Protein AF-A0A955F1S7-F1 (afdb_monomer)

Solvent-accessible surface area (backbone atoms only — not comparable to full-atom values): 33828 Å² total; per-residue (Å²): 130,72,82,59,52,66,52,39,52,34,32,15,35,44,25,17,26,45,30,24,46,59,67,29,46,54,62,65,38,14,53,76,56,27,66,44,74,63,50,52,47,37,47,52,54,46,40,53,51,24,32,54,54,14,38,56,50,13,45,68,54,38,82,48,85,63,55,59,62,49,54,18,50,39,29,42,51,22,15,52,44,38,46,44,37,69,69,48,44,48,64,52,49,55,70,59,44,78,79,91,82,66,85,84,42,67,46,55,48,51,60,42,32,54,54,36,45,41,49,48,31,59,72,54,53,20,54,29,40,20,42,54,24,26,40,63,46,32,45,28,46,54,31,37,78,66,76,38,56,65,71,60,25,44,52,49,40,51,52,33,18,50,57,17,24,54,51,15,53,49,40,32,73,73,47,28,32,55,76,57,28,42,60,46,32,30,40,48,24,15,50,44,20,38,52,42,13,42,77,54,32,56,86,38,73,71,53,37,51,52,52,51,51,56,56,44,48,62,63,70,43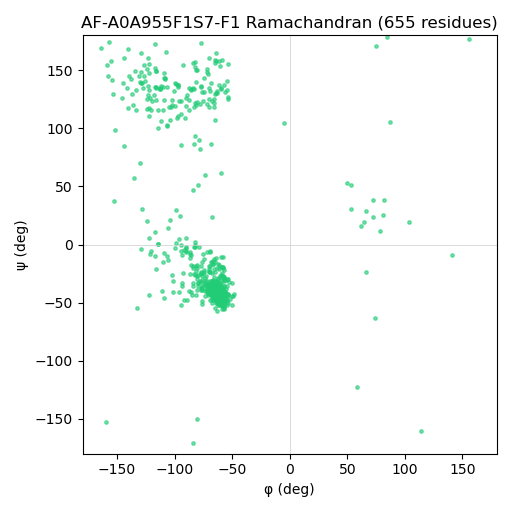,40,74,60,57,78,72,51,70,82,67,78,58,54,97,76,37,42,72,74,48,77,46,70,50,88,85,51,39,42,34,32,34,40,33,57,26,74,43,70,97,53,50,52,92,79,37,34,21,41,31,35,23,44,38,40,39,85,89,55,67,58,25,62,27,44,61,74,90,58,55,60,51,39,69,38,64,58,46,59,59,49,45,58,72,18,67,48,65,85,88,52,68,35,33,36,36,30,29,29,32,40,26,26,31,54,59,24,28,38,46,64,64,41,54,92,29,55,67,36,38,38,34,22,24,67,51,56,74,42,57,72,36,12,58,82,43,58,35,77,45,95,51,58,45,79,42,71,36,54,51,68,59,46,65,73,73,54,88,70,66,22,42,33,39,39,39,50,48,64,39,64,75,67,27,57,46,52,72,74,52,10,21,68,36,33,34,54,52,53,72,30,34,38,81,76,10,37,42,37,32,66,35,69,40,73,50,77,86,31,61,45,50,33,15,42,49,27,4,36,42,74,18,65,38,76,41,36,35,37,30,67,35,73,99,45,70,35,23,43,42,31,32,30,33,87,50,80,76,82,60,69,79,62,35,55,72,70,101,43,78,71,59,52,57,52,46,55,54,40,41,74,54,48,40,77,57,79,63,54,96,83,44,54,59,22,32,89,92,48,48,70,42,67,55,31,41,50,53,36,48,51,50,44,41,54,58,50,52,66,73,66,75,77,77,95,62,58,86,71,54,44,62,52,26,58,48,31,35,54,39,38,54,52,19,47,56,36,44,50,55,35,36,63,76,38,71,82,46,63,67,58,57,49,51,56,41,51,58,75,72,53,62,45,76,42,54,68,69,31,46,68,50,18,56,48,17,35,72,50,28,90,46,72,66,52,24,49,52,24,48,50,43,46,52,53,36,56,53,47,54,53,52,51,54,52,48,52,53,51,48,54,47,51,52,51,49,50,53,51,51,51,51,51,51,52,52,50,52,60,52,54,64,64,74,79,111

Foldseek 3Di:
DPPLVLLLLLLLLLLLLLLLLLVLLLQLLQQQLFDDPLLNCLSVVLLVVLLVLLLVVLLVCLPDPPLLLLLLVLLLVLLLLLLCLLVVVQVLSPVQADAPDPPLAVLVRNVSSSVSSNVSSNPRRSSSSSSSSSRLSNSLSVVVVVVDDSVVSNVSSVVSSVNSNVNSNCCCLPPCCAPPNSSVSSNVSSVSSLVSSCSRCVVPPVVNVVSVVSNVVSVVCVVVSVPDDSHDARPQKDWDDWDGHSAWTWTWIKHQADAAPGDSVPKIKIFIATGNPNPDGLAIATPDDDLDRRLFVLLVVLLVVLLDDLPAQFEEEEQRCSLPSNVSNNCVWNVVRHQAYEYEHQTVVSPVCNVVRVNPDPRYHYHNRHPVVCLVVDPAAGQEYEYSDDHRRAFRDLVCQALVNLLSNLNRYDQFHKYKYKHLFQDCPFLLNLQSVVSNVSSQFDWWKWFDRPPDSIIIIMGTHPDDDDDSVSRDTDPDPVSVVSSVNRNVRMDTDDRDPPRHHRHPVDGPGSLSSLLRVLLVSLVVSLVPPDDDDDPVLCVQLVLLSVLLNLLLVLLSVLCSVVSVPPVSSVVSSVSSVFDSSQLCSSQVSLVVSLVSGPDPVSNVSSVVSNVVSVVVVVVVVVVVVVVVVVVVVVVVVVVVVVVVVVVVVVVVD

Nearest PDB structures (foldseek):
  1jq3-assembly1_D  TM=7.139E-01  e=5.535E-08  Thermotoga maritima
  3v97-assembly2_B  TM=6.366E-01  e=3.789E-05  Escherichia coli K-12
  3v8v-assembly2_B  TM=5.682E-01  e=1.285E-04  Escherichia coli K-12
  7dqk-assembly1_A  TM=3.037E-01  e=7.230E-01  Nicotiana tabacum

Structure (mmCIF, N/CA/C/O backbone):
data_AF-A0A955F1S7-F1
#
_entry.id   AF-A0A955F1S7-F1
#
loop_
_atom_site.group_PDB
_atom_site.id
_atom_site.type_symbol
_atom_site.label_atom_id
_atom_site.label_alt_id
_atom_site.label_comp_id
_atom_site.label_asym_id
_atom_site.label_entity_id
_atom_site.label_seq_id
_atom_site.pdbx_PDB_ins_code
_atom_site.Cartn_x
_atom_site.Cartn_y
_atom_site.Cartn_z
_atom_site.occupancy
_atom_site.B_iso_or_equiv
_atom_site.auth_seq_id
_atom_site.auth_comp_id
_atom_site.auth_asym_id
_atom_site.auth_atom_id
_atom_site.pdbx_PDB_model_num
ATOM 1 N N . MET A 1 1 ? -41.298 -5.781 27.218 1.00 51.59 1 MET A N 1
ATOM 2 C CA . MET A 1 1 ? -40.052 -5.621 26.430 1.00 51.59 1 MET A CA 1
ATOM 3 C C . MET A 1 1 ? -38.911 -6.325 27.142 1.00 51.59 1 MET A C 1
ATOM 5 O O . MET A 1 1 ? -38.730 -6.109 28.335 1.00 51.59 1 MET A O 1
ATOM 9 N N . ASN A 1 2 ? -38.182 -7.184 26.431 1.00 79.44 2 ASN A N 1
ATOM 10 C CA . ASN A 1 2 ? -37.078 -7.973 26.973 1.00 79.44 2 ASN A CA 1
ATOM 11 C C . ASN A 1 2 ? -35.927 -7.046 27.422 1.00 79.44 2 ASN A C 1
ATOM 13 O O . ASN A 1 2 ? -35.247 -6.463 26.579 1.00 79.44 2 ASN A O 1
ATOM 17 N N . ARG A 1 3 ? -35.725 -6.874 28.739 1.00 85.44 3 ARG A N 1
ATOM 18 C CA . ARG A 1 3 ? -34.719 -5.947 29.309 1.00 85.44 3 ARG A CA 1
ATOM 19 C C . ARG A 1 3 ? -33.275 -6.309 28.937 1.00 85.44 3 ARG A C 1
ATOM 21 O O . ARG A 1 3 ? -32.401 -5.459 29.043 1.00 85.44 3 ARG A O 1
ATOM 28 N N . ALA A 1 4 ? -33.038 -7.534 28.467 1.00 90.31 4 ALA A N 1
ATOM 29 C CA . ALA A 1 4 ? -31.741 -7.984 27.972 1.00 90.31 4 ALA A CA 1
ATOM 30 C C . ALA A 1 4 ? -31.401 -7.450 26.569 1.00 90.31 4 ALA A C 1
ATOM 32 O O . ALA A 1 4 ? -30.229 -7.313 26.238 1.00 90.31 4 ALA A O 1
ATOM 33 N N . PHE A 1 5 ? -32.401 -7.144 25.737 1.00 93.25 5 PHE A N 1
ATOM 34 C CA . PHE A 1 5 ? -32.170 -6.784 24.335 1.00 93.25 5 PHE A CA 1
ATOM 35 C C . PHE A 1 5 ? -31.301 -5.525 24.144 1.00 93.25 5 PHE A C 1
ATOM 37 O O . PHE A 1 5 ? -30.371 -5.597 23.345 1.00 93.25 5 PHE A O 1
ATOM 44 N N . PRO A 1 6 ? -31.497 -4.410 24.884 1.00 92.19 6 PRO A N 1
ATOM 45 C CA . PRO A 1 6 ? -30.631 -3.235 24.757 1.00 92.19 6 PRO A CA 1
ATOM 46 C C . PRO A 1 6 ? -29.153 -3.550 25.013 1.00 92.19 6 PRO A C 1
ATOM 48 O O . PRO A 1 6 ? -28.288 -3.075 24.291 1.00 92.19 6 PRO A O 1
ATOM 51 N N . TRP A 1 7 ? -28.865 -4.403 25.998 1.00 95.38 7 TRP A N 1
ATOM 52 C CA . TRP A 1 7 ? -27.509 -4.839 26.335 1.00 95.38 7 TRP A CA 1
ATOM 53 C C . TRP A 1 7 ? -26.864 -5.674 25.224 1.00 95.38 7 TRP A C 1
ATOM 55 O O . TRP A 1 7 ? -25.690 -5.487 24.913 1.00 95.38 7 TRP A O 1
ATOM 65 N N . LEU A 1 8 ? -27.638 -6.556 24.589 1.00 96.81 8 LEU A N 1
ATOM 66 C CA . LEU A 1 8 ? -27.181 -7.356 23.450 1.00 96.81 8 LEU A CA 1
ATOM 67 C C . LEU A 1 8 ? -26.971 -6.502 22.194 1.00 96.81 8 LEU A C 1
ATOM 69 O O . LEU A 1 8 ? -25.976 -6.674 21.496 1.00 96.81 8 LEU A O 1
ATOM 73 N N . LEU A 1 9 ? -27.854 -5.530 21.947 1.00 97.00 9 LEU A N 1
ATOM 74 C CA . LEU A 1 9 ? -27.682 -4.559 20.868 1.00 97.00 9 LEU A CA 1
ATOM 75 C C . LEU A 1 9 ? -26.427 -3.703 21.085 1.00 97.00 9 LEU A C 1
ATOM 77 O O . LEU A 1 9 ? -25.694 -3.445 20.140 1.00 97.00 9 LEU A O 1
ATOM 81 N N . ILE A 1 10 ? -26.131 -3.309 22.324 1.00 96.62 10 ILE A N 1
ATOM 82 C CA . ILE A 1 10 ? -24.890 -2.594 22.649 1.00 96.62 10 ILE A CA 1
ATOM 83 C C . ILE A 1 10 ? -23.664 -3.470 22.393 1.00 96.62 10 ILE A C 1
ATOM 85 O O . ILE A 1 10 ? -22.696 -2.968 21.832 1.00 96.62 10 ILE A O 1
ATOM 89 N N . ALA A 1 11 ? -23.698 -4.759 22.752 1.00 97.94 11 ALA A N 1
ATOM 90 C CA . ALA A 1 11 ? -22.610 -5.682 22.421 1.00 97.94 11 ALA A CA 1
ATOM 91 C C . ALA A 1 11 ? -22.371 -5.743 20.903 1.00 97.94 11 ALA A C 1
ATOM 93 O O . ALA A 1 11 ? -21.228 -5.650 20.463 1.00 97.94 11 ALA A O 1
ATOM 94 N N . PHE A 1 12 ? -23.443 -5.812 20.110 1.00 98.56 12 PHE A N 1
ATOM 95 C CA . PHE A 1 12 ? -23.377 -5.783 18.649 1.00 98.56 12 PHE A CA 1
ATOM 96 C C . PHE A 1 12 ? -22.797 -4.472 18.101 1.00 98.56 12 PHE A C 1
ATOM 98 O O . PHE A 1 12 ? -21.841 -4.495 17.332 1.00 98.56 12 PHE A O 1
ATOM 105 N N . LEU A 1 13 ? -23.321 -3.316 18.520 1.00 98.12 13 LEU A N 1
ATOM 106 C CA . LEU A 1 13 ? -22.846 -2.013 18.039 1.00 98.12 13 LEU A CA 1
ATOM 107 C C . LEU A 1 13 ? -21.400 -1.732 18.474 1.00 98.12 13 LEU A C 1
ATOM 109 O O . LEU A 1 13 ? -20.633 -1.162 17.704 1.00 98.12 13 LEU A O 1
ATOM 113 N N . ALA A 1 14 ? -21.013 -2.158 19.680 1.00 97.69 14 ALA A N 1
ATOM 114 C CA . ALA A 1 14 ? -19.635 -2.068 20.150 1.00 97.69 14 ALA A CA 1
ATOM 115 C C . ALA A 1 14 ? -18.701 -2.952 19.316 1.00 97.69 14 ALA A C 1
ATOM 117 O O . ALA A 1 14 ? -17.668 -2.464 18.872 1.00 97.69 14 ALA A O 1
ATOM 118 N N . GLY A 1 15 ? -19.084 -4.207 19.045 1.00 97.88 15 GLY A N 1
ATOM 119 C CA . GLY A 1 15 ? -18.317 -5.111 18.184 1.00 97.88 15 GLY A CA 1
ATOM 120 C C . GLY A 1 15 ? -18.131 -4.560 16.768 1.00 97.88 15 GLY A C 1
ATOM 121 O O . GLY A 1 15 ? -17.018 -4.593 16.242 1.00 97.88 15 GLY A O 1
ATOM 122 N N . ALA A 1 16 ? -19.189 -3.982 16.187 1.00 98.31 16 ALA A N 1
ATOM 123 C CA . ALA A 1 16 ? -19.125 -3.310 14.890 1.00 98.31 16 ALA A CA 1
ATOM 124 C C . ALA A 1 16 ? -18.186 -2.094 14.923 1.00 98.31 16 ALA A C 1
ATOM 126 O O . ALA A 1 16 ? -17.309 -1.972 14.074 1.00 98.31 16 ALA A O 1
ATOM 127 N N . GLY A 1 17 ? -18.327 -1.221 15.927 1.00 97.38 17 GLY A N 1
ATOM 128 C CA . GLY A 1 17 ? -17.477 -0.041 16.091 1.00 97.38 17 GLY A CA 1
ATOM 129 C C . GLY A 1 17 ? -15.997 -0.383 16.288 1.00 97.38 17 GLY A C 1
ATOM 130 O O . GLY A 1 17 ? -15.148 0.283 15.702 1.00 97.38 17 GLY A O 1
ATOM 131 N N . THR A 1 18 ? -15.685 -1.438 17.053 1.00 97.50 18 THR A N 1
ATOM 132 C CA . THR A 1 18 ? -14.312 -1.936 17.228 1.00 97.50 18 THR A CA 1
ATOM 133 C C . THR A 1 18 ? -13.693 -2.327 15.890 1.00 97.50 18 THR A C 1
ATOM 135 O O . THR A 1 18 ? -12.626 -1.816 15.561 1.00 97.50 18 THR A O 1
ATOM 138 N N . MET A 1 19 ? -14.375 -3.165 15.100 1.00 97.44 19 MET A N 1
ATOM 139 C CA . MET A 1 19 ? -13.824 -3.629 13.821 1.00 97.44 19 MET A CA 1
ATOM 140 C C . MET A 1 19 ? -13.737 -2.519 12.773 1.00 97.44 19 MET A C 1
ATOM 142 O O . MET A 1 19 ? -12.783 -2.504 11.998 1.00 97.44 19 MET A O 1
ATOM 146 N N . ILE A 1 20 ? -14.672 -1.558 12.771 1.00 97.50 20 ILE A N 1
ATOM 147 C CA . ILE A 1 20 ? -14.577 -0.404 11.867 1.00 97.50 20 ILE A CA 1
ATOM 148 C C . ILE A 1 20 ? -13.331 0.421 12.190 1.00 97.50 20 ILE A C 1
ATOM 150 O O . ILE A 1 20 ? -12.581 0.759 11.279 1.00 97.50 20 ILE A O 1
ATOM 154 N N . VAL A 1 21 ? -13.080 0.716 13.469 1.00 96.44 21 VAL A N 1
ATOM 155 C CA . VAL A 1 21 ? -11.868 1.434 13.897 1.00 96.44 21 VAL A CA 1
ATOM 156 C C . VAL A 1 21 ? -10.605 0.660 13.514 1.00 96.44 21 VAL A C 1
ATOM 158 O O . VAL A 1 21 ? -9.686 1.245 12.949 1.00 96.44 21 VAL A O 1
ATOM 161 N N . GLU A 1 22 ? -10.574 -0.645 13.783 1.00 96.06 22 GLU A N 1
ATOM 162 C CA . GLU A 1 22 ? -9.416 -1.506 13.526 1.00 96.06 22 GLU A CA 1
ATOM 163 C C . GLU A 1 22 ? -9.066 -1.611 12.038 1.00 96.06 22 GLU A C 1
ATOM 165 O O . GLU A 1 22 ? -7.914 -1.403 11.678 1.00 96.06 22 GLU A O 1
ATOM 170 N N . LEU A 1 23 ? -10.040 -1.870 11.161 1.00 95.19 23 LEU A N 1
ATOM 171 C CA . LEU A 1 23 ? -9.770 -2.048 9.727 1.00 95.19 23 LEU A CA 1
ATOM 172 C C . LEU A 1 23 ? -9.603 -0.737 8.960 1.00 95.19 23 LEU A C 1
ATOM 174 O O . LEU A 1 23 ? -9.013 -0.727 7.882 1.00 95.19 23 LEU A O 1
ATOM 178 N N . THR A 1 24 ? -10.097 0.374 9.506 1.00 94.56 24 THR A N 1
ATOM 179 C CA . THR A 1 24 ? -9.877 1.699 8.912 1.00 94.56 24 THR A CA 1
ATOM 180 C C . THR A 1 24 ? -8.516 2.277 9.316 1.00 94.56 24 THR A C 1
ATOM 182 O O . THR A 1 24 ? -7.949 3.074 8.571 1.00 94.56 24 THR A O 1
ATOM 185 N N . ALA A 1 25 ? -7.955 1.878 10.466 1.00 94.19 25 ALA A N 1
ATOM 186 C CA . ALA A 1 25 ? -6.685 2.412 10.960 1.00 94.19 25 ALA A CA 1
ATOM 187 C C . ALA A 1 25 ? -5.515 2.266 9.959 1.00 94.19 25 ALA A C 1
ATOM 189 O O . ALA A 1 25 ? -4.902 3.292 9.660 1.00 94.19 25 ALA A O 1
ATOM 190 N N . PRO A 1 26 ? -5.242 1.089 9.352 1.00 91.31 26 PRO A N 1
ATOM 191 C CA . PRO A 1 26 ? -4.177 0.949 8.359 1.00 91.31 26 PRO A CA 1
ATOM 192 C C . PRO A 1 26 ? -4.388 1.850 7.138 1.00 91.31 26 PRO A C 1
ATOM 194 O O . PRO A 1 26 ? -3.430 2.424 6.637 1.00 91.31 26 PRO A O 1
ATOM 197 N N . ARG A 1 27 ? -5.641 2.042 6.700 1.00 88.94 27 ARG A N 1
ATOM 198 C CA . ARG A 1 27 ? -5.984 2.912 5.560 1.00 88.94 27 ARG A CA 1
ATOM 199 C C . ARG A 1 27 ? -5.715 4.387 5.856 1.00 88.94 27 ARG A C 1
ATOM 201 O O . ARG A 1 27 ? -5.160 5.084 5.020 1.00 88.94 27 ARG A O 1
ATOM 208 N N . LEU A 1 28 ? -6.036 4.849 7.067 1.00 89.56 28 LEU A N 1
ATOM 209 C CA . LEU A 1 28 ? -5.706 6.212 7.496 1.00 89.56 28 LEU A CA 1
ATOM 210 C C . LEU A 1 28 ? -4.185 6.413 7.646 1.00 89.56 28 LEU A C 1
ATOM 212 O O . LEU A 1 28 ? -3.681 7.512 7.427 1.00 89.56 28 LEU A O 1
ATOM 216 N N . MET A 1 29 ? -3.460 5.355 8.020 1.00 87.38 29 MET A N 1
ATOM 217 C CA . MET A 1 29 ? -2.006 5.361 8.204 1.00 87.38 29 MET A CA 1
ATOM 218 C C . MET A 1 29 ? -1.209 5.292 6.902 1.00 87.38 29 MET A C 1
ATOM 220 O O . MET A 1 29 ? -0.114 5.853 6.838 1.00 87.38 29 MET A O 1
ATOM 224 N N . GLN A 1 30 ? -1.760 4.626 5.888 1.00 85.88 30 GLN A N 1
ATOM 225 C CA . GLN A 1 30 ? -1.120 4.325 4.608 1.00 85.88 30 GLN A CA 1
ATOM 226 C C . GLN A 1 30 ? -0.464 5.551 3.947 1.00 85.88 30 GLN A C 1
ATOM 228 O O . GLN A 1 30 ? 0.706 5.454 3.589 1.00 85.88 30 GLN A O 1
ATOM 233 N N . PRO A 1 31 ? -1.087 6.745 3.900 1.00 82.38 31 PRO A N 1
ATOM 234 C CA . PRO A 1 31 ? -0.460 7.918 3.290 1.00 82.38 31 PRO A CA 1
ATOM 235 C C . PRO A 1 31 ? 0.778 8.442 4.019 1.00 82.38 31 PRO A C 1
ATOM 237 O O . PRO A 1 31 ? 1.496 9.254 3.447 1.00 82.38 31 PRO A O 1
ATOM 240 N N . TRP A 1 32 ? 1.013 8.058 5.278 1.00 81.44 32 TRP A N 1
ATOM 241 C CA . TRP A 1 32 ? 2.105 8.572 6.119 1.00 81.44 32 TRP A CA 1
ATOM 242 C C . TRP A 1 32 ? 3.183 7.52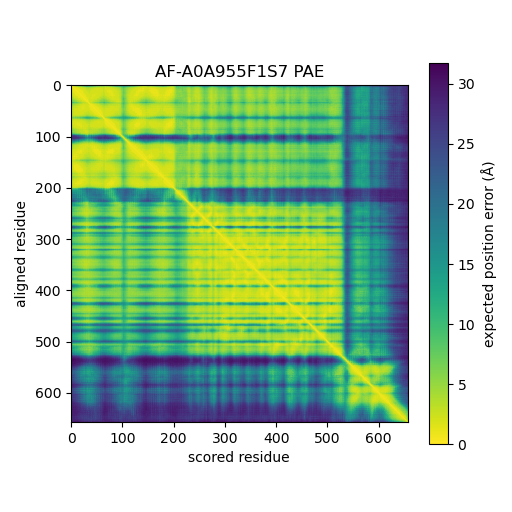7 6.410 1.00 81.44 32 TRP A C 1
ATOM 244 O O . TRP A 1 32 ? 4.364 7.866 6.419 1.00 81.44 32 TRP A O 1
ATOM 254 N N . PHE A 1 33 ? 2.775 6.282 6.660 1.00 80.25 33 PHE A N 1
ATOM 255 C CA . PHE A 1 33 ? 3.654 5.187 7.088 1.00 80.25 33 PHE A CA 1
ATOM 256 C C . PHE A 1 33 ? 3.660 3.992 6.128 1.00 80.25 33 PHE A C 1
ATOM 258 O O . PHE A 1 33 ? 4.383 3.029 6.376 1.00 80.25 33 PHE A O 1
ATOM 265 N N . GLY A 1 34 ? 2.812 4.030 5.100 1.00 77.81 34 GLY A N 1
ATOM 266 C CA . GLY A 1 34 ? 2.677 2.983 4.102 1.00 77.81 34 GLY A CA 1
ATOM 267 C C . GLY A 1 34 ? 1.779 1.818 4.438 1.00 77.81 34 GLY A C 1
ATOM 268 O O . GLY A 1 34 ? 1.168 1.732 5.504 1.00 77.81 34 GLY A O 1
ATOM 269 N N . ALA A 1 35 ? 1.689 0.912 3.466 1.00 77.62 35 ALA A N 1
ATOM 270 C CA . ALA A 1 35 ? 0.838 -0.276 3.497 1.00 77.62 35 ALA A CA 1
ATOM 271 C C . ALA A 1 35 ? 1.613 -1.580 3.771 1.00 77.62 35 ALA A C 1
ATOM 273 O O . ALA A 1 35 ? 1.142 -2.665 3.424 1.00 77.62 35 ALA A O 1
ATOM 274 N N . SER A 1 36 ? 2.807 -1.497 4.365 1.00 76.19 36 SER A N 1
ATOM 275 C CA . SER A 1 36 ? 3.663 -2.665 4.617 1.00 76.19 36 SER A CA 1
ATOM 276 C C . SER A 1 36 ? 3.040 -3.659 5.603 1.00 76.19 36 SER A C 1
ATOM 278 O O . SER A 1 36 ? 2.243 -3.294 6.475 1.00 76.19 36 SER A O 1
ATOM 280 N N . THR A 1 37 ? 3.458 -4.927 5.529 1.00 77.50 37 THR A N 1
ATOM 281 C CA . THR A 1 37 ? 2.998 -5.975 6.457 1.00 77.50 37 THR A CA 1
ATOM 282 C C . THR A 1 37 ? 3.324 -5.619 7.914 1.00 77.50 37 THR A C 1
ATOM 284 O O . THR A 1 37 ? 2.603 -5.999 8.842 1.00 77.50 37 THR A O 1
ATOM 287 N N . PHE A 1 38 ? 4.376 -4.827 8.128 1.00 77.44 38 PHE A N 1
ATOM 288 C CA . PHE A 1 38 ? 4.769 -4.332 9.441 1.00 77.44 38 PHE A CA 1
ATOM 289 C C . PHE A 1 38 ? 3.729 -3.377 10.049 1.00 77.44 38 PHE A C 1
ATOM 291 O O . PHE A 1 38 ? 3.331 -3.561 11.200 1.00 77.44 38 PHE A O 1
ATOM 298 N N . VAL A 1 39 ? 3.226 -2.405 9.276 1.00 83.88 39 VAL A N 1
ATOM 299 C CA . VAL A 1 39 ? 2.188 -1.464 9.740 1.00 83.88 39 VAL A CA 1
ATOM 300 C C . VAL A 1 39 ? 0.924 -2.223 10.147 1.00 83.88 39 VAL A C 1
ATOM 302 O O . VAL A 1 39 ? 0.384 -1.998 11.231 1.00 83.88 39 VAL A O 1
ATOM 305 N N . TRP A 1 40 ? 0.497 -3.190 9.332 1.00 89.38 40 TRP A N 1
ATOM 306 C CA . TRP A 1 40 ? -0.636 -4.063 9.652 1.00 89.38 40 TRP A CA 1
ATOM 307 C C . TRP A 1 40 ? -0.406 -4.879 10.928 1.00 89.38 40 TRP A C 1
ATOM 309 O O . TRP A 1 40 ? -1.293 -4.965 11.779 1.00 89.38 40 TRP A O 1
ATOM 319 N N . THR A 1 41 ? 0.796 -5.436 11.094 1.00 89.88 41 THR A N 1
ATOM 320 C CA . THR A 1 41 ? 1.168 -6.206 12.291 1.00 89.88 41 THR A CA 1
ATOM 321 C C . THR A 1 41 ? 1.103 -5.346 13.550 1.00 89.88 41 THR A C 1
ATOM 323 O O . THR A 1 41 ? 0.567 -5.794 14.564 1.00 89.88 41 THR A O 1
ATOM 326 N N . ASN A 1 42 ? 1.578 -4.098 13.489 1.00 90.50 42 ASN A N 1
ATOM 327 C CA . ASN A 1 42 ? 1.484 -3.156 14.603 1.00 90.50 42 ASN A CA 1
ATOM 328 C C . ASN A 1 42 ? 0.035 -2.858 14.980 1.00 90.50 42 ASN A C 1
ATOM 330 O O . ASN A 1 42 ? -0.306 -2.923 16.162 1.00 90.50 42 ASN A O 1
ATOM 334 N N . VAL A 1 43 ? -0.816 -2.574 13.988 1.00 94.38 43 VAL A N 1
ATOM 335 C CA . VAL A 1 43 ? -2.243 -2.305 14.206 1.00 94.38 43 VAL A CA 1
ATOM 336 C C . VAL A 1 43 ? -2.907 -3.479 14.919 1.00 94.38 43 VAL A C 1
ATOM 338 O O . VAL A 1 43 ? -3.434 -3.299 16.017 1.00 94.38 43 VAL A O 1
ATOM 341 N N . ILE A 1 44 ? -2.805 -4.685 14.356 1.00 94.44 44 ILE A N 1
ATOM 342 C CA . ILE A 1 44 ? -3.428 -5.893 14.914 1.00 94.44 44 ILE A CA 1
ATOM 343 C C . ILE A 1 44 ? -2.849 -6.213 16.298 1.00 94.44 44 ILE A C 1
ATOM 345 O O . ILE A 1 44 ? -3.592 -6.411 17.258 1.00 94.44 44 ILE A O 1
ATOM 349 N N . GLY A 1 45 ? -1.521 -6.242 16.437 1.00 96.00 45 GLY A N 1
ATOM 350 C CA . GLY A 1 45 ? -0.851 -6.625 17.681 1.00 96.00 45 GLY A CA 1
ATOM 351 C C . GLY A 1 45 ? -1.183 -5.696 18.851 1.00 96.00 45 GLY A C 1
ATOM 352 O O . GLY A 1 45 ? -1.523 -6.160 19.944 1.00 96.00 45 GLY A O 1
ATOM 353 N N . VAL A 1 46 ? -1.148 -4.381 18.627 1.00 96.75 46 VAL A N 1
ATOM 354 C CA . VAL A 1 46 ? -1.480 -3.387 19.657 1.00 96.75 46 VAL A CA 1
ATOM 355 C C . VAL A 1 46 ? -2.973 -3.401 19.978 1.00 96.75 46 VAL A C 1
ATOM 357 O O . VAL A 1 46 ? -3.336 -3.298 21.151 1.00 96.75 46 VAL A O 1
ATOM 360 N N . ILE A 1 47 ? -3.847 -3.570 18.981 1.00 96.69 47 ILE A N 1
ATOM 361 C CA . ILE A 1 47 ? -5.293 -3.677 19.204 1.00 96.69 47 ILE A CA 1
ATOM 362 C C . ILE A 1 47 ? -5.626 -4.926 20.019 1.00 96.69 47 ILE A C 1
ATOM 364 O O . ILE A 1 47 ? -6.340 -4.817 21.015 1.00 96.69 47 ILE A O 1
ATOM 368 N N . LEU A 1 48 ? -5.049 -6.086 19.704 1.00 96.75 48 LEU A N 1
ATOM 369 C CA . LEU A 1 48 ? -5.228 -7.308 20.495 1.00 96.75 48 LEU A CA 1
ATOM 370 C C . LEU A 1 48 ? -4.736 -7.145 21.941 1.00 96.75 48 LEU A C 1
ATOM 372 O O . LEU A 1 48 ? -5.392 -7.617 22.878 1.00 96.75 48 LEU A O 1
ATOM 376 N N . LEU A 1 49 ? -3.618 -6.442 22.151 1.00 97.62 49 LEU A N 1
ATOM 377 C CA . LEU A 1 49 ? -3.134 -6.106 23.491 1.00 97.62 49 LEU A CA 1
ATOM 378 C C . LEU A 1 49 ? -4.118 -5.179 24.225 1.00 97.62 49 LEU A C 1
ATOM 380 O O . LEU A 1 49 ? -4.473 -5.442 25.376 1.00 97.62 49 LEU A O 1
ATOM 384 N N . ALA A 1 50 ? -4.603 -4.129 23.560 1.00 97.69 50 ALA A N 1
ATOM 385 C CA . ALA A 1 50 ? -5.589 -3.199 24.104 1.00 97.69 50 ALA A CA 1
ATOM 386 C C . ALA A 1 50 ? -6.900 -3.911 24.475 1.00 97.69 50 ALA A C 1
ATOM 388 O O . ALA A 1 50 ? -7.429 -3.702 25.570 1.00 97.69 50 ALA A O 1
ATOM 389 N N . LEU A 1 51 ? -7.383 -4.808 23.611 1.00 97.12 51 LEU A N 1
ATOM 390 C CA . LEU A 1 51 ? -8.543 -5.655 23.868 1.00 97.12 51 LEU A CA 1
ATOM 391 C C . LEU A 1 51 ? -8.317 -6.536 25.101 1.00 97.12 51 LEU A C 1
ATOM 393 O O . LEU A 1 51 ? -9.132 -6.536 26.021 1.00 97.12 51 LEU A O 1
ATOM 397 N N . SER A 1 52 ? -7.179 -7.228 25.173 1.00 97.88 52 SER A N 1
ATOM 398 C CA . SER A 1 52 ? -6.838 -8.125 26.285 1.00 97.88 52 SER A CA 1
ATOM 399 C C . SER A 1 52 ? -6.799 -7.398 27.635 1.00 97.88 52 SER A C 1
ATOM 401 O O . SER A 1 52 ? -7.403 -7.848 28.617 1.00 97.88 52 SER A O 1
ATOM 403 N N . LEU A 1 53 ? -6.133 -6.240 27.686 1.00 97.94 53 LEU A N 1
ATOM 404 C CA . LEU A 1 53 ? -6.065 -5.401 28.885 1.00 97.94 53 LEU A CA 1
ATOM 405 C C . LEU A 1 53 ? -7.447 -4.844 29.259 1.00 97.94 53 LEU A C 1
ATOM 407 O O . LEU A 1 53 ? -7.816 -4.827 30.440 1.00 97.94 53 LEU A O 1
ATOM 411 N N . GLY A 1 54 ? -8.231 -4.434 28.261 1.00 97.88 54 GLY A N 1
ATOM 412 C CA . GLY A 1 54 ? -9.589 -3.941 28.447 1.00 97.88 54 GLY A CA 1
ATOM 413 C C . GLY A 1 54 ? -10.540 -5.019 28.969 1.00 97.88 54 GLY A C 1
ATOM 414 O O . GLY A 1 54 ? -11.259 -4.769 29.931 1.00 97.88 54 GLY A O 1
ATOM 415 N N . TYR A 1 55 ? -10.499 -6.251 28.458 1.00 96.81 55 TYR A N 1
ATOM 416 C CA . TYR A 1 55 ? -11.318 -7.348 28.988 1.00 96.81 55 TYR A CA 1
ATOM 417 C C . TYR A 1 55 ? -10.998 -7.628 30.461 1.00 96.81 55 TYR A C 1
ATOM 419 O O . TYR A 1 55 ? -11.909 -7.765 31.286 1.00 96.81 55 TYR A O 1
ATOM 427 N N . ASN A 1 56 ? -9.710 -7.645 30.826 1.00 97.31 56 ASN A N 1
ATOM 428 C CA . ASN A 1 56 ? -9.292 -7.858 32.211 1.00 97.31 56 ASN A CA 1
ATOM 429 C C . ASN A 1 56 ? -9.809 -6.750 33.143 1.00 97.31 56 ASN A C 1
ATOM 431 O O . ASN A 1 56 ? -10.421 -7.029 34.182 1.00 97.31 56 ASN A O 1
ATOM 435 N N . LEU A 1 57 ? -9.609 -5.485 32.760 1.00 97.19 57 LEU A N 1
ATOM 436 C CA . LEU A 1 57 ? -10.065 -4.348 33.554 1.00 97.19 57 LEU A CA 1
ATOM 437 C C . LEU A 1 57 ? -11.597 -4.253 33.582 1.00 97.19 57 LEU A C 1
ATOM 439 O O . LEU A 1 57 ? -12.177 -3.996 34.636 1.00 97.19 57 LEU A O 1
ATOM 443 N N . GLY A 1 58 ? -12.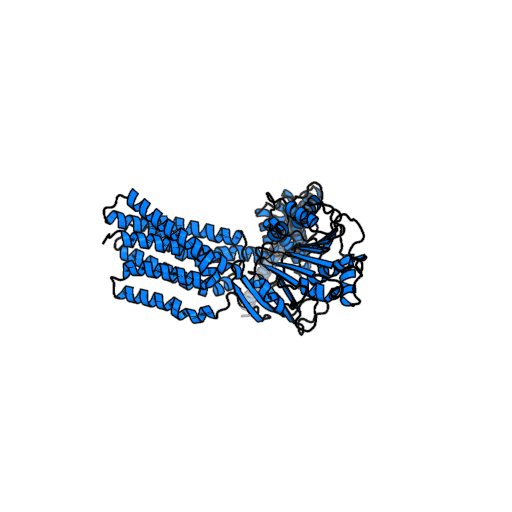265 -4.517 32.461 1.00 96.00 58 GLY A N 1
ATOM 444 C CA . GLY A 1 58 ? -13.719 -4.557 32.332 1.00 96.00 58 GLY A CA 1
ATOM 445 C C . GLY A 1 58 ? -14.351 -5.553 33.300 1.00 96.00 58 GLY A C 1
ATOM 446 O O . GLY A 1 58 ? -15.311 -5.207 33.993 1.00 96.00 58 GLY A O 1
ATOM 447 N N . GLY A 1 59 ? -13.753 -6.742 33.436 1.00 94.38 59 GLY A N 1
ATOM 448 C CA . GLY A 1 59 ? -14.145 -7.748 34.425 1.00 94.38 59 GLY A CA 1
ATOM 449 C C . GLY A 1 59 ? -14.050 -7.227 35.859 1.00 94.38 59 GLY A C 1
ATOM 450 O O . GLY A 1 59 ? -15.026 -7.305 36.607 1.00 94.38 59 GLY A O 1
ATOM 451 N N . ARG A 1 60 ? -12.929 -6.593 36.228 1.00 93.06 60 ARG A N 1
ATOM 452 C CA . ARG A 1 60 ? -12.742 -5.974 37.559 1.00 93.06 60 ARG A CA 1
ATOM 453 C C . ARG A 1 60 ? -13.724 -4.829 37.821 1.00 93.06 60 ARG A C 1
ATOM 455 O O . ARG A 1 60 ? -14.197 -4.644 38.941 1.00 93.06 60 ARG A O 1
ATOM 462 N N . LEU A 1 61 ? -14.039 -4.045 36.793 1.00 92.81 61 LEU A N 1
ATOM 463 C CA . LEU A 1 61 ? -14.968 -2.922 36.882 1.00 92.81 61 LEU A CA 1
ATOM 464 C C . LEU A 1 61 ? -16.436 -3.366 36.909 1.00 92.81 61 LEU A C 1
ATOM 466 O O . LEU A 1 61 ? -17.280 -2.579 37.346 1.00 92.81 61 LEU A O 1
ATOM 470 N N . SER A 1 62 ? -16.765 -4.586 36.484 1.00 91.12 62 SER A N 1
ATOM 471 C CA . SER A 1 62 ? -18.150 -5.072 36.417 1.00 91.12 62 SER A CA 1
ATOM 472 C C . SER A 1 62 ? -18.860 -5.059 37.780 1.00 91.12 62 SER A C 1
ATOM 474 O O . SER A 1 62 ? -20.033 -4.710 37.848 1.00 91.12 62 SER A O 1
ATOM 476 N N . ALA A 1 63 ? -18.133 -5.285 38.879 1.00 85.81 63 ALA A N 1
ATOM 477 C CA . ALA A 1 63 ? -18.687 -5.335 40.235 1.00 85.81 63 ALA A CA 1
ATOM 478 C C . ALA A 1 63 ? -19.054 -3.964 40.849 1.00 85.81 63 ALA A C 1
ATOM 480 O O . ALA A 1 63 ? -19.634 -3.904 41.933 1.00 85.81 63 ALA A O 1
ATOM 481 N N . ARG A 1 64 ? -18.704 -2.837 40.211 1.00 85.44 64 ARG A N 1
ATOM 482 C CA . ARG A 1 64 ? -18.955 -1.496 40.780 1.00 85.44 64 ARG A CA 1
ATOM 483 C C . ARG A 1 64 ? -20.394 -1.014 40.531 1.00 85.44 64 ARG A C 1
ATOM 485 O O . ARG A 1 64 ? -21.018 -1.330 39.519 1.00 85.44 64 ARG A O 1
ATOM 492 N N . LYS A 1 65 ? -20.907 -0.152 41.417 1.00 86.00 65 LYS A N 1
ATOM 493 C CA . LYS A 1 65 ? -22.246 0.458 41.281 1.00 86.00 65 LYS A CA 1
ATOM 494 C C . LYS A 1 65 ? -22.354 1.366 40.041 1.00 86.00 65 LYS A C 1
ATOM 496 O O . LYS A 1 65 ? -21.353 1.858 39.519 1.00 86.00 65 LYS A O 1
ATOM 501 N N . GLY A 1 66 ? -23.584 1.600 39.575 1.00 86.00 66 GLY A N 1
ATOM 502 C CA . GLY A 1 66 ? -23.876 2.524 38.468 1.00 86.00 66 GLY A CA 1
ATOM 503 C C . GLY A 1 66 ? -23.451 2.016 37.086 1.00 86.00 66 GLY A C 1
ATOM 504 O O . GLY A 1 66 ? -22.950 2.799 36.284 1.00 86.00 66 GLY A O 1
ATOM 505 N N . LEU A 1 67 ? -23.614 0.714 36.826 1.00 89.00 67 LEU A N 1
ATOM 506 C CA . LEU A 1 67 ? -23.162 0.034 35.607 1.00 89.00 67 LEU A CA 1
ATOM 507 C C . LEU A 1 67 ? -23.659 0.701 34.313 1.00 89.00 67 LEU A C 1
ATOM 509 O O . LEU A 1 67 ? -22.837 1.034 33.469 1.00 89.00 67 LEU A O 1
ATOM 513 N N . GLU A 1 68 ? -24.963 0.987 34.198 1.00 88.94 68 GLU A N 1
ATOM 514 C CA . GLU A 1 68 ? -25.556 1.654 33.020 1.00 88.94 68 GLU A CA 1
ATOM 515 C C . GLU A 1 68 ? -24.871 2.987 32.693 1.00 88.94 68 GLU A C 1
ATOM 517 O O . GLU A 1 68 ? -24.459 3.226 31.559 1.00 88.94 68 GLU A O 1
ATOM 522 N N . ARG A 1 69 ? -24.685 3.844 33.707 1.00 88.19 69 ARG A N 1
ATOM 523 C CA . ARG A 1 69 ? -24.021 5.142 33.535 1.00 88.19 69 ARG A CA 1
ATOM 524 C C . ARG A 1 69 ? -22.564 4.967 33.116 1.00 88.19 69 ARG A C 1
ATOM 526 O O . ARG A 1 69 ? -22.087 5.734 32.289 1.00 88.19 69 ARG A O 1
ATOM 533 N N . ARG A 1 70 ? -21.853 3.994 33.690 1.00 90.38 70 ARG A N 1
ATOM 534 C CA . ARG A 1 70 ? -20.441 3.744 33.366 1.00 90.38 70 ARG A CA 1
ATOM 535 C C . ARG A 1 70 ? -20.284 3.238 31.938 1.00 90.38 70 ARG A C 1
ATOM 537 O O . ARG A 1 70 ? -19.534 3.855 31.199 1.00 90.38 70 ARG A O 1
ATOM 544 N N . VAL A 1 71 ? -21.048 2.222 31.535 1.00 93.06 71 VAL A N 1
ATOM 545 C CA . VAL A 1 71 ? -21.042 1.701 30.156 1.00 93.06 71 VAL A CA 1
ATOM 546 C C . VAL A 1 71 ? -21.402 2.802 29.160 1.00 93.06 71 VAL A C 1
ATOM 548 O O . VAL A 1 71 ? -20.693 2.992 28.176 1.00 93.06 71 VAL A O 1
ATOM 551 N N . GLY A 1 72 ? -22.446 3.587 29.444 1.00 91.38 72 GLY A N 1
ATOM 552 C CA . GLY A 1 72 ? -22.838 4.711 28.595 1.00 91.38 72 GLY A CA 1
ATOM 553 C C . GLY A 1 72 ? -21.738 5.767 28.447 1.00 91.38 72 GLY A C 1
ATOM 554 O O . GLY A 1 72 ? -21.475 6.220 27.335 1.00 91.38 72 GLY A O 1
ATOM 555 N N . LEU A 1 73 ? -21.057 6.139 29.539 1.00 90.50 73 LEU A N 1
ATOM 556 C CA . LEU A 1 73 ? -19.933 7.084 29.499 1.00 90.50 73 LEU A CA 1
ATOM 557 C C . LEU A 1 73 ? -18.699 6.502 28.798 1.00 90.50 73 LEU A C 1
ATOM 559 O O . LEU A 1 73 ? -18.023 7.233 28.083 1.00 90.50 73 LEU A O 1
ATOM 563 N N . THR A 1 74 ? -18.418 5.209 28.964 1.00 94.75 74 THR A N 1
ATOM 564 C CA . THR A 1 74 ? -17.337 4.516 28.251 1.00 94.75 74 THR A CA 1
ATOM 565 C C . THR A 1 74 ? -17.586 4.516 26.744 1.00 94.75 74 THR A C 1
ATOM 567 O O . THR A 1 74 ? -16.682 4.863 25.992 1.00 94.75 74 THR A O 1
ATOM 570 N N . LEU A 1 75 ? -18.813 4.218 26.303 1.00 94.38 75 LEU A N 1
ATOM 571 C CA . LEU A 1 75 ? -19.209 4.310 24.893 1.00 94.38 75 LEU A CA 1
ATOM 572 C C . LEU A 1 75 ? -19.111 5.741 24.357 1.00 94.38 75 LEU A C 1
ATOM 574 O O . LEU A 1 75 ? -18.629 5.939 23.249 1.00 94.38 75 LEU A O 1
ATOM 578 N N . LEU A 1 76 ? -19.523 6.739 25.147 1.00 91.25 76 LEU A N 1
ATOM 579 C CA . LEU A 1 76 ? -19.418 8.148 24.760 1.00 91.25 76 LEU A CA 1
ATOM 580 C C . LEU A 1 76 ? -17.953 8.581 24.597 1.00 91.25 76 LEU A C 1
ATOM 582 O O . LEU A 1 76 ? -17.622 9.278 23.644 1.00 91.25 76 LEU A O 1
ATOM 586 N N . ALA A 1 77 ? -17.079 8.155 25.511 1.00 92.62 77 ALA A N 1
ATOM 587 C CA . ALA A 1 77 ? -15.648 8.422 25.431 1.00 92.62 77 ALA A CA 1
ATOM 588 C C . ALA A 1 77 ? -15.005 7.713 24.229 1.00 92.62 77 ALA A C 1
ATOM 590 O O . ALA A 1 77 ? -14.247 8.343 23.499 1.00 92.62 77 ALA A O 1
ATOM 591 N N . ALA A 1 78 ? -15.351 6.445 23.979 1.00 95.31 78 ALA A N 1
ATOM 592 C CA . ALA A 1 78 ? -14.886 5.711 22.803 1.00 95.31 78 ALA A CA 1
ATOM 593 C C . ALA A 1 78 ? -15.339 6.389 21.501 1.00 95.31 78 ALA A C 1
ATOM 595 O O . ALA A 1 78 ? -14.512 6.630 20.630 1.00 95.31 78 ALA A O 1
ATOM 596 N N . ALA A 1 79 ? -16.613 6.790 21.406 1.00 92.44 79 ALA A N 1
ATOM 597 C CA . ALA A 1 79 ? -17.141 7.539 20.267 1.00 92.44 79 ALA A CA 1
ATOM 598 C C . ALA A 1 79 ? -16.387 8.861 20.045 1.00 92.44 79 ALA A C 1
ATOM 600 O O . ALA A 1 79 ? -15.992 9.163 18.922 1.00 92.44 79 ALA A O 1
ATOM 601 N N . GLY A 1 80 ? -16.152 9.630 21.114 1.00 89.50 80 GLY A N 1
ATOM 602 C CA . GLY A 1 80 ? -15.415 10.892 21.043 1.00 89.50 80 GLY A CA 1
ATOM 603 C C . GLY A 1 80 ? -13.968 10.712 20.581 1.00 89.50 80 GLY A C 1
ATOM 604 O O . GLY A 1 80 ? -13.513 11.454 19.717 1.00 89.50 80 GLY A O 1
ATOM 605 N N . LEU A 1 81 ? -13.262 9.706 21.107 1.00 92.56 81 LEU A N 1
ATOM 606 C CA . LEU A 1 81 ? -11.896 9.389 20.685 1.00 92.56 81 LEU A CA 1
ATOM 607 C C . LEU A 1 81 ? -11.853 8.926 19.224 1.00 92.56 81 LEU A C 1
ATOM 609 O O . LEU A 1 81 ? -11.064 9.462 18.455 1.00 92.56 81 LEU A O 1
ATOM 613 N N . SER A 1 82 ? -12.737 8.011 18.812 1.00 93.12 82 SER A N 1
ATOM 614 C CA . SER A 1 82 ? -12.827 7.556 17.417 1.00 93.12 82 SER A CA 1
ATOM 615 C C . SER A 1 82 ? -13.133 8.698 16.445 1.00 93.12 82 SER A C 1
ATOM 617 O O . SER A 1 82 ? -12.553 8.739 15.366 1.00 93.12 82 SER A O 1
ATOM 619 N N . ALA A 1 83 ? -13.992 9.649 16.827 1.00 89.31 83 ALA A N 1
ATOM 620 C CA . ALA A 1 83 ? -14.275 10.831 16.014 1.00 89.31 83 ALA A CA 1
ATOM 621 C C . ALA A 1 83 ? -13.072 11.778 15.905 1.00 89.31 83 ALA A C 1
ATOM 623 O O . ALA A 1 83 ? -12.928 12.460 14.899 1.00 89.31 83 ALA A O 1
ATOM 624 N N . LEU A 1 84 ? -12.223 11.841 16.932 1.00 86.94 84 LEU A N 1
ATOM 625 C CA . LEU A 1 84 ? -11.094 12.767 17.005 1.00 86.94 84 LEU A CA 1
ATOM 626 C C . LEU A 1 84 ? -9.870 12.285 16.210 1.00 86.94 84 LEU A C 1
ATOM 628 O O . LEU A 1 84 ? -9.079 13.102 15.736 1.00 86.94 84 LEU A O 1
ATOM 632 N N . VAL A 1 85 ? -9.726 10.968 16.044 1.00 90.06 85 VAL A N 1
ATOM 633 C CA . VAL A 1 85 ? -8.581 10.325 15.383 1.00 90.06 85 VAL A CA 1
ATOM 634 C C . VAL A 1 85 ? -8.250 10.932 14.009 1.00 90.06 85 VAL A C 1
ATOM 636 O O . VAL A 1 85 ? -7.110 11.366 13.852 1.00 90.06 85 VAL A O 1
ATOM 639 N N . PRO A 1 86 ? -9.186 11.079 13.045 1.00 86.19 86 PRO A N 1
ATOM 640 C CA . PRO A 1 86 ? -8.873 11.642 11.724 1.00 86.19 86 PRO A CA 1
ATOM 641 C C . PRO A 1 86 ? -8.297 13.066 11.742 1.00 86.19 86 PRO A C 1
ATOM 643 O O . PRO A 1 86 ? -7.613 13.461 10.802 1.00 86.19 86 PRO A O 1
ATOM 646 N N . PHE A 1 87 ? -8.572 13.840 12.796 1.00 80.56 87 PHE A N 1
ATOM 647 C CA . PHE A 1 87 ? -8.129 15.230 12.932 1.00 80.56 87 PHE A CA 1
ATOM 648 C C . PHE A 1 87 ? -6.744 15.344 13.550 1.00 80.56 87 PHE A C 1
ATOM 650 O O . PHE A 1 87 ? -5.947 16.188 13.151 1.00 80.56 87 PHE A O 1
ATOM 657 N N . ILE A 1 88 ? -6.475 14.509 14.552 1.00 84.44 88 ILE A N 1
ATOM 658 C CA . ILE A 1 88 ? -5.202 14.520 15.270 1.00 84.44 88 ILE A CA 1
ATOM 659 C C . ILE A 1 88 ? -4.146 13.717 14.515 1.00 84.44 88 ILE A C 1
ATOM 661 O O . ILE A 1 88 ? -2.964 14.015 14.652 1.00 84.44 88 ILE A O 1
ATOM 665 N N . PHE A 1 89 ? -4.557 12.752 13.687 1.00 87.56 89 PHE A N 1
ATOM 666 C CA . PHE A 1 89 ? -3.641 11.854 12.996 1.00 87.56 89 PHE A CA 1
ATOM 667 C C . PHE A 1 89 ? -2.575 12.591 12.175 1.00 87.56 89 PHE A C 1
ATOM 669 O O . PHE A 1 89 ? -1.397 12.350 12.397 1.00 87.56 89 PHE A O 1
ATOM 676 N N . GLY A 1 90 ? -2.959 13.523 11.296 1.00 82.94 90 GLY A N 1
ATOM 677 C CA . GLY A 1 90 ? -2.004 14.265 10.458 1.00 82.94 90 GLY A CA 1
ATOM 678 C C . GLY A 1 90 ? -0.958 15.050 11.267 1.00 82.94 90 GLY A C 1
ATOM 679 O O . GLY A 1 90 ? 0.234 14.806 11.098 1.00 82.94 90 GLY A O 1
ATOM 680 N N . PRO A 1 91 ? -1.362 15.947 12.191 1.00 82.12 91 PRO A N 1
ATOM 681 C CA . PRO A 1 91 ? -0.427 16.658 13.069 1.00 82.12 91 PRO A CA 1
ATOM 682 C C . PRO A 1 91 ? 0.440 15.730 13.929 1.00 82.12 91 PRO A C 1
ATOM 684 O O . PRO A 1 91 ? 1.615 16.006 14.150 1.00 82.12 91 PRO A O 1
ATOM 687 N N . PHE A 1 92 ? -0.128 14.624 14.413 1.00 83.56 92 PHE A N 1
ATOM 688 C CA . PHE A 1 92 ? 0.600 13.638 15.204 1.00 83.56 92 PHE A CA 1
ATOM 689 C C . PHE A 1 92 ? 1.642 12.893 14.360 1.00 83.56 92 PHE A C 1
ATOM 691 O O . PHE A 1 92 ? 2.779 12.734 14.791 1.00 83.56 92 PHE A O 1
ATOM 698 N N . ALA A 1 93 ? 1.288 12.485 13.142 1.00 82.56 93 ALA A N 1
ATOM 699 C CA . ALA A 1 93 ? 2.203 11.837 12.214 1.00 82.56 93 ALA A CA 1
ATOM 700 C C . ALA A 1 93 ? 3.319 12.795 11.760 1.00 82.56 93 ALA A C 1
ATOM 702 O O . ALA A 1 93 ? 4.475 12.386 11.703 1.00 82.56 93 ALA A O 1
ATOM 703 N N . ALA A 1 94 ? 3.007 14.077 11.545 1.00 77.94 94 ALA A N 1
ATOM 704 C CA . ALA A 1 94 ? 3.995 15.119 11.254 1.00 77.94 94 ALA A CA 1
ATOM 705 C C . ALA A 1 94 ? 4.975 15.368 12.409 1.00 77.94 94 ALA A C 1
ATOM 707 O O . ALA A 1 94 ? 6.119 15.716 12.165 1.00 77.94 94 ALA A O 1
ATOM 708 N N . LEU A 1 95 ? 4.552 15.182 13.664 1.00 78.44 95 LEU A N 1
ATOM 709 C CA . LEU A 1 95 ? 5.451 15.278 14.818 1.00 78.44 95 LEU A CA 1
ATOM 710 C C . LEU A 1 95 ? 6.418 14.085 14.904 1.00 78.44 95 LEU A C 1
ATOM 712 O O . LEU A 1 95 ? 7.519 14.219 15.434 1.00 78.44 95 LEU A O 1
ATOM 716 N N . LEU A 1 96 ? 5.986 12.911 14.439 1.00 74.56 96 LEU A N 1
ATOM 717 C CA . LEU A 1 96 ? 6.769 11.677 14.510 1.00 74.56 96 LEU A CA 1
ATOM 718 C C . LEU A 1 96 ? 7.720 11.486 13.325 1.00 74.56 96 LEU A C 1
ATOM 720 O O . LEU A 1 96 ? 8.716 10.775 13.464 1.00 74.56 96 LEU A O 1
ATOM 724 N N . LEU A 1 97 ? 7.413 12.081 12.173 1.00 69.94 97 LEU A N 1
ATOM 725 C CA . LEU A 1 97 ? 8.251 12.021 10.979 1.00 69.94 97 LEU A CA 1
ATOM 726 C C . LEU A 1 97 ? 9.081 13.310 10.842 1.00 69.94 97 LEU A C 1
ATOM 728 O O . LEU A 1 97 ? 8.551 14.391 11.078 1.00 69.94 97 LEU A O 1
ATOM 732 N N . PRO A 1 98 ? 10.369 13.230 10.461 1.00 57.50 98 PRO A N 1
ATOM 733 C CA . PRO A 1 98 ? 11.172 14.419 10.182 1.00 57.50 98 PRO A CA 1
ATOM 734 C C . PRO A 1 98 ? 10.647 15.199 8.964 1.00 57.50 98 PRO A C 1
ATOM 736 O O . PRO A 1 98 ? 9.951 14.646 8.108 1.00 57.50 98 PRO A O 1
ATOM 739 N N . GLU A 1 99 ? 11.012 16.484 8.886 1.00 55.69 99 GLU A N 1
ATOM 740 C CA . GLU A 1 99 ? 10.738 17.343 7.727 1.00 55.69 99 GLU A CA 1
ATOM 741 C C . GLU A 1 99 ? 11.274 16.685 6.438 1.00 55.69 99 GLU A C 1
ATOM 743 O O . GLU A 1 99 ? 12.452 16.312 6.388 1.00 55.69 99 GLU A O 1
ATOM 748 N N . PRO A 1 100 ? 10.448 16.525 5.391 1.00 47.84 100 PRO A N 1
ATOM 749 C CA . PRO A 1 100 ? 10.886 15.921 4.137 1.00 47.84 100 PRO A CA 1
ATOM 750 C C . PRO A 1 100 ? 11.928 16.815 3.453 1.00 47.84 100 PRO A C 1
ATOM 752 O O . PRO A 1 100 ? 11.650 17.978 3.158 1.00 47.84 100 PRO A O 1
ATOM 755 N N . GLY A 1 101 ? 13.128 16.282 3.207 1.00 44.31 101 GLY A N 1
ATOM 756 C CA . GLY A 1 101 ? 14.205 17.015 2.529 1.00 44.31 101 GLY A CA 1
ATOM 757 C C . GLY A 1 101 ? 15.621 16.787 3.062 1.00 44.31 101 GLY A C 1
ATOM 758 O O . GLY A 1 101 ? 16.573 17.209 2.408 1.00 44.31 101 GLY A O 1
ATOM 759 N N . SER A 1 102 ? 15.814 16.109 4.199 1.00 40.91 102 SER A N 1
ATOM 760 C CA . SER A 1 102 ? 17.155 15.648 4.585 1.00 40.91 102 SER A CA 1
ATOM 761 C C . SER A 1 102 ? 17.478 14.336 3.862 1.00 40.91 102 SER A C 1
ATOM 763 O O . SER A 1 102 ? 17.146 13.255 4.347 1.00 40.91 102 SER A O 1
ATOM 765 N N . LEU A 1 103 ? 18.143 14.438 2.709 1.00 39.62 103 LEU A N 1
ATOM 766 C CA . LEU A 1 103 ? 18.672 13.308 1.926 1.00 39.62 103 LEU A CA 1
ATOM 767 C C . LEU A 1 103 ? 19.656 12.413 2.711 1.00 39.62 103 LEU A C 1
ATOM 769 O O . LEU A 1 103 ? 19.999 11.325 2.257 1.00 39.62 103 LEU A O 1
ATOM 773 N N . ASP A 1 104 ? 20.093 12.845 3.894 1.00 39.94 104 ASP A N 1
ATOM 774 C CA . ASP A 1 104 ? 21.163 12.205 4.660 1.00 39.94 104 ASP A CA 1
ATOM 775 C C . ASP A 1 104 ? 20.735 10.945 5.438 1.00 39.94 104 ASP A C 1
ATOM 777 O O . ASP A 1 104 ? 21.572 10.320 6.089 1.00 39.94 104 ASP A O 1
ATOM 781 N N . ASP A 1 105 ? 19.452 10.553 5.403 1.00 47.66 105 ASP A N 1
ATOM 782 C CA . ASP A 1 105 ? 18.899 9.730 6.487 1.00 47.66 105 ASP A CA 1
ATOM 783 C C . ASP A 1 105 ? 17.714 8.815 6.080 1.00 47.66 105 ASP A C 1
ATOM 785 O O . ASP A 1 105 ? 16.753 8.617 6.828 1.00 47.66 105 ASP A O 1
ATOM 789 N N . ALA A 1 106 ? 17.744 8.229 4.879 1.00 44.06 106 ALA A N 1
ATOM 790 C CA . ALA A 1 106 ? 16.614 7.448 4.358 1.00 44.06 10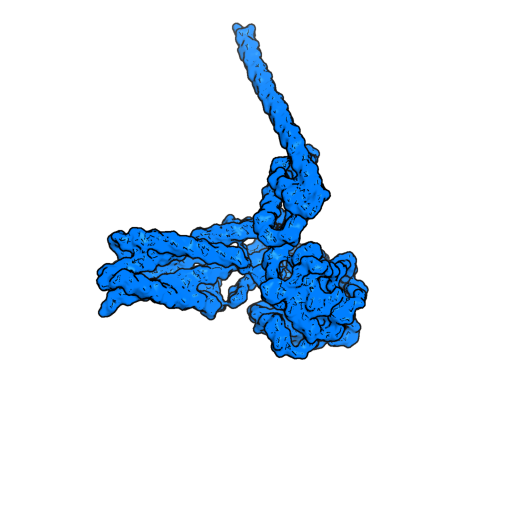6 ALA A CA 1
ATOM 791 C C . ALA A 1 106 ? 16.430 6.038 4.994 1.00 44.06 106 ALA A C 1
ATOM 793 O O . ALA A 1 106 ? 15.309 5.531 5.036 1.00 44.06 106 ALA A O 1
ATOM 794 N N . ALA A 1 107 ? 17.455 5.410 5.599 1.00 42.50 107 ALA A N 1
ATOM 795 C CA . ALA A 1 107 ? 17.251 4.152 6.359 1.00 42.50 107 ALA A CA 1
ATOM 796 C C . ALA A 1 107 ? 16.716 4.387 7.766 1.00 42.50 107 ALA A C 1
ATOM 798 O O . ALA A 1 107 ? 15.866 3.645 8.261 1.00 42.50 107 ALA A O 1
ATOM 799 N N . SER A 1 108 ? 17.212 5.438 8.414 1.00 46.47 108 SER A N 1
ATOM 800 C CA . SER A 1 108 ? 16.671 5.910 9.677 1.00 46.47 108 SER A CA 1
ATOM 801 C C . SER A 1 108 ? 15.258 6.447 9.461 1.00 46.47 108 SER A C 1
ATOM 803 O O . SER A 1 108 ? 14.430 6.295 10.345 1.00 46.47 108 SER A O 1
ATOM 805 N N . ALA A 1 109 ? 14.911 7.000 8.292 1.00 51.97 109 ALA A N 1
ATOM 806 C CA . ALA A 1 109 ? 13.531 7.359 7.958 1.00 51.97 109 ALA A CA 1
ATOM 807 C C . ALA A 1 109 ? 12.579 6.147 7.992 1.00 51.97 109 ALA A C 1
ATOM 809 O O . ALA A 1 109 ? 11.529 6.248 8.620 1.00 51.97 109 ALA A O 1
ATOM 810 N N . ARG A 1 110 ? 12.952 4.983 7.433 1.00 54.66 110 ARG A N 1
ATOM 811 C CA . ARG A 1 110 ? 12.073 3.793 7.401 1.00 54.66 110 ARG A CA 1
ATOM 812 C C . ARG A 1 110 ? 11.933 3.095 8.758 1.00 54.66 110 ARG A C 1
ATOM 814 O O . ARG A 1 110 ? 10.813 2.822 9.179 1.00 54.66 110 ARG A O 1
ATOM 821 N N . SER A 1 111 ? 13.023 2.889 9.503 1.00 57.44 111 SER A N 1
ATOM 822 C CA . SER A 1 111 ? 12.921 2.370 10.882 1.00 57.44 111 SER A CA 1
ATOM 823 C C . SER A 1 111 ? 12.176 3.346 11.806 1.00 57.44 111 SER A C 1
ATOM 825 O O . SER A 1 111 ? 11.424 2.927 12.688 1.00 57.44 111 SER A O 1
ATOM 827 N N . ARG A 1 112 ? 12.291 4.661 11.567 1.00 65.81 112 ARG A N 1
ATOM 828 C CA . ARG A 1 112 ? 11.447 5.671 12.223 1.00 65.81 112 ARG A CA 1
ATOM 829 C C . ARG A 1 112 ? 9.982 5.562 11.802 1.00 65.81 112 ARG A C 1
ATOM 831 O O . ARG A 1 112 ? 9.138 5.671 12.680 1.00 65.81 112 ARG A O 1
ATOM 838 N N . MET A 1 113 ? 9.656 5.312 10.530 1.00 70.25 113 MET A N 1
ATOM 839 C CA . MET A 1 113 ? 8.272 5.095 10.068 1.00 70.25 113 MET A CA 1
ATOM 840 C C . MET A 1 113 ? 7.631 3.884 10.748 1.00 70.25 113 MET A C 1
ATOM 842 O O . MET A 1 113 ? 6.490 3.964 11.200 1.00 70.25 113 MET A O 1
ATOM 846 N N . GLU A 1 114 ? 8.381 2.795 10.902 1.00 73.38 114 GLU A N 1
ATOM 847 C CA . GLU A 1 114 ? 7.962 1.604 11.639 1.00 73.38 114 GLU A CA 1
ATOM 848 C C . GLU A 1 114 ? 7.589 1.940 13.094 1.00 73.38 114 GLU A C 1
ATOM 850 O O . GLU A 1 114 ? 6.456 1.698 13.525 1.00 73.38 114 GLU A O 1
ATOM 855 N N . TRP A 1 115 ? 8.490 2.581 13.841 1.00 76.56 115 TRP A N 1
ATOM 856 C CA . TRP A 1 115 ? 8.222 3.004 15.220 1.00 76.56 115 TRP A CA 1
ATOM 857 C C . TRP A 1 115 ? 7.152 4.094 15.327 1.00 76.56 115 TRP A C 1
ATOM 859 O O . TRP A 1 115 ? 6.373 4.100 16.282 1.00 76.56 115 TRP A O 1
ATOM 869 N N . ALA A 1 116 ? 7.066 4.989 14.346 1.00 81.62 116 ALA A N 1
ATOM 870 C CA . ALA A 1 116 ? 6.037 6.016 14.279 1.00 81.62 116 ALA A CA 1
ATOM 871 C C . ALA A 1 116 ? 4.652 5.394 14.059 1.00 81.62 116 ALA A C 1
ATOM 873 O O . ALA A 1 116 ? 3.694 5.791 14.723 1.00 81.62 116 ALA A O 1
ATOM 874 N N . SER A 1 117 ? 4.554 4.362 13.215 1.00 86.81 117 SER A N 1
ATOM 875 C CA . SER A 1 117 ? 3.325 3.590 13.013 1.00 86.81 117 SER A CA 1
ATOM 876 C C . SER A 1 117 ? 2.895 2.872 14.301 1.00 86.81 117 SER A C 1
ATOM 878 O O . SER A 1 117 ? 1.719 2.909 14.681 1.00 86.81 117 SER A O 1
ATOM 880 N N . PHE A 1 118 ? 3.853 2.295 15.037 1.00 87.94 118 PHE A N 1
ATOM 881 C CA . PHE A 1 118 ? 3.614 1.677 16.341 1.00 87.94 118 PHE A CA 1
ATOM 882 C C . PHE A 1 118 ? 3.112 2.707 17.362 1.00 87.94 118 PHE A C 1
ATOM 884 O O . PHE A 1 118 ? 2.085 2.494 18.010 1.00 87.94 118 PHE A O 1
ATOM 891 N N . ALA A 1 119 ? 3.782 3.859 17.465 1.00 87.94 119 ALA A N 1
ATOM 892 C CA . ALA A 1 119 ? 3.394 4.945 18.358 1.00 87.94 119 ALA A CA 1
ATOM 893 C C . ALA A 1 119 ? 1.998 5.492 18.017 1.00 87.94 119 ALA A C 1
ATOM 895 O O . ALA A 1 119 ? 1.153 5.609 18.906 1.00 87.94 119 ALA A O 1
ATOM 896 N N . ALA A 1 120 ? 1.709 5.757 16.740 1.00 89.06 120 ALA A N 1
ATOM 897 C CA . ALA A 1 120 ? 0.381 6.168 16.285 1.00 89.06 120 ALA A CA 1
ATOM 898 C C . ALA A 1 120 ? -0.689 5.150 16.680 1.00 89.06 120 ALA A C 1
ATOM 900 O O . ALA A 1 120 ? -1.748 5.526 17.183 1.00 89.06 120 ALA A O 1
ATOM 901 N N . THR A 1 121 ? -0.384 3.860 16.565 1.00 93.38 121 THR A N 1
ATOM 902 C CA . THR A 1 121 ? -1.312 2.810 16.976 1.00 93.38 121 THR A CA 1
ATOM 903 C C . THR A 1 121 ? -1.577 2.806 18.474 1.00 93.38 121 THR A C 1
ATOM 905 O O . THR A 1 121 ? -2.738 2.780 18.888 1.00 93.38 121 THR A O 1
ATOM 908 N N . VAL A 1 122 ? -0.533 2.907 19.296 1.00 93.88 122 VAL A N 1
ATOM 909 C CA . VAL A 1 122 ? -0.653 2.940 20.760 1.00 93.88 122 VAL A CA 1
ATOM 910 C C . VAL A 1 122 ? -1.402 4.180 21.247 1.00 93.88 122 VAL A C 1
ATOM 912 O O . VAL A 1 122 ? -2.219 4.078 22.160 1.00 93.88 122 VAL A O 1
ATOM 915 N N . PHE A 1 123 ? -1.140 5.351 20.669 1.00 93.69 123 PHE A N 1
ATOM 916 C CA . PHE A 1 123 ? -1.664 6.613 21.196 1.00 93.69 123 PHE A CA 1
ATOM 917 C C . PHE A 1 123 ? -2.992 7.051 20.573 1.00 93.69 123 PHE A C 1
ATOM 919 O O . PHE A 1 123 ? -3.745 7.767 21.234 1.00 93.69 123 PHE A O 1
ATOM 926 N N . LEU A 1 124 ? -3.314 6.620 19.348 1.00 92.19 124 LEU A N 1
ATOM 927 C CA . LEU A 1 124 ? -4.525 7.055 18.641 1.00 92.19 124 LEU A CA 1
ATOM 928 C C . LEU A 1 124 ? -5.579 5.946 18.523 1.00 92.19 124 LEU A C 1
ATOM 930 O O . LEU A 1 124 ? -6.747 6.192 18.825 1.00 92.19 124 LEU A O 1
ATOM 934 N N . PHE A 1 125 ? -5.195 4.722 18.139 1.00 95.38 125 PHE A N 1
ATOM 935 C CA . PHE A 1 125 ? -6.157 3.638 17.873 1.00 95.38 125 PHE A CA 1
ATOM 936 C C . PHE A 1 125 ? -6.411 2.735 19.090 1.00 95.38 125 PHE A C 1
ATOM 938 O O . PHE A 1 125 ? -7.548 2.324 19.330 1.00 95.38 125 PHE A O 1
ATOM 945 N N . ALA A 1 126 ? -5.391 2.467 19.910 1.00 96.81 126 ALA A N 1
ATOM 946 C CA . ALA A 1 126 ? -5.534 1.627 21.098 1.00 96.81 126 ALA A CA 1
ATOM 947 C C . ALA A 1 126 ? -6.509 2.191 22.149 1.00 96.81 126 ALA A C 1
ATOM 949 O O . ALA A 1 126 ? -7.295 1.408 22.685 1.00 96.81 126 ALA A O 1
ATOM 950 N N . PRO A 1 127 ? -6.539 3.506 22.457 1.00 97.56 127 PRO A N 1
ATOM 951 C CA . PRO A 1 127 ? -7.418 4.033 23.497 1.00 97.56 127 PRO A CA 1
ATOM 952 C C . PRO A 1 127 ? -8.925 3.822 23.250 1.00 97.56 127 PRO A C 1
ATOM 954 O O . PRO A 1 127 ? -9.585 3.303 24.156 1.00 97.56 127 PRO A O 1
ATOM 957 N N . PRO A 1 128 ? -9.516 4.159 22.079 1.00 96.69 128 PRO A N 1
ATOM 958 C CA . PRO A 1 128 ? -10.934 3.886 21.839 1.00 96.69 128 PRO A CA 1
ATOM 959 C C . PRO A 1 128 ? -11.238 2.383 21.883 1.00 96.69 128 PRO A C 1
ATOM 961 O O . PRO A 1 128 ? -12.220 1.978 22.502 1.00 96.69 128 PRO A O 1
ATOM 964 N N . VAL A 1 129 ? -10.372 1.541 21.314 1.00 97.81 129 VAL A N 1
ATOM 965 C CA . VAL A 1 129 ? -10.543 0.080 21.311 1.00 97.81 129 VAL A CA 1
ATOM 966 C C . VAL A 1 129 ? -10.460 -0.511 22.722 1.00 97.81 129 VAL A C 1
ATOM 968 O O . VAL A 1 129 ? -11.304 -1.322 23.105 1.00 97.81 129 VAL A O 1
ATOM 971 N N . PHE A 1 130 ? -9.508 -0.056 23.538 1.00 98.50 130 PHE A N 1
ATOM 972 C CA . PHE A 1 130 ? -9.380 -0.435 24.946 1.00 98.50 130 PHE A CA 1
ATOM 973 C C . PHE A 1 130 ? -10.665 -0.136 25.727 1.00 98.50 130 PHE A C 1
ATOM 975 O O . PHE A 1 130 ? -11.130 -0.970 26.505 1.00 98.50 130 PHE A O 1
ATOM 982 N N . LEU A 1 131 ? -11.275 1.034 25.503 1.00 98.12 131 LEU A N 1
ATOM 983 C CA . LEU A 1 131 ? -12.546 1.395 26.134 1.00 98.12 131 LEU A CA 1
ATOM 984 C C . LEU A 1 131 ? -13.686 0.466 25.701 1.00 98.12 131 LEU A C 1
ATOM 986 O O . LEU A 1 131 ? -14.473 0.041 26.548 1.00 98.12 131 LEU A O 1
ATOM 990 N N . LEU A 1 132 ? -13.761 0.109 24.416 1.00 97.94 132 LEU A N 1
ATOM 991 C CA . LEU A 1 132 ? -14.756 -0.841 23.905 1.00 97.94 132 LEU A CA 1
ATOM 992 C C . LEU A 1 132 ? -14.561 -2.248 24.484 1.00 97.94 132 LEU A C 1
ATOM 994 O O . LEU A 1 132 ? -15.536 -2.934 24.792 1.00 97.94 132 LEU A O 1
ATOM 998 N N . ALA A 1 133 ? -13.320 -2.652 24.744 1.00 97.75 133 ALA A N 1
ATOM 999 C CA . ALA A 1 133 ? -13.013 -3.920 25.395 1.00 97.75 133 ALA A CA 1
ATOM 1000 C C . ALA A 1 133 ? -13.425 -3.986 26.873 1.00 97.75 133 ALA A C 1
ATOM 1002 O O . ALA A 1 133 ? -13.607 -5.072 27.418 1.00 97.75 133 ALA A O 1
ATOM 1003 N N . LEU A 1 134 ? -13.662 -2.854 27.541 1.00 98.06 134 LEU A N 1
ATOM 1004 C CA . LEU A 1 134 ? -14.227 -2.871 28.896 1.00 98.06 134 LEU A CA 1
ATOM 1005 C C . LEU A 1 134 ? -15.664 -3.421 28.919 1.00 98.06 134 LEU A C 1
ATOM 1007 O O . LEU A 1 134 ? -16.150 -3.819 29.983 1.00 98.06 134 LEU A O 1
ATOM 1011 N N . LEU A 1 135 ? -16.357 -3.399 27.775 1.00 97.25 135 LEU A N 1
ATOM 1012 C CA . LEU A 1 135 ? -17.799 -3.589 27.695 1.00 97.25 135 LEU A CA 1
ATOM 1013 C C . LEU A 1 135 ? -18.247 -5.047 27.846 1.00 97.25 135 LEU A C 1
ATOM 1015 O O . LEU A 1 135 ? -19.136 -5.268 28.667 1.00 97.25 135 LEU A O 1
ATOM 1019 N N . PRO A 1 136 ? -17.679 -6.061 27.159 1.00 96.94 136 PRO A N 1
ATOM 1020 C CA . PRO A 1 136 ? -18.257 -7.406 27.188 1.00 96.94 136 PRO A CA 1
ATOM 1021 C C . PRO A 1 136 ? -18.421 -7.995 28.602 1.00 96.94 136 PRO A C 1
ATOM 1023 O O . PRO A 1 136 ? -19.534 -8.414 28.925 1.00 96.94 136 PRO A O 1
ATOM 1026 N N . PRO A 1 137 ? -17.426 -7.937 29.514 1.00 96.88 137 PRO A N 1
ATOM 1027 C CA . PRO A 1 137 ? -17.607 -8.430 30.885 1.00 96.88 137 PRO A CA 1
ATOM 1028 C C . PRO A 1 137 ? -18.666 -7.650 31.681 1.00 96.88 137 PRO A C 1
ATOM 1030 O O . PRO A 1 137 ? -19.367 -8.210 32.524 1.00 96.88 137 PRO A O 1
ATOM 1033 N N . GLN A 1 138 ? -18.805 -6.349 31.414 1.00 96.44 138 GLN A N 1
ATOM 1034 C CA . GLN A 1 138 ? -19.806 -5.491 32.050 1.00 96.44 138 GLN A CA 1
ATOM 1035 C C . GLN A 1 138 ? -21.218 -5.804 31.546 1.00 96.44 138 GLN A C 1
ATOM 1037 O O . GLN A 1 138 ? -22.153 -5.857 32.341 1.00 96.44 138 GLN A O 1
ATOM 1042 N N . ILE A 1 139 ? -21.372 -6.073 30.249 1.00 96.56 139 ILE A N 1
ATOM 1043 C CA . ILE A 1 139 ? -22.644 -6.485 29.648 1.00 96.56 139 ILE A CA 1
ATOM 1044 C C . ILE A 1 139 ? -23.049 -7.868 30.173 1.00 96.56 139 ILE A C 1
ATOM 1046 O O . ILE A 1 139 ? -24.206 -8.061 30.542 1.00 96.56 139 ILE A O 1
ATOM 1050 N N . VAL A 1 140 ? -22.105 -8.810 30.301 1.00 97.00 140 VAL A N 1
ATOM 1051 C CA . VAL A 1 140 ? -22.371 -10.113 30.937 1.00 97.00 140 VAL A CA 1
ATOM 1052 C C . VAL A 1 140 ? -22.888 -9.919 32.358 1.00 97.00 140 VAL A C 1
ATOM 1054 O O . VAL A 1 140 ? -23.912 -10.499 32.715 1.00 97.00 140 VAL A O 1
ATOM 1057 N N . ARG A 1 141 ? -22.242 -9.054 33.152 1.00 95.62 141 ARG A N 1
ATOM 1058 C CA . ARG A 1 141 ? -22.713 -8.732 34.504 1.00 95.62 141 ARG A CA 1
ATOM 1059 C C . ARG A 1 141 ? -24.134 -8.165 34.501 1.00 95.62 141 ARG A C 1
ATOM 1061 O O . ARG A 1 141 ? -24.945 -8.609 35.306 1.00 95.62 141 ARG A O 1
ATOM 1068 N N . ALA A 1 142 ? -24.449 -7.252 33.583 1.00 94.31 142 ALA A N 1
ATOM 1069 C CA . ALA A 1 142 ? -25.788 -6.680 33.463 1.00 94.31 142 ALA A CA 1
ATOM 1070 C C . ALA A 1 142 ? -26.859 -7.737 33.147 1.00 94.31 142 ALA A C 1
ATOM 1072 O O . ALA A 1 142 ? -27.963 -7.670 33.679 1.00 94.31 142 ALA A O 1
ATOM 1073 N N . LEU A 1 143 ? -26.545 -8.727 32.305 1.00 95.38 143 LEU A N 1
ATOM 1074 C CA . LEU A 1 143 ? -27.462 -9.829 31.996 1.00 95.38 143 LEU A CA 1
ATOM 1075 C C . LEU A 1 143 ? -27.635 -10.798 33.172 1.00 95.38 143 LEU A C 1
ATOM 1077 O O . LEU A 1 143 ? -28.735 -11.308 33.374 1.00 95.38 143 LEU A O 1
ATOM 1081 N N . VAL A 1 144 ? -26.580 -11.032 33.955 1.00 95.06 144 VAL A N 1
ATOM 1082 C CA . VAL A 1 144 ? -26.648 -11.835 35.188 1.00 95.06 144 VAL A CA 1
ATOM 1083 C C . VAL A 1 144 ? -27.494 -11.136 36.254 1.00 95.06 144 VAL A C 1
ATOM 1085 O O . VAL A 1 144 ? -28.313 -11.785 36.896 1.00 95.06 144 VAL A O 1
ATOM 1088 N N . ASP A 1 145 ? -27.372 -9.812 36.395 1.00 92.69 145 ASP A N 1
ATOM 1089 C CA . ASP A 1 145 ? -28.238 -9.012 37.277 1.00 92.69 145 ASP A CA 1
ATOM 1090 C C . ASP A 1 145 ? -29.716 -9.011 36.803 1.00 92.69 145 ASP A C 1
ATOM 1092 O O . ASP A 1 145 ? -30.612 -8.664 37.570 1.00 92.69 145 ASP A O 1
ATOM 1096 N N . LEU A 1 146 ? -29.986 -9.432 35.557 1.00 93.19 146 LEU A N 1
ATOM 1097 C CA . LEU A 1 146 ? -31.320 -9.709 35.000 1.00 93.19 146 LEU A CA 1
ATOM 1098 C C . LEU A 1 146 ? -31.706 -11.202 35.087 1.00 93.19 146 LEU A C 1
ATOM 1100 O O . LEU A 1 146 ? -32.508 -11.674 34.280 1.00 93.19 146 LEU A O 1
ATOM 1104 N N . GLU A 1 147 ? -31.120 -11.938 36.034 1.00 93.50 147 GLU A N 1
ATOM 1105 C CA . GLU A 1 147 ? -31.414 -13.347 36.347 1.00 93.50 147 GLU A CA 1
ATOM 1106 C C . GLU A 1 147 ? -31.072 -14.348 35.224 1.00 93.50 147 GLU A C 1
ATOM 1108 O O . GLU A 1 147 ? -31.550 -15.483 35.225 1.00 93.50 147 GLU A O 1
ATOM 1113 N N . GLN A 1 148 ? -30.209 -13.982 34.265 1.00 93.31 148 GLN A N 1
ATOM 1114 C CA . GLN A 1 148 ? -29.712 -14.955 33.286 1.00 93.31 148 GLN A CA 1
ATOM 1115 C C . GLN A 1 148 ? -28.560 -15.803 33.849 1.00 93.31 148 GLN A C 1
ATOM 1117 O O . GLN A 1 148 ? -27.650 -15.259 34.482 1.00 93.31 148 GLN A O 1
ATOM 1122 N N . PRO A 1 149 ? -28.516 -17.119 33.553 1.00 95.31 149 PRO A N 1
ATOM 1123 C CA . PRO A 1 149 ? -27.368 -17.959 33.882 1.00 95.31 149 PRO A CA 1
ATOM 1124 C C . PRO A 1 149 ? -26.078 -17.408 33.267 1.00 95.31 149 PRO A C 1
ATOM 1126 O O . PRO A 1 149 ? -26.061 -17.035 32.094 1.00 95.31 149 PRO A O 1
ATOM 1129 N N . VAL A 1 150 ? -24.981 -17.416 34.031 1.00 93.75 150 VAL A N 1
ATOM 1130 C CA . VAL A 1 150 ? -23.691 -16.817 33.630 1.00 93.75 150 VAL A CA 1
ATOM 1131 C C . VAL A 1 150 ? -23.198 -17.346 32.278 1.00 93.75 150 VAL A C 1
ATOM 1133 O O . VAL A 1 150 ? -22.787 -16.559 31.427 1.00 93.75 150 VAL A O 1
ATOM 1136 N N . GLY A 1 151 ? -23.298 -18.661 32.047 1.00 95.12 151 GLY A N 1
ATOM 1137 C CA . GLY A 1 151 ? -22.905 -19.278 30.775 1.00 95.12 151 GLY A CA 1
ATOM 1138 C C . GLY A 1 151 ? -23.740 -18.786 29.586 1.00 95.12 151 GLY A C 1
ATOM 1139 O O . GLY A 1 151 ? -23.187 -18.449 28.543 1.00 95.12 151 GLY A O 1
ATOM 1140 N N . LEU A 1 152 ? -25.061 -18.658 29.758 1.00 95.88 152 LEU A N 1
ATOM 1141 C CA . LEU A 1 152 ? -25.960 -18.152 28.716 1.00 95.88 152 LEU A CA 1
ATOM 1142 C C . LEU A 1 152 ? -25.746 -16.655 28.458 1.00 95.88 152 LEU A C 1
ATOM 1144 O O . LEU A 1 152 ? -25.731 -16.225 27.305 1.00 95.88 152 LEU A O 1
ATOM 1148 N N . ALA A 1 153 ? -25.565 -15.865 29.519 1.00 96.12 153 ALA A N 1
ATOM 1149 C CA . ALA A 1 153 ? -25.263 -14.441 29.428 1.00 96.12 153 ALA A CA 1
ATOM 1150 C C . ALA A 1 153 ? -23.959 -14.206 28.653 1.00 96.12 153 ALA A C 1
ATOM 1152 O O . ALA A 1 153 ? -23.942 -13.425 27.703 1.00 96.12 153 ALA A O 1
ATOM 1153 N N . SER A 1 154 ? -22.894 -14.931 29.009 1.00 96.81 154 SER A N 1
ATOM 1154 C CA . SER A 1 154 ? -21.610 -14.883 28.308 1.00 96.81 154 SER A CA 1
ATOM 1155 C C . SER A 1 154 ? -21.744 -15.295 26.842 1.00 96.81 154 SER A C 1
ATOM 1157 O O . SER A 1 154 ? -21.375 -14.515 25.965 1.00 96.81 154 SER A O 1
ATOM 1159 N N . GLY A 1 155 ? -22.356 -16.451 26.561 1.00 97.62 155 GLY A N 1
ATOM 1160 C CA . GLY A 1 155 ? -22.549 -16.935 25.192 1.00 97.62 155 GLY A CA 1
ATOM 1161 C C . GLY A 1 155 ? -23.339 -15.959 24.314 1.00 97.62 155 GLY A C 1
ATOM 1162 O O . GLY A 1 155 ? -22.962 -15.711 23.171 1.00 97.62 155 GLY A O 1
ATOM 1163 N N . ARG A 1 156 ? -24.392 -15.328 24.853 1.00 97.50 156 ARG A N 1
ATOM 1164 C CA . ARG A 1 156 ? -25.166 -14.310 24.126 1.00 97.50 156 ARG A CA 1
ATOM 1165 C C . ARG A 1 156 ? -24.350 -13.053 23.837 1.00 97.50 156 ARG A C 1
ATOM 1167 O O . ARG A 1 156 ? -24.432 -12.544 22.725 1.00 97.50 156 ARG A O 1
ATOM 1174 N N . VAL A 1 157 ? -23.572 -12.554 24.797 1.00 97.88 157 VAL A N 1
ATOM 1175 C CA . VAL A 1 157 ? -22.724 -11.372 24.574 1.00 97.88 157 VAL A CA 1
ATOM 1176 C C . VAL A 1 157 ? -21.673 -11.650 23.503 1.00 97.88 157 VAL A C 1
ATOM 1178 O O . VAL A 1 157 ? -21.525 -10.828 22.603 1.00 97.88 157 VAL A O 1
ATOM 1181 N N . TYR A 1 158 ? -21.009 -12.810 23.548 1.00 97.06 158 TYR A N 1
ATOM 1182 C CA . TYR A 1 158 ? -20.061 -13.206 22.505 1.00 97.06 158 TYR A CA 1
ATOM 1183 C C . TYR A 1 158 ? -20.737 -13.328 21.141 1.00 97.06 158 TYR A C 1
ATOM 1185 O O . TYR A 1 158 ? -20.271 -12.718 20.191 1.00 97.06 158 TYR A O 1
ATOM 1193 N N . MET A 1 159 ? -21.877 -14.019 21.043 1.00 98.38 159 MET A N 1
ATOM 1194 C CA . MET A 1 159 ? -22.604 -14.161 19.778 1.00 98.38 159 MET A CA 1
ATOM 1195 C C . MET A 1 159 ? -22.976 -12.803 19.161 1.00 98.38 159 MET A C 1
ATOM 1197 O O . MET A 1 159 ? -22.676 -12.555 17.997 1.00 98.38 159 MET A O 1
ATOM 1201 N N . TRP A 1 160 ? -23.620 -11.912 19.925 1.00 98.44 160 TRP A N 1
ATOM 1202 C CA . TRP A 1 160 ? -24.036 -10.600 19.413 1.00 98.44 160 TRP A CA 1
ATOM 1203 C C . TRP A 1 160 ? -22.840 -9.699 19.105 1.00 98.44 160 TRP A C 1
ATOM 1205 O O . TRP A 1 160 ? -22.847 -9.022 18.080 1.00 98.44 160 TRP A O 1
ATOM 1215 N N . GLY A 1 161 ? -21.808 -9.722 19.954 1.00 98.06 161 GLY A N 1
ATOM 1216 C CA . GLY A 1 161 ? -20.560 -9.002 19.714 1.00 98.06 161 GLY A CA 1
ATOM 1217 C C . GLY A 1 161 ? -19.879 -9.458 18.429 1.00 98.06 161 GLY A C 1
ATOM 1218 O O . GLY A 1 161 ? -19.564 -8.625 17.589 1.00 98.06 161 GLY A O 1
ATOM 1219 N N . THR A 1 162 ? -19.745 -10.768 18.221 1.00 97.88 162 THR A N 1
ATOM 1220 C CA . THR A 1 162 ? -19.135 -11.342 17.016 1.00 97.88 162 THR A CA 1
ATOM 1221 C C . THR A 1 162 ? -19.952 -11.062 15.757 1.00 97.88 162 THR A C 1
ATOM 1223 O O . THR A 1 162 ? -19.363 -10.739 14.733 1.00 97.88 162 THR A O 1
ATOM 1226 N N . LEU A 1 163 ? -21.289 -11.116 15.808 1.00 98.50 163 LEU A N 1
ATOM 1227 C CA . LEU A 1 163 ? -22.135 -10.706 14.676 1.00 98.50 163 LEU A CA 1
ATOM 1228 C C . LEU A 1 163 ? -21.946 -9.223 14.330 1.00 98.50 163 LEU A C 1
ATOM 1230 O O . LEU A 1 163 ? -21.897 -8.861 13.156 1.00 98.50 163 LEU A O 1
ATOM 1234 N N . GLY A 1 164 ? -21.816 -8.376 15.351 1.00 98.06 164 GLY A N 1
ATOM 1235 C CA . GLY A 1 164 ? -21.500 -6.963 15.181 1.00 98.06 164 GLY A CA 1
ATOM 1236 C C . GLY A 1 164 ? -20.131 -6.760 14.546 1.00 98.06 164 GLY A C 1
ATOM 1237 O O . GLY A 1 164 ? -20.014 -6.047 13.556 1.00 98.06 164 GLY A O 1
ATOM 1238 N N . SER A 1 165 ? -19.109 -7.437 15.070 1.00 97.75 165 SER A N 1
ATOM 1239 C CA . SER A 1 165 ? -17.754 -7.421 14.523 1.00 97.75 165 SER A CA 1
ATOM 1240 C C . SER A 1 165 ? -17.713 -7.908 13.079 1.00 97.75 165 SER A C 1
ATOM 1242 O O . SER A 1 165 ? -17.103 -7.239 12.261 1.00 97.75 165 SER A O 1
ATOM 1244 N N . LEU A 1 166 ? -18.432 -8.978 12.726 1.00 97.75 166 LEU A N 1
ATOM 1245 C CA . LEU A 1 166 ? -18.542 -9.458 11.346 1.00 97.75 166 LEU A CA 1
ATOM 1246 C C . LEU A 1 166 ? -19.068 -8.362 10.408 1.00 97.75 166 LEU A C 1
ATOM 1248 O O . LEU A 1 166 ? -18.484 -8.111 9.356 1.00 97.75 166 LEU A O 1
ATOM 1252 N N . LEU A 1 167 ? -20.138 -7.665 10.805 1.00 97.00 167 LEU A N 1
ATOM 1253 C CA . LEU A 1 167 ? -20.654 -6.527 10.043 1.00 97.00 167 LEU A CA 1
ATOM 1254 C C . LEU A 1 167 ? -19.618 -5.392 9.964 1.00 97.00 167 LEU A C 1
ATOM 1256 O O . LEU A 1 167 ? -19.383 -4.839 8.891 1.00 97.00 167 LEU A O 1
ATOM 1260 N N . GLY A 1 168 ? -18.972 -5.075 11.087 1.00 96.25 168 GLY A N 1
ATOM 1261 C CA . GLY A 1 168 ? -17.907 -4.078 11.168 1.00 96.25 168 GLY A CA 1
ATOM 1262 C C . GLY A 1 168 ? -16.623 -4.459 10.427 1.00 96.25 168 GLY A C 1
ATOM 1263 O O . GLY A 1 168 ? -15.803 -3.584 10.189 1.00 96.25 168 GLY A O 1
ATOM 1264 N N . THR A 1 169 ? -16.449 -5.723 10.036 1.00 95.50 169 THR A N 1
ATOM 1265 C CA . THR A 1 169 ? -15.337 -6.190 9.201 1.00 95.50 169 THR A CA 1
ATOM 1266 C C . THR A 1 169 ? -15.595 -5.914 7.720 1.00 95.50 169 THR A C 1
ATOM 1268 O O . THR A 1 169 ? -14.709 -5.448 7.008 1.00 95.50 169 THR A O 1
ATOM 1271 N N . PHE A 1 170 ? -16.817 -6.168 7.245 1.00 95.00 170 PHE A N 1
ATOM 1272 C CA . PHE A 1 170 ? -17.170 -5.954 5.838 1.00 95.00 170 PHE A CA 1
ATOM 1273 C C . PHE A 1 170 ? -17.466 -4.489 5.507 1.00 95.00 170 PHE A C 1
ATOM 1275 O O . PHE A 1 170 ? -17.178 -4.047 4.395 1.00 95.00 170 PHE A O 1
ATOM 1282 N N . LEU A 1 171 ? -18.028 -3.729 6.455 1.00 94.12 171 LEU A N 1
ATOM 1283 C CA . LEU A 1 171 ? -18.416 -2.335 6.227 1.00 94.12 171 LEU A CA 1
ATOM 1284 C C . LEU A 1 171 ? -17.242 -1.439 5.792 1.00 94.12 171 LEU A C 1
ATOM 1286 O O . LEU A 1 171 ? -17.389 -0.796 4.757 1.00 94.12 171 LEU A O 1
ATOM 1290 N N . PRO A 1 172 ? -16.092 -1.376 6.494 1.00 91.38 172 PRO A N 1
ATOM 1291 C CA . PRO A 1 172 ? -14.963 -0.537 6.092 1.00 91.38 172 PRO A CA 1
ATOM 1292 C C . PRO A 1 172 ? -14.462 -0.885 4.699 1.00 91.38 172 PRO A C 1
ATOM 1294 O O . PRO A 1 172 ? -14.338 -0.003 3.860 1.00 91.38 172 PRO A O 1
ATOM 1297 N N . THR A 1 173 ? -14.245 -2.176 4.456 1.00 86.94 173 THR A N 1
ATOM 1298 C CA . THR A 1 173 ? -13.568 -2.684 3.262 1.00 86.94 173 THR A CA 1
ATOM 1299 C C . THR A 1 173 ? -14.411 -2.555 1.997 1.00 86.94 173 THR A C 1
ATOM 1301 O O . THR A 1 173 ? -13.859 -2.281 0.942 1.00 86.94 173 THR A O 1
ATOM 1304 N N . HIS A 1 174 ? -15.732 -2.742 2.081 1.00 89.06 174 HIS A N 1
ATOM 1305 C CA . HIS A 1 174 ? -16.597 -2.783 0.893 1.00 89.06 174 HIS A CA 1
ATOM 1306 C C . HIS A 1 174 ? -17.533 -1.581 0.745 1.00 89.06 174 HIS A C 1
ATOM 1308 O O . HIS A 1 174 ? -18.129 -1.410 -0.316 1.00 89.06 174 HIS A O 1
ATOM 1314 N N . VAL A 1 175 ? -17.721 -0.775 1.797 1.00 90.56 175 VAL A N 1
ATOM 1315 C CA . VAL A 1 175 ? -18.725 0.301 1.795 1.00 90.56 175 VAL A CA 1
ATOM 1316 C C . VAL A 1 175 ? -18.159 1.625 2.297 1.00 90.56 175 VAL A C 1
ATOM 1318 O O . VAL A 1 175 ? -18.271 2.633 1.614 1.00 90.56 175 VAL A O 1
ATOM 1321 N N . LEU A 1 176 ? -17.566 1.675 3.488 1.00 90.25 176 LEU A N 1
ATOM 1322 C CA . LEU A 1 176 ? -17.214 2.958 4.094 1.00 90.25 176 LEU A CA 1
ATOM 1323 C C . LEU A 1 176 ? -15.965 3.564 3.451 1.00 90.25 176 LEU A C 1
ATOM 1325 O O . LEU A 1 176 ? -16.027 4.708 3.028 1.00 90.25 176 LEU A O 1
ATOM 1329 N N . VAL A 1 177 ? -14.859 2.821 3.341 1.00 88.50 177 VAL A N 1
ATOM 1330 C CA . VAL A 1 177 ? -13.622 3.356 2.747 1.00 88.50 177 VAL A CA 1
ATOM 1331 C C . VAL A 1 177 ? -13.776 3.592 1.238 1.00 88.50 177 VAL A C 1
ATOM 1333 O O . VAL A 1 177 ? -13.499 4.714 0.827 1.00 88.50 177 VAL A O 1
ATOM 1336 N N . PRO A 1 178 ? -14.308 2.645 0.434 1.00 84.50 178 PRO A N 1
ATOM 1337 C CA . PRO A 1 178 ? -14.514 2.859 -1.004 1.00 84.50 178 PRO A CA 1
ATOM 1338 C C . PRO A 1 178 ? -15.349 4.094 -1.365 1.00 84.50 178 PRO A C 1
ATOM 1340 O O . PRO A 1 178 ? -15.036 4.807 -2.312 1.00 84.50 178 PRO A O 1
ATOM 1343 N N . TRP A 1 179 ? -16.429 4.358 -0.619 1.00 83.50 179 TRP A N 1
ATOM 1344 C CA . TRP A 1 179 ? -17.399 5.399 -0.986 1.00 83.50 179 TRP A CA 1
ATOM 1345 C C . TRP A 1 179 ? -17.234 6.700 -0.201 1.00 83.50 179 TRP A C 1
ATOM 1347 O O . TRP A 1 179 ? -17.582 7.767 -0.701 1.00 83.50 179 TRP A O 1
ATOM 1357 N N . LEU A 1 180 ? -16.779 6.616 1.052 1.00 83.56 180 LEU A N 1
ATOM 1358 C CA . LEU A 1 180 ? -16.715 7.749 1.980 1.00 83.56 180 LEU A CA 1
ATOM 1359 C C . LEU A 1 180 ? -15.274 8.082 2.407 1.00 83.56 180 LEU A C 1
ATOM 1361 O O . LEU A 1 180 ? -15.056 9.108 3.051 1.00 83.56 180 LEU A O 1
ATOM 1365 N N . GLY A 1 181 ? -14.292 7.238 2.086 1.00 86.94 181 GLY A N 1
ATOM 1366 C CA . GLY A 1 181 ? -12.915 7.385 2.550 1.00 86.94 181 GLY A CA 1
ATOM 1367 C C . GLY A 1 181 ? -12.709 6.993 4.017 1.00 86.94 181 GLY A C 1
ATOM 1368 O O . GLY A 1 181 ? -13.648 6.754 4.793 1.00 86.94 181 GLY A O 1
ATOM 1369 N N . SER A 1 182 ? -11.446 6.932 4.436 1.00 89.44 182 SER A N 1
ATOM 1370 C CA . SER A 1 182 ? -11.066 6.466 5.778 1.00 89.44 182 SER A CA 1
ATOM 1371 C C . SER A 1 182 ? -11.571 7.386 6.894 1.00 89.44 182 SER A C 1
ATOM 1373 O O . SER A 1 182 ? -12.050 6.925 7.934 1.00 89.44 182 SER A O 1
ATOM 1375 N N . ARG A 1 183 ? -11.553 8.705 6.688 1.00 87.44 183 ARG A N 1
ATOM 1376 C CA . ARG A 1 183 ? -11.995 9.669 7.712 1.00 87.44 183 ARG A CA 1
ATOM 1377 C C . ARG A 1 183 ? -13.461 9.491 8.093 1.00 87.44 183 ARG A C 1
ATOM 1379 O O . ARG A 1 183 ? -13.812 9.526 9.274 1.00 87.44 183 ARG A O 1
ATOM 1386 N N . LEU A 1 184 ? -14.322 9.288 7.100 1.00 85.75 184 LEU A N 1
ATOM 1387 C CA . LEU A 1 184 ? -15.756 9.145 7.324 1.00 85.75 184 LEU A CA 1
ATOM 1388 C C . LEU A 1 184 ? -16.128 7.768 7.862 1.00 85.75 184 LEU A C 1
ATOM 1390 O O . LEU A 1 184 ? -17.109 7.650 8.599 1.00 85.75 184 LEU A O 1
ATOM 1394 N N . ALA A 1 185 ? -15.321 6.745 7.588 1.00 91.69 185 ALA A N 1
ATOM 1395 C CA . ALA A 1 185 ? -15.451 5.456 8.252 1.00 91.69 185 ALA A CA 1
ATOM 1396 C C . ALA A 1 185 ? -15.243 5.583 9.779 1.00 91.69 185 ALA A C 1
ATOM 1398 O O . ALA A 1 185 ? -16.063 5.077 10.550 1.00 91.69 185 ALA A O 1
ATOM 1399 N N . PHE A 1 186 ? -14.250 6.359 10.239 1.00 91.75 186 PHE A N 1
ATOM 1400 C CA . PHE A 1 186 ? -14.070 6.673 11.669 1.00 91.75 186 PHE A CA 1
ATOM 1401 C C . PHE A 1 186 ? -15.249 7.454 12.268 1.00 91.75 186 PHE A C 1
ATOM 1403 O O . PHE A 1 186 ? -15.721 7.129 13.362 1.00 91.75 186 PHE A O 1
ATOM 1410 N N . VAL A 1 187 ? -15.769 8.452 11.546 1.00 88.31 187 VAL A N 1
ATOM 1411 C CA . VAL A 1 187 ? -16.969 9.201 11.964 1.00 88.31 187 VAL A CA 1
ATOM 1412 C C . VAL A 1 187 ? -18.192 8.283 12.056 1.00 88.31 187 VAL A C 1
ATOM 1414 O O . VAL A 1 187 ? -18.980 8.391 12.996 1.00 88.31 187 VAL A O 1
ATOM 1417 N N . THR A 1 188 ? -18.325 7.333 11.133 1.00 89.69 188 THR A N 1
ATOM 1418 C CA . THR A 1 188 ? -19.401 6.335 11.140 1.00 89.69 188 THR A CA 1
ATOM 1419 C C . THR A 1 188 ? -19.285 5.407 12.349 1.00 89.69 188 THR A C 1
ATOM 1421 O O . THR A 1 188 ? -20.282 5.179 13.038 1.00 89.69 188 THR A O 1
ATOM 1424 N N . ALA A 1 189 ? -18.077 4.936 12.682 1.00 93.94 189 ALA A N 1
ATOM 1425 C CA . ALA A 1 189 ? -17.841 4.179 13.912 1.00 93.94 189 ALA A CA 1
ATOM 1426 C C . ALA A 1 189 ? -18.245 4.990 15.149 1.00 93.94 189 ALA A C 1
ATOM 1428 O O . ALA A 1 189 ? -18.987 4.501 16.002 1.00 93.94 189 ALA A O 1
ATOM 1429 N N . ALA A 1 190 ? -17.825 6.254 15.224 1.00 92.25 190 ALA A N 1
ATOM 1430 C CA . ALA A 1 190 ? -18.193 7.141 16.320 1.00 92.25 190 ALA A CA 1
ATOM 1431 C C . ALA A 1 190 ? -19.715 7.323 16.436 1.00 92.25 190 ALA A C 1
ATOM 1433 O O . ALA A 1 190 ? -20.256 7.258 17.540 1.00 92.25 190 ALA A O 1
ATOM 1434 N N . ALA A 1 191 ? -20.423 7.483 15.315 1.00 89.88 191 ALA A N 1
ATOM 1435 C CA . ALA A 1 191 ? -21.879 7.594 15.292 1.00 89.88 191 ALA A CA 1
ATOM 1436 C C . ALA A 1 191 ? -22.567 6.316 15.806 1.00 89.88 191 ALA A C 1
ATOM 1438 O O . ALA A 1 191 ? -23.468 6.400 16.643 1.00 89.88 191 ALA A O 1
ATOM 1439 N N . ILE A 1 192 ? -22.108 5.133 15.381 1.00 93.69 192 ILE A N 1
ATOM 1440 C CA . ILE A 1 192 ? -22.606 3.830 15.860 1.00 93.69 192 ILE A CA 1
ATOM 1441 C C . ILE A 1 192 ? -22.435 3.705 17.382 1.00 93.69 192 ILE A C 1
ATOM 1443 O O . ILE A 1 192 ? -23.376 3.351 18.101 1.00 93.69 192 ILE A O 1
ATOM 1447 N N . LEU A 1 193 ? -21.250 4.045 17.892 1.00 94.44 193 LEU A N 1
ATOM 1448 C CA . LEU A 1 193 ? -20.936 3.990 19.322 1.00 94.44 193 LEU A CA 1
ATOM 1449 C C . LEU A 1 193 ? -21.728 5.023 20.134 1.00 94.44 193 LEU A C 1
ATOM 1451 O O . LEU A 1 193 ? -22.152 4.750 21.260 1.00 94.44 193 LEU A O 1
ATOM 1455 N N . LEU A 1 194 ? -21.982 6.195 19.557 1.00 89.69 194 LEU A N 1
ATOM 1456 C CA . LEU A 1 194 ? -22.803 7.231 20.169 1.00 89.69 194 LEU A CA 1
ATOM 1457 C C . LEU A 1 194 ? -24.272 6.806 20.269 1.00 89.69 194 LEU A C 1
ATOM 1459 O O . LEU A 1 194 ? -24.891 7.007 21.315 1.00 89.69 194 LEU A O 1
ATOM 1463 N N . VAL A 1 195 ? -24.816 6.156 19.236 1.00 89.44 195 VAL A N 1
ATOM 1464 C CA . VAL A 1 195 ? -26.151 5.540 19.296 1.00 89.44 195 VAL A CA 1
ATOM 1465 C C . VAL A 1 195 ? -26.199 4.506 20.422 1.00 89.44 195 VAL A C 1
ATOM 1467 O O . VAL A 1 195 ? -27.104 4.559 21.255 1.00 89.44 195 VAL A O 1
ATOM 1470 N N . ALA A 1 196 ? -25.194 3.630 20.527 1.00 91.75 196 ALA A N 1
ATOM 1471 C CA . ALA A 1 196 ? -25.104 2.662 21.621 1.00 91.75 196 ALA A CA 1
ATOM 1472 C C . ALA A 1 196 ? -25.059 3.337 23.008 1.00 91.75 196 ALA A C 1
ATOM 1474 O O . ALA A 1 196 ? -25.731 2.890 23.940 1.00 91.75 196 ALA A O 1
ATOM 1475 N N . SER A 1 197 ? -24.319 4.443 23.148 1.00 90.38 197 SER A N 1
ATOM 1476 C CA . SER A 1 197 ? -24.273 5.240 24.382 1.00 90.38 197 SER A CA 1
ATOM 1477 C C . SER A 1 197 ? -25.645 5.828 24.739 1.00 90.38 197 SER A C 1
ATOM 1479 O O . SER A 1 197 ? -26.098 5.733 25.886 1.00 90.38 197 SER A O 1
ATOM 1481 N N . LEU A 1 198 ? -26.348 6.392 23.751 1.00 86.06 198 LEU A N 1
ATOM 1482 C CA . LEU A 1 198 ? -27.663 7.010 23.922 1.00 86.06 198 LEU A CA 1
ATOM 1483 C C . LEU A 1 198 ? -28.726 6.015 24.393 1.00 86.06 198 LEU A C 1
ATOM 1485 O O . LEU A 1 198 ? -29.565 6.389 25.214 1.00 86.06 198 LEU A O 1
ATOM 1489 N N . LEU A 1 199 ? -28.661 4.751 23.959 1.00 87.44 199 LEU A N 1
ATOM 1490 C CA . LEU A 1 199 ? -29.577 3.698 24.418 1.00 87.44 199 LEU A CA 1
ATOM 1491 C C . LEU A 1 199 ? -29.557 3.511 25.947 1.00 87.44 199 LEU A C 1
ATOM 1493 O O . LEU A 1 199 ? -30.580 3.140 26.525 1.00 87.44 199 LEU A O 1
ATOM 1497 N N . LEU A 1 200 ? -28.433 3.809 26.612 1.00 84.81 200 LEU A N 1
ATOM 1498 C CA . LEU A 1 200 ? -28.313 3.775 28.075 1.00 84.81 200 LEU A CA 1
ATOM 1499 C C . LEU A 1 200 ? -28.521 5.152 28.721 1.00 84.81 200 LEU A C 1
ATOM 1501 O O . LEU A 1 200 ? -29.168 5.260 29.763 1.00 84.81 200 LEU A O 1
ATOM 1505 N N . LEU A 1 201 ? -27.985 6.221 28.120 1.00 81.88 201 LEU A N 1
ATOM 1506 C CA . LEU A 1 201 ? -27.953 7.557 28.730 1.00 81.88 201 LEU A CA 1
ATOM 1507 C C . LEU A 1 201 ? -29.213 8.407 28.485 1.00 81.88 201 LEU A C 1
ATOM 1509 O O . LEU A 1 201 ? -29.392 9.426 29.164 1.00 81.88 201 LEU A O 1
ATOM 1513 N N . PHE A 1 202 ? -30.112 8.001 27.580 1.00 71.75 202 PHE A N 1
ATOM 1514 C CA . PHE A 1 202 ? -31.344 8.727 27.225 1.00 71.75 202 PHE A CA 1
ATOM 1515 C C . PHE A 1 202 ? -32.248 9.043 28.431 1.00 71.75 202 PHE A C 1
ATOM 1517 O O . PHE A 1 202 ? -32.896 10.090 28.470 1.00 71.75 202 PHE A O 1
ATOM 1524 N N . ARG A 1 203 ? -32.242 8.201 29.474 1.00 67.38 203 ARG A N 1
ATOM 1525 C CA . ARG A 1 203 ? -33.024 8.443 30.704 1.00 67.38 203 ARG A CA 1
ATOM 1526 C C . ARG A 1 203 ? -32.521 9.625 31.540 1.00 67.38 203 ARG A C 1
ATOM 1528 O O . ARG A 1 203 ? -33.245 10.133 32.392 1.00 67.38 203 ARG A O 1
ATOM 1535 N N . THR A 1 204 ? -31.308 10.106 31.286 1.00 66.12 204 THR A N 1
ATOM 1536 C CA . THR A 1 204 ? -30.685 11.226 32.001 1.00 66.12 204 THR A CA 1
ATOM 1537 C C . THR A 1 204 ? -30.645 12.486 31.133 1.00 66.12 204 THR A C 1
ATOM 1539 O O . THR A 1 204 ? -29.755 12.649 30.302 1.00 66.12 204 THR A O 1
ATOM 1542 N N . ARG A 1 205 ? -31.563 13.439 31.375 1.00 67.31 205 ARG A N 1
ATOM 1543 C CA . ARG A 1 205 ? -31.743 14.667 30.560 1.00 67.31 205 ARG A CA 1
ATOM 1544 C C . ARG A 1 205 ? -30.469 15.506 30.335 1.00 67.31 205 ARG A C 1
ATOM 1546 O O . ARG A 1 205 ? -30.346 16.133 29.290 1.00 67.31 205 ARG A O 1
ATOM 1553 N N . ARG A 1 206 ? -29.517 15.538 31.282 1.00 69.94 206 ARG A N 1
ATOM 1554 C CA . ARG A 1 206 ? -28.221 16.241 31.115 1.00 69.94 206 ARG A CA 1
ATOM 1555 C C . ARG A 1 206 ? -27.237 15.482 30.217 1.00 69.94 206 ARG A C 1
ATOM 1557 O O . ARG A 1 206 ? -26.549 16.105 29.420 1.00 69.94 206 ARG A O 1
ATOM 1564 N N . LEU A 1 207 ? -27.183 14.156 30.329 1.00 64.31 207 LEU A N 1
ATOM 1565 C CA . LEU A 1 207 ? -26.270 13.314 29.549 1.00 64.31 207 LEU A CA 1
ATOM 1566 C C . LEU A 1 207 ? -26.773 13.122 28.113 1.00 64.31 207 LEU A C 1
ATOM 1568 O O . LEU A 1 207 ? -25.967 13.117 27.195 1.00 64.31 207 LEU A O 1
ATOM 1572 N N . ALA A 1 208 ? -28.094 13.093 27.905 1.00 62.66 208 ALA A N 1
ATOM 1573 C CA . ALA A 1 208 ? -28.698 13.143 26.574 1.00 62.66 208 ALA A CA 1
ATOM 1574 C C . ALA A 1 208 ? -28.335 14.435 25.811 1.00 62.66 208 ALA A C 1
ATOM 1576 O O . ALA A 1 208 ? -28.086 14.386 24.613 1.00 62.66 208 ALA A O 1
ATOM 1577 N N . ARG A 1 209 ? -28.226 15.582 26.504 1.00 67.38 209 ARG A N 1
ATOM 1578 C CA . ARG A 1 209 ? -27.743 16.844 25.908 1.00 67.38 209 ARG A CA 1
ATOM 1579 C C . ARG A 1 209 ? -26.254 16.797 25.553 1.00 67.38 209 ARG A C 1
ATOM 1581 O O . ARG A 1 209 ? -25.882 17.291 24.500 1.00 67.38 209 ARG A O 1
ATOM 1588 N N . LEU A 1 210 ? -25.417 16.189 26.399 1.00 67.62 210 LEU A N 1
ATOM 1589 C CA . LEU A 1 210 ? -23.986 16.006 26.111 1.00 67.62 210 LEU A CA 1
ATOM 1590 C C . LEU A 1 210 ? -23.748 15.029 24.954 1.00 67.62 210 LEU A C 1
ATOM 1592 O O . LEU A 1 210 ? -22.890 15.278 24.120 1.00 67.62 210 LEU A O 1
ATOM 1596 N N . ALA A 1 211 ? -24.536 13.959 24.863 1.00 63.00 211 ALA A N 1
ATOM 1597 C CA . ALA A 1 211 ? -24.495 13.028 23.742 1.00 63.00 211 ALA A CA 1
ATOM 1598 C C . ALA A 1 211 ? -25.047 13.651 22.443 1.00 63.00 211 ALA A C 1
ATOM 1600 O O . ALA A 1 211 ? -24.498 13.403 21.376 1.00 63.00 211 ALA A O 1
ATOM 1601 N N . ALA A 1 212 ? -26.054 14.531 22.521 1.00 64.38 212 ALA A N 1
ATOM 1602 C CA . ALA A 1 212 ? -26.498 15.340 21.381 1.00 64.38 212 ALA A CA 1
ATOM 1603 C C . ALA A 1 212 ? -25.425 16.350 20.923 1.00 64.38 212 ALA A C 1
ATOM 1605 O O . ALA A 1 212 ? -25.203 16.488 19.725 1.00 64.38 212 ALA A O 1
ATOM 1606 N N . LEU A 1 213 ? -24.697 16.995 21.849 1.00 65.56 213 LEU A N 1
ATOM 1607 C CA . LEU A 1 213 ? -23.502 17.789 21.516 1.00 65.56 213 LEU A CA 1
ATOM 1608 C C . LEU A 1 213 ? -22.386 16.927 20.901 1.00 65.56 213 LEU A C 1
ATOM 1610 O O . LEU A 1 213 ? -21.716 17.365 19.974 1.00 65.56 213 LEU A O 1
ATOM 1614 N N . GLY A 1 214 ? -22.215 15.693 21.383 1.00 66.31 214 GLY A N 1
ATOM 1615 C CA . GLY A 1 214 ? -21.298 14.705 20.811 1.00 66.31 214 GLY A CA 1
ATOM 1616 C C . GLY A 1 214 ? -21.655 14.302 19.378 1.00 66.31 214 GLY A C 1
ATOM 1617 O O . GLY A 1 214 ? -20.758 14.022 18.597 1.00 66.31 214 GLY A O 1
ATOM 1618 N N . LEU A 1 215 ? -22.943 14.337 19.017 1.00 62.97 215 LEU A N 1
ATOM 1619 C CA . LEU A 1 215 ? -23.458 14.117 17.657 1.00 62.97 215 LEU A CA 1
ATOM 1620 C C . LEU A 1 215 ? -23.171 15.318 16.743 1.00 62.97 215 LEU A C 1
ATOM 1622 O O . LEU A 1 215 ? -22.915 15.148 15.555 1.00 62.97 215 LEU A O 1
ATOM 1626 N N . LEU A 1 216 ? -23.176 16.529 17.310 1.00 64.50 216 LEU A N 1
ATOM 1627 C CA . LEU A 1 216 ? -22.859 17.765 16.596 1.00 64.50 216 LEU A CA 1
ATOM 1628 C C . LEU A 1 216 ? -21.365 17.924 16.317 1.00 64.50 216 LEU A C 1
ATOM 1630 O O . LEU A 1 216 ? -21.031 18.620 15.373 1.00 64.50 216 LEU A O 1
ATOM 1634 N N . LEU A 1 217 ? -20.467 17.296 17.080 1.00 65.31 217 LEU A N 1
ATOM 1635 C CA . LEU A 1 217 ? -19.022 17.423 16.860 1.00 65.31 217 LEU A CA 1
ATOM 1636 C C . LEU A 1 217 ? -18.574 16.827 15.504 1.00 65.31 217 LEU A C 1
ATOM 1638 O O . LEU A 1 217 ? -18.036 17.578 14.698 1.00 65.31 217 LEU A O 1
ATOM 1642 N N . PRO A 1 218 ? -18.857 15.560 15.149 1.00 60.28 218 PRO A N 1
ATOM 1643 C CA . PRO A 1 218 ? -18.501 15.036 13.828 1.00 60.28 218 PRO A CA 1
ATOM 1644 C C . PRO A 1 218 ? -19.182 15.786 12.669 1.00 60.28 218 PRO A C 1
ATOM 1646 O O . PRO A 1 218 ? -18.570 15.988 11.626 1.00 60.28 218 PRO A O 1
ATOM 1649 N N . LEU A 1 219 ? -20.425 16.249 12.865 1.00 62.81 219 LEU A N 1
ATOM 1650 C CA . LEU A 1 219 ? -21.188 17.028 11.877 1.00 62.81 219 LEU A CA 1
ATOM 1651 C C . LEU A 1 219 ? -20.674 18.469 11.712 1.00 62.81 219 LEU A C 1
ATOM 1653 O O . LEU A 1 219 ? -20.640 18.981 10.599 1.00 62.81 219 LEU A O 1
ATOM 1657 N N . ALA A 1 220 ? -20.258 19.131 12.793 1.00 63.38 220 ALA A N 1
ATOM 1658 C CA . ALA A 1 220 ? -19.721 20.493 12.764 1.00 63.38 220 ALA A CA 1
ATOM 1659 C C . ALA A 1 220 ? -18.304 20.539 12.183 1.00 63.38 220 ALA A C 1
ATOM 1661 O O . ALA A 1 220 ? -17.917 21.537 11.581 1.00 63.38 220 ALA A O 1
ATOM 1662 N N . PHE A 1 221 ? -17.544 19.456 12.342 1.00 57.34 221 PHE A N 1
ATOM 1663 C CA . PHE A 1 221 ? -16.205 19.329 11.779 1.00 57.34 221 PHE A CA 1
ATOM 1664 C C . PHE A 1 221 ? -16.185 18.716 10.365 1.00 57.34 221 PHE A C 1
ATOM 1666 O O . PHE A 1 221 ? -15.143 18.753 9.714 1.00 57.34 221 PHE A O 1
ATOM 1673 N N . TRP A 1 222 ? -17.325 18.241 9.844 1.00 61.25 222 TRP A N 1
ATOM 1674 C CA . TRP A 1 222 ? -17.458 17.708 8.480 1.00 61.25 222 TRP A CA 1
ATOM 1675 C C . TRP A 1 222 ? -16.933 18.647 7.373 1.00 61.25 222 TRP A C 1
ATOM 1677 O O . TRP A 1 222 ? -16.172 18.184 6.522 1.00 61.25 222 TRP A O 1
ATOM 1687 N N . PRO A 1 223 ? -17.251 19.961 7.359 1.00 57.97 223 PRO A N 1
ATOM 1688 C CA . PRO A 1 223 ? -16.736 20.870 6.331 1.00 57.97 223 PRO A CA 1
ATOM 1689 C C . PRO A 1 223 ? -15.214 21.051 6.416 1.00 57.97 223 PRO A C 1
ATOM 1691 O O . PRO A 1 223 ? -14.565 21.301 5.406 1.00 57.97 223 PRO A O 1
ATOM 1694 N N . VAL A 1 224 ? -14.643 20.896 7.617 1.00 55.81 224 VAL A N 1
ATOM 1695 C CA . VAL A 1 224 ? -13.198 20.978 7.863 1.00 55.81 224 VAL A CA 1
ATOM 1696 C C . VAL A 1 224 ? -12.495 19.701 7.393 1.00 55.81 224 VAL A C 1
ATOM 1698 O O . VAL A 1 224 ? -11.394 19.789 6.864 1.00 55.81 224 VAL A O 1
ATOM 1701 N N . THR A 1 225 ? -13.124 18.525 7.522 1.00 53.03 225 THR A N 1
ATOM 1702 C CA . THR A 1 225 ? -12.569 17.249 7.024 1.00 53.03 225 THR A CA 1
ATOM 1703 C C . THR A 1 225 ? -12.747 17.024 5.537 1.00 53.03 225 THR A C 1
ATOM 1705 O O . THR A 1 225 ? -11.911 16.369 4.929 1.00 53.03 225 THR A O 1
ATOM 1708 N N . ALA A 1 226 ? -13.841 17.519 4.955 1.00 53.19 226 ALA A N 1
ATOM 1709 C CA . ALA A 1 226 ? -14.137 17.317 3.540 1.00 53.19 226 ALA A CA 1
ATOM 1710 C C . ALA A 1 226 ? -13.174 18.095 2.625 1.00 53.19 226 ALA A C 1
ATOM 1712 O O . ALA A 1 226 ? -13.027 17.742 1.461 1.00 53.19 226 ALA A O 1
ATOM 1713 N N . GLY A 1 227 ? -12.518 19.139 3.149 1.00 52.97 227 GLY A N 1
ATOM 1714 C CA . GLY A 1 227 ? -11.509 19.926 2.433 1.00 52.97 227 GLY A CA 1
ATOM 1715 C C . GLY A 1 227 ? -10.089 19.827 2.997 1.00 52.97 227 GLY A C 1
ATOM 1716 O O . GLY A 1 227 ? -9.200 20.498 2.474 1.00 52.97 227 GLY A O 1
ATOM 1717 N N . SER A 1 228 ? -9.849 19.057 4.068 1.00 62.41 228 SER A N 1
ATOM 1718 C CA . SER A 1 228 ? -8.497 18.908 4.613 1.00 62.41 228 SER A CA 1
ATOM 1719 C C . SER A 1 228 ? -7.721 17.849 3.846 1.00 62.41 228 SER A C 1
ATOM 1721 O O . SER A 1 228 ? -8.198 16.746 3.617 1.00 62.41 228 SER A O 1
ATOM 1723 N N . VAL A 1 229 ? -6.487 18.166 3.489 1.00 72.19 229 VAL A N 1
ATOM 1724 C CA . VAL A 1 229 ? -5.584 17.240 2.803 1.00 72.19 229 VAL A CA 1
ATOM 1725 C C . VAL A 1 229 ? -5.161 16.122 3.767 1.00 72.19 229 VAL A C 1
ATOM 1727 O O . VAL A 1 229 ? -4.856 16.419 4.926 1.00 72.19 229 VAL A O 1
ATOM 1730 N N . ILE A 1 230 ? -5.171 14.844 3.360 1.00 75.75 230 ILE A N 1
ATOM 1731 C CA . ILE A 1 230 ? -4.737 13.726 4.234 1.00 75.75 230 ILE A CA 1
ATOM 1732 C C . ILE A 1 230 ? -3.252 13.844 4.555 1.00 75.75 230 ILE A C 1
ATOM 1734 O O . ILE A 1 230 ? -2.848 13.690 5.713 1.00 75.75 230 ILE A O 1
ATOM 1738 N N . ARG A 1 231 ? -2.454 14.189 3.545 1.00 76.69 231 ARG A N 1
ATOM 1739 C CA . ARG A 1 231 ? -1.037 14.503 3.703 1.00 76.69 231 ARG A CA 1
ATOM 1740 C C . ARG A 1 231 ? -0.663 15.782 2.947 1.00 76.69 231 ARG A C 1
ATOM 1742 O O . ARG A 1 231 ? -0.721 15.786 1.716 1.00 76.69 231 ARG A O 1
ATOM 1749 N N . PRO A 1 232 ? -0.249 16.858 3.644 1.00 76.44 232 PRO A N 1
ATOM 1750 C CA . PRO A 1 232 ? 0.150 18.116 3.013 1.00 76.44 232 PRO A CA 1
ATOM 1751 C C . PRO A 1 232 ? 1.223 17.947 1.927 1.00 76.44 232 PRO A C 1
ATOM 1753 O O . PRO A 1 232 ? 1.947 16.950 1.881 1.00 76.44 232 PRO A O 1
ATOM 1756 N N . ALA A 1 233 ? 1.283 18.887 0.980 1.00 76.44 233 ALA A N 1
ATOM 1757 C CA . ALA A 1 233 ? 2.374 18.947 -0.003 1.00 76.44 233 ALA A CA 1
ATOM 1758 C C . ALA A 1 233 ? 3.661 19.401 0.660 1.00 76.44 233 ALA A C 1
ATOM 1760 O O . ALA A 1 233 ? 3.615 20.139 1.645 1.00 76.44 233 ALA A O 1
ATOM 1761 N N . LEU A 1 234 ? 4.793 18.962 0.111 1.00 77.06 234 LEU A N 1
ATOM 1762 C CA . LEU A 1 234 ? 6.073 19.527 0.507 1.00 77.06 234 LEU A CA 1
ATOM 1763 C C . LEU A 1 234 ? 6.124 21.024 0.184 1.00 77.06 234 LEU A C 1
ATOM 1765 O O . LEU A 1 234 ? 5.420 21.471 -0.724 1.00 77.06 234 LEU A O 1
ATOM 1769 N N . PRO A 1 235 ? 6.991 21.806 0.850 1.00 75.81 235 PRO A N 1
ATOM 1770 C CA . PRO A 1 235 ? 7.116 23.241 0.584 1.00 75.81 235 PRO A CA 1
ATOM 1771 C C . PRO A 1 235 ? 7.370 23.599 -0.892 1.00 75.81 235 PRO A C 1
ATOM 1773 O O . PRO A 1 235 ? 6.957 24.662 -1.349 1.00 75.81 235 PRO A O 1
ATOM 1776 N N . HIS A 1 236 ? 8.030 22.716 -1.648 1.00 79.62 236 HIS A N 1
ATOM 1777 C CA . HIS A 1 236 ? 8.350 22.904 -3.072 1.00 79.62 236 HIS A CA 1
ATOM 1778 C C . HIS A 1 236 ? 7.341 22.251 -4.024 1.00 79.62 236 HIS A C 1
ATOM 1780 O O . HIS A 1 236 ? 7.523 22.249 -5.243 1.00 79.62 236 HIS A O 1
ATOM 1786 N N . GLU A 1 237 ? 6.270 21.693 -3.477 1.00 85.44 237 GLU A N 1
ATOM 1787 C CA . GLU A 1 237 ? 5.289 20.914 -4.202 1.00 85.44 237 GLU A CA 1
ATOM 1788 C C . GLU A 1 237 ? 3.927 21.586 -4.182 1.00 85.44 237 GLU A C 1
ATOM 1790 O O . GLU A 1 237 ? 3.519 22.238 -3.222 1.00 85.44 237 GLU A O 1
ATOM 1795 N N . ARG A 1 238 ? 3.172 21.364 -5.253 1.00 90.00 238 ARG A N 1
ATOM 1796 C CA . ARG A 1 238 ? 1.762 21.721 -5.303 1.00 90.00 238 ARG A CA 1
ATOM 1797 C C . ARG A 1 238 ? 0.949 20.446 -5.418 1.00 90.00 238 ARG A C 1
ATOM 1799 O O . ARG A 1 238 ? 1.039 19.744 -6.421 1.00 90.00 238 ARG A O 1
ATOM 1806 N N . LEU A 1 239 ? 0.136 20.166 -4.402 1.00 90.06 239 LEU A N 1
ATOM 1807 C CA . LEU A 1 239 ? -0.864 19.109 -4.491 1.00 90.06 239 LEU A CA 1
ATOM 1808 C C . LEU A 1 239 ? -1.915 19.500 -5.530 1.00 90.06 239 LEU A C 1
ATOM 1810 O O . LEU A 1 239 ? -2.519 20.569 -5.450 1.00 90.06 239 LEU A O 1
ATOM 1814 N N . VAL A 1 240 ? -2.122 18.612 -6.490 1.00 91.75 240 VAL A N 1
ATOM 1815 C CA . VAL A 1 240 ? -3.081 18.771 -7.578 1.00 91.75 240 VAL A CA 1
ATOM 1816 C C . VAL A 1 240 ? -4.349 17.962 -7.320 1.00 91.75 240 VAL A C 1
ATOM 1818 O O . VAL A 1 240 ? -5.445 18.436 -7.609 1.00 91.75 240 VAL A O 1
ATOM 1821 N N . LEU A 1 241 ? -4.196 16.741 -6.808 1.00 90.38 241 LEU A N 1
ATOM 1822 C CA . LEU A 1 241 ? -5.283 15.809 -6.515 1.00 90.38 241 LEU A CA 1
ATOM 1823 C C . LEU A 1 241 ? -4.833 14.857 -5.400 1.00 90.38 241 LEU A C 1
ATOM 1825 O O . LEU A 1 241 ? -3.686 14.414 -5.410 1.00 90.38 241 LEU A O 1
ATOM 1829 N N . GLU A 1 242 ? -5.731 14.513 -4.485 1.00 88.75 242 GLU A N 1
ATOM 1830 C CA . GLU A 1 242 ? -5.620 13.319 -3.641 1.00 88.75 242 GLU A CA 1
ATOM 1831 C C . GLU A 1 242 ? -6.900 12.490 -3.773 1.00 88.75 242 GLU A C 1
ATOM 1833 O O . GLU A 1 242 ? -7.981 13.057 -3.942 1.00 88.75 242 GLU A O 1
ATOM 1838 N N . GLN A 1 243 ? -6.777 11.165 -3.732 1.00 87.56 243 GLN A N 1
ATOM 1839 C CA . GLN A 1 243 ? -7.909 10.251 -3.862 1.00 87.56 243 GLN A CA 1
ATOM 1840 C C . GLN A 1 243 ? -7.615 8.923 -3.156 1.00 87.56 243 GLN A C 1
ATOM 1842 O O . GLN A 1 243 ? -6.581 8.307 -3.390 1.00 87.56 243 GLN A O 1
ATOM 1847 N N . GLU A 1 244 ? -8.532 8.466 -2.304 1.00 87.69 244 GLU A N 1
ATOM 1848 C CA . GLU A 1 244 ? -8.527 7.097 -1.775 1.00 87.69 244 GLU A CA 1
ATOM 1849 C C . GLU A 1 244 ? -9.266 6.180 -2.764 1.00 87.69 244 GLU A C 1
ATOM 1851 O O . GLU A 1 244 ? -10.355 6.527 -3.226 1.00 87.69 244 GLU A O 1
ATOM 1856 N N . THR A 1 245 ? -8.683 5.029 -3.097 1.00 88.31 245 THR A N 1
ATOM 1857 C CA . THR A 1 245 ? -9.287 4.002 -3.961 1.00 88.31 245 THR A CA 1
ATOM 1858 C C . THR A 1 245 ? -9.479 2.704 -3.179 1.00 88.31 245 THR A C 1
ATOM 1860 O O . THR A 1 245 ? -9.004 2.556 -2.048 1.00 88.31 245 THR A O 1
ATOM 1863 N N . ASP A 1 246 ? -10.152 1.725 -3.785 1.00 84.00 246 ASP A N 1
ATOM 1864 C CA . ASP A 1 246 ? -10.301 0.381 -3.206 1.00 84.00 246 ASP A CA 1
ATOM 1865 C C . ASP A 1 246 ? -8.943 -0.291 -2.938 1.00 84.00 246 ASP A C 1
ATOM 1867 O O . ASP A 1 246 ? -8.784 -1.105 -2.016 1.00 84.00 246 ASP A O 1
ATOM 1871 N N . TYR A 1 247 ? -7.947 0.084 -3.737 1.00 85.25 247 TYR A N 1
ATOM 1872 C CA . TYR A 1 247 ? -6.621 -0.502 -3.725 1.00 85.25 247 TYR A CA 1
ATOM 1873 C C . TYR A 1 247 ? -5.675 0.306 -2.838 1.00 85.25 247 TYR A C 1
ATOM 1875 O O . TYR A 1 247 ? -5.062 -0.254 -1.924 1.00 85.25 247 TYR A O 1
ATOM 1883 N N . GLN A 1 248 ? -5.590 1.618 -3.051 1.00 87.25 248 GLN A N 1
ATOM 1884 C CA . GLN A 1 248 ? -4.465 2.429 -2.588 1.00 87.25 248 GLN A CA 1
ATOM 1885 C C . GLN A 1 248 ? -4.819 3.912 -2.442 1.00 87.25 248 GLN A C 1
ATOM 1887 O O . GLN A 1 248 ? -5.917 4.354 -2.779 1.00 87.25 248 GLN A O 1
ATOM 1892 N N . TYR A 1 249 ? -3.882 4.697 -1.917 1.00 88.31 249 TYR A N 1
ATOM 1893 C CA . TYR A 1 249 ? -4.022 6.145 -1.838 1.00 88.31 249 TYR A CA 1
ATOM 1894 C C . TYR A 1 249 ? -3.249 6.815 -2.973 1.00 88.31 249 TYR A C 1
ATOM 1896 O O . TYR A 1 249 ? -2.033 6.678 -3.065 1.00 88.31 249 TYR A O 1
ATOM 1904 N N . LEU A 1 250 ? -3.944 7.554 -3.835 1.00 90.00 250 LEU A N 1
ATOM 1905 C CA . LEU A 1 250 ? -3.365 8.260 -4.972 1.00 90.00 250 LEU A CA 1
ATOM 1906 C C . LEU A 1 250 ? -3.142 9.730 -4.644 1.00 90.00 250 LEU A C 1
ATOM 1908 O O . LEU A 1 250 ? -4.010 10.421 -4.105 1.00 90.00 250 LEU A O 1
ATOM 1912 N N . ARG A 1 251 ? -1.990 10.241 -5.067 1.00 89.81 251 ARG A N 1
ATOM 1913 C CA . ARG A 1 251 ? -1.633 11.644 -4.943 1.00 89.81 251 ARG A CA 1
ATOM 1914 C C . ARG A 1 251 ? -0.990 12.148 -6.222 1.00 89.81 251 ARG A C 1
ATOM 1916 O O . ARG A 1 251 ? -0.014 11.589 -6.709 1.00 89.81 251 ARG A O 1
ATOM 1923 N N . LEU A 1 252 ? -1.497 13.268 -6.715 1.00 92.38 252 LEU A N 1
ATOM 1924 C CA . LEU A 1 252 ? -0.950 13.964 -7.862 1.00 92.38 252 LEU A CA 1
ATOM 1925 C C . LEU A 1 252 ? -0.284 15.260 -7.432 1.00 92.38 252 LEU A C 1
ATOM 1927 O O . LEU A 1 252 ? -0.907 16.098 -6.775 1.00 92.38 252 LEU A O 1
ATOM 1931 N N . VAL A 1 253 ? 0.986 15.415 -7.788 1.00 91.31 253 VAL A N 1
ATOM 1932 C CA . VAL A 1 253 ? 1.823 16.512 -7.303 1.00 91.31 253 VAL A CA 1
ATOM 1933 C C . VAL A 1 253 ? 2.584 17.152 -8.448 1.00 91.31 253 VAL A C 1
ATOM 1935 O O . VAL A 1 253 ? 3.206 16.459 -9.243 1.00 91.31 253 VAL A O 1
ATOM 1938 N N . GLU A 1 254 ? 2.573 18.481 -8.505 1.00 93.12 254 GLU A N 1
ATOM 1939 C CA . GLU A 1 254 ? 3.517 19.235 -9.326 1.00 93.12 254 GLU A CA 1
ATOM 1940 C C . GLU A 1 254 ? 4.771 19.560 -8.511 1.00 93.12 254 GLU A C 1
ATOM 1942 O O . GLU A 1 254 ? 4.699 20.286 -7.509 1.00 93.12 254 GLU A O 1
ATOM 1947 N N . ALA A 1 255 ? 5.918 19.075 -8.977 1.00 89.62 255 ALA A N 1
ATOM 1948 C CA . ALA A 1 255 ? 7.231 19.245 -8.359 1.00 89.62 255 ALA A CA 1
ATOM 1949 C C . ALA A 1 255 ? 8.230 19.892 -9.346 1.00 89.62 255 ALA A C 1
ATOM 1951 O O . ALA A 1 255 ? 7.973 19.923 -10.554 1.00 89.62 255 ALA A O 1
ATOM 1952 N N . PRO A 1 256 ? 9.340 20.487 -8.867 1.00 88.19 256 PRO A N 1
ATOM 1953 C CA . PRO A 1 256 ? 10.489 20.810 -9.715 1.00 88.19 256 PRO A CA 1
ATOM 1954 C C . PRO A 1 256 ? 10.965 19.561 -10.460 1.00 88.19 256 PRO A C 1
ATOM 1956 O O . PRO A 1 256 ? 11.102 18.507 -9.844 1.00 88.19 256 PRO A O 1
ATOM 1959 N N . ALA A 1 257 ? 11.200 19.665 -11.767 1.00 86.44 257 ALA A N 1
ATOM 1960 C CA . ALA A 1 257 ? 11.622 18.514 -12.550 1.00 86.44 257 ALA A CA 1
ATOM 1961 C C . ALA A 1 257 ? 13.099 18.197 -12.305 1.00 86.44 257 ALA A C 1
ATOM 1963 O O . ALA A 1 257 ? 13.963 19.071 -12.398 1.00 86.44 257 ALA A O 1
ATOM 1964 N N . LEU A 1 258 ? 13.385 16.927 -12.033 1.00 79.44 258 LEU A N 1
ATOM 1965 C CA . LEU A 1 258 ? 14.741 16.412 -11.864 1.00 79.44 258 LEU A CA 1
ATOM 1966 C C . LEU A 1 258 ? 15.080 15.473 -13.025 1.00 79.44 258 LEU A C 1
ATOM 1968 O O . LEU A 1 258 ? 14.262 14.639 -13.417 1.00 79.44 258 LEU A O 1
ATOM 1972 N N . GLY A 1 259 ? 16.281 15.591 -13.590 1.00 72.88 259 GLY A N 1
ATOM 1973 C CA . GLY A 1 259 ? 16.730 14.724 -14.680 1.00 72.88 259 GLY A CA 1
ATOM 1974 C C . GLY A 1 259 ? 17.810 15.347 -15.557 1.00 72.88 259 GLY A C 1
ATOM 1975 O O . GLY A 1 259 ? 18.214 16.496 -15.370 1.00 72.88 259 GLY A O 1
ATOM 1976 N N . ALA A 1 260 ? 18.297 14.571 -16.523 1.00 70.12 260 ALA A N 1
ATOM 1977 C CA . ALA A 1 260 ? 19.376 15.006 -17.401 1.00 70.12 260 ALA A CA 1
ATOM 1978 C C . ALA A 1 260 ? 18.914 16.147 -18.323 1.00 70.12 260 ALA A C 1
ATOM 1980 O O . ALA A 1 260 ? 17.964 15.999 -19.092 1.00 70.12 260 ALA A O 1
ATOM 1981 N N . GLY A 1 261 ? 19.618 17.282 -18.267 1.00 73.06 261 GLY A N 1
ATOM 1982 C CA . GLY A 1 261 ? 19.317 18.447 -19.104 1.00 73.06 261 GLY A CA 1
ATOM 1983 C C . GLY A 1 261 ? 18.043 19.199 -18.708 1.00 73.06 261 GLY A C 1
ATOM 1984 O O . GLY A 1 261 ? 17.462 19.861 -19.566 1.00 73.06 261 GLY A O 1
ATOM 1985 N N . LEU A 1 262 ? 17.609 19.074 -17.449 1.00 81.19 262 LEU A N 1
ATOM 1986 C CA . LEU A 1 262 ? 16.500 19.830 -16.866 1.00 81.19 262 LEU A CA 1
ATOM 1987 C C . LEU A 1 262 ? 17.029 20.855 -15.854 1.00 81.19 262 LEU A C 1
ATOM 1989 O O . LEU A 1 262 ? 17.989 20.586 -15.130 1.00 81.19 262 LEU A O 1
ATOM 1993 N N . ASP A 1 263 ? 16.398 22.024 -15.809 1.00 83.00 263 ASP A N 1
ATOM 1994 C CA . ASP A 1 263 ? 16.652 23.075 -14.825 1.00 83.00 263 ASP A CA 1
ATOM 1995 C C . ASP A 1 263 ? 15.512 23.080 -13.792 1.00 83.00 263 ASP A C 1
ATOM 1997 O O . ASP A 1 263 ? 14.420 23.555 -14.109 1.00 83.00 263 ASP A O 1
ATOM 2001 N N . PRO A 1 264 ? 15.729 22.620 -12.544 1.00 83.06 264 PRO A N 1
ATOM 2002 C CA . PRO A 1 264 ? 14.669 22.527 -11.536 1.00 83.06 264 PRO A CA 1
ATOM 2003 C C . PRO A 1 264 ? 14.080 23.892 -11.136 1.00 83.06 264 PRO A C 1
ATOM 2005 O O . PRO A 1 264 ? 13.047 23.948 -10.472 1.00 83.06 264 PRO A O 1
ATOM 2008 N N . THR A 1 265 ? 14.703 25.011 -11.525 1.00 83.75 265 THR A N 1
ATOM 2009 C CA . THR A 1 265 ? 14.142 26.353 -11.298 1.00 83.75 265 THR A CA 1
ATOM 2010 C C . THR A 1 265 ? 13.091 26.752 -12.335 1.00 83.75 265 THR A C 1
ATOM 2012 O O . THR A 1 265 ? 12.303 27.667 -12.087 1.00 83.75 265 THR A O 1
ATOM 2015 N N . ARG A 1 266 ? 13.066 26.082 -13.493 1.00 86.94 266 ARG A N 1
ATOM 2016 C CA . ARG A 1 266 ? 12.206 26.411 -14.641 1.00 86.94 266 ARG A CA 1
ATOM 2017 C C . ARG A 1 266 ? 11.310 25.251 -15.048 1.00 86.94 266 ARG A C 1
ATOM 2019 O O . ARG A 1 266 ? 10.129 25.458 -15.315 1.00 86.94 266 ARG A O 1
ATOM 2026 N N . ASP A 1 267 ? 11.873 24.053 -15.083 1.00 90.19 267 ASP A N 1
ATOM 2027 C CA . ASP A 1 267 ? 11.201 22.839 -15.503 1.00 90.19 267 ASP A CA 1
ATOM 2028 C C . ASP A 1 267 ? 10.426 22.239 -14.331 1.00 90.19 267 ASP A C 1
ATOM 2030 O O . ASP A 1 267 ? 10.910 22.138 -13.199 1.00 90.19 267 ASP A O 1
ATOM 2034 N N . ARG A 1 268 ? 9.189 21.832 -14.606 1.00 92.62 268 ARG A N 1
ATOM 2035 C CA . ARG A 1 268 ? 8.295 21.216 -13.625 1.00 92.62 268 ARG A CA 1
ATOM 2036 C C . ARG A 1 268 ? 7.780 19.892 -14.147 1.00 92.62 268 ARG A C 1
ATOM 2038 O O . ARG A 1 268 ? 7.690 19.682 -15.353 1.00 92.62 268 ARG A O 1
ATOM 2045 N N . GLU A 1 269 ? 7.409 19.010 -13.238 1.00 93.88 269 GLU A N 1
ATOM 2046 C CA . GLU A 1 269 ? 6.851 17.711 -13.574 1.00 93.88 269 GLU A CA 1
ATOM 2047 C C . GLU A 1 269 ? 5.625 17.398 -12.730 1.00 93.88 269 GLU A C 1
ATOM 2049 O O . GLU A 1 269 ? 5.491 17.848 -11.591 1.00 93.88 269 GLU A O 1
ATOM 2054 N N . LEU A 1 270 ? 4.713 16.643 -13.327 1.00 94.88 270 LEU A N 1
ATOM 2055 C CA . LEU A 1 270 ? 3.573 16.045 -12.665 1.00 94.88 270 LEU A CA 1
ATOM 2056 C C . LEU A 1 270 ? 3.947 14.623 -12.260 1.00 94.88 270 LEU A C 1
ATOM 2058 O O . LEU A 1 270 ? 4.310 13.816 -13.116 1.00 94.88 270 LEU A O 1
ATOM 2062 N N . LEU A 1 271 ? 3.831 14.326 -10.973 1.00 92.38 271 LEU A N 1
ATOM 2063 C CA . LEU A 1 271 ? 4.129 13.027 -10.386 1.00 92.38 271 LEU A CA 1
ATOM 2064 C C . LEU A 1 271 ? 2.843 12.380 -9.881 1.00 92.38 271 LEU A C 1
ATOM 2066 O O . LEU A 1 271 ? 2.050 13.027 -9.191 1.00 92.38 271 LEU A O 1
ATOM 2070 N N . LEU A 1 272 ? 2.660 11.100 -10.205 1.00 92.56 272 LEU A N 1
ATOM 2071 C CA . LEU A 1 272 ? 1.740 10.228 -9.481 1.00 92.56 272 LEU A CA 1
ATOM 2072 C C . LEU A 1 272 ? 2.525 9.572 -8.357 1.00 92.56 272 LEU A C 1
ATOM 2074 O O . LEU A 1 272 ? 3.559 8.953 -8.601 1.00 92.56 272 LEU A O 1
ATOM 2078 N N . ARG A 1 273 ? 2.016 9.704 -7.142 1.00 87.75 273 ARG A N 1
ATOM 2079 C CA . ARG A 1 273 ? 2.547 9.078 -5.940 1.00 87.75 273 ARG A CA 1
ATOM 2080 C C . ARG A 1 273 ? 1.468 8.227 -5.320 1.00 87.75 273 ARG A C 1
ATOM 2082 O O . ARG A 1 273 ? 0.334 8.682 -5.172 1.00 87.75 273 ARG A O 1
ATOM 2089 N N . ILE A 1 274 ? 1.844 7.013 -4.972 1.00 86.56 274 ILE A N 1
ATOM 2090 C CA . ILE A 1 274 ? 0.957 6.049 -4.346 1.00 86.56 274 ILE A CA 1
ATOM 2091 C C . ILE A 1 274 ? 1.406 5.865 -2.894 1.00 86.56 274 ILE A C 1
ATOM 2093 O O . ILE A 1 274 ? 2.602 5.763 -2.613 1.00 86.56 274 ILE A O 1
ATOM 2097 N N . ASP A 1 275 ? 0.441 5.862 -1.978 1.00 84.44 275 ASP A N 1
ATOM 2098 C CA . ASP A 1 275 ? 0.616 5.688 -0.535 1.00 84.44 275 ASP A CA 1
ATOM 2099 C C . ASP A 1 275 ? 1.539 6.740 0.094 1.00 84.44 275 ASP A C 1
ATOM 2101 O O . ASP A 1 275 ? 1.243 7.938 0.016 1.00 84.44 275 ASP A O 1
ATOM 2105 N N . GLU A 1 276 ? 2.632 6.347 0.756 1.00 71.00 276 GLU A N 1
ATOM 2106 C CA . GLU A 1 276 ? 3.504 7.304 1.428 1.00 71.00 276 GLU A CA 1
ATOM 2107 C C . GLU A 1 276 ? 4.518 8.003 0.517 1.00 71.00 276 GLU A C 1
ATOM 2109 O O . GLU A 1 276 ? 5.257 8.821 1.055 1.00 71.00 276 GLU A O 1
ATOM 2114 N N . GLY A 1 277 ? 4.592 7.688 -0.786 1.00 58.25 277 GLY A N 1
ATOM 2115 C CA . GLY A 1 277 ? 5.737 7.922 -1.689 1.00 58.25 277 GLY A CA 1
ATOM 2116 C C . GLY A 1 277 ? 6.206 9.371 -1.892 1.00 58.25 277 GLY A C 1
ATOM 2117 O O . GLY A 1 277 ? 6.188 9.876 -3.002 1.00 58.25 277 GLY A O 1
ATOM 2118 N N . VAL A 1 278 ? 6.646 10.067 -0.845 1.00 56.06 278 VAL A N 1
ATOM 2119 C CA . VAL A 1 278 ? 7.021 11.497 -0.859 1.00 56.06 278 VAL A CA 1
ATOM 2120 C C . VAL A 1 278 ? 8.311 11.775 -1.621 1.00 56.06 278 VAL A C 1
ATOM 2122 O O . VAL A 1 278 ? 8.534 12.906 -2.034 1.00 56.06 278 VAL A O 1
ATOM 2125 N N . GLU A 1 279 ? 9.129 10.754 -1.854 1.00 56.78 279 GLU A N 1
ATOM 2126 C CA . GLU A 1 279 ? 10.392 10.867 -2.598 1.00 56.78 279 GLU A CA 1
ATOM 2127 C C . GLU A 1 279 ? 10.441 9.952 -3.829 1.00 56.78 279 GLU A C 1
ATOM 2129 O O . GLU A 1 279 ? 11.336 10.063 -4.663 1.00 56.78 279 GLU A O 1
ATOM 2134 N N . GLU A 1 280 ? 9.448 9.079 -3.978 1.00 69.12 280 GLU A N 1
ATOM 2135 C CA . GLU A 1 280 ? 9.313 8.159 -5.102 1.00 69.12 280 GLU A CA 1
ATOM 2136 C C . GLU A 1 280 ? 8.176 8.624 -6.015 1.00 69.12 280 GLU A C 1
ATOM 2138 O O . GLU A 1 280 ? 7.382 9.499 -5.663 1.00 69.12 280 GLU A O 1
ATOM 2143 N N . PHE A 1 281 ? 8.111 8.077 -7.221 1.00 82.62 281 PHE A N 1
ATOM 2144 C CA . PHE A 1 281 ? 7.008 8.320 -8.141 1.00 82.62 281 PHE A CA 1
ATOM 2145 C C . PHE A 1 281 ? 6.634 7.015 -8.837 1.00 82.62 281 PHE A C 1
ATOM 2147 O O . PHE A 1 281 ? 7.490 6.197 -9.162 1.00 82.62 281 PHE A O 1
ATOM 2154 N N . HIS A 1 282 ? 5.343 6.863 -9.097 1.00 88.81 282 HIS A N 1
ATOM 2155 C CA . HIS A 1 282 ? 4.735 5.734 -9.805 1.00 88.81 282 HIS A CA 1
ATOM 2156 C C . HIS A 1 282 ? 4.304 6.119 -11.220 1.00 88.81 282 HIS A C 1
ATOM 2158 O O . HIS A 1 282 ? 3.930 5.271 -12.019 1.00 88.81 282 HIS A O 1
ATOM 2164 N N . SER A 1 283 ? 4.346 7.416 -11.527 1.00 92.69 283 SER A N 1
ATOM 2165 C CA . SER A 1 283 ? 4.234 7.964 -12.873 1.00 92.69 283 SER A CA 1
ATOM 2166 C C . SER A 1 283 ? 4.823 9.363 -12.918 1.00 92.69 283 SER A C 1
ATOM 2168 O O . SER A 1 283 ? 4.843 10.067 -11.906 1.00 92.69 283 SER A O 1
ATOM 2170 N N . VAL A 1 284 ? 5.271 9.789 -14.095 1.00 93.06 284 VAL A N 1
ATOM 2171 C CA . VAL A 1 284 ? 5.890 11.098 -14.295 1.00 93.06 284 VAL A CA 1
ATOM 2172 C C . VAL A 1 284 ? 5.525 11.671 -15.653 1.00 93.06 284 VAL A C 1
ATOM 2174 O O . VAL A 1 284 ? 5.558 10.979 -16.666 1.00 93.06 284 VAL A O 1
ATOM 2177 N N . LYS A 1 285 ? 5.240 12.969 -15.695 1.00 95.00 285 LYS A N 1
ATOM 2178 C CA . LYS A 1 285 ? 5.108 13.751 -16.925 1.00 95.00 285 LYS A CA 1
ATOM 2179 C C . LYS A 1 285 ? 5.829 15.078 -16.758 1.00 95.00 285 LYS A C 1
ATOM 2181 O O . LYS A 1 285 ? 5.446 15.874 -15.905 1.00 95.00 285 LYS A O 1
ATOM 2186 N N . LEU A 1 286 ? 6.820 15.345 -17.605 1.00 93.56 286 LEU A N 1
ATOM 2187 C CA . LEU A 1 286 ? 7.388 16.687 -17.714 1.00 93.56 286 LEU A CA 1
ATOM 2188 C C . LEU A 1 286 ? 6.298 17.649 -18.203 1.00 93.56 286 LEU A C 1
ATOM 2190 O O . LEU A 1 286 ? 5.583 17.356 -19.163 1.00 93.56 286 LEU A O 1
ATOM 2194 N N . LEU A 1 287 ? 6.134 18.776 -17.517 1.00 91.44 287 LEU A N 1
ATOM 2195 C CA . LEU A 1 287 ? 5.206 19.817 -17.937 1.00 91.44 287 LEU A CA 1
ATOM 2196 C C . LEU A 1 287 ? 5.824 20.602 -19.099 1.00 91.44 287 LEU A C 1
ATOM 2198 O O . LEU A 1 287 ? 7.000 20.955 -19.068 1.00 91.44 287 LEU A O 1
ATOM 2202 N N . GLY A 1 288 ? 5.018 20.869 -20.126 1.00 86.81 288 GLY A N 1
ATOM 2203 C CA . GLY A 1 288 ? 5.461 21.436 -21.401 1.00 86.81 288 GLY A CA 1
ATOM 2204 C C . GLY A 1 288 ? 5.290 20.443 -22.552 1.00 86.81 288 GLY A C 1
ATOM 2205 O O . GLY A 1 288 ? 4.528 19.483 -22.443 1.00 86.81 288 GLY A O 1
ATOM 2206 N N . ASP A 1 289 ? 6.004 20.679 -23.653 1.00 82.81 289 ASP A N 1
ATOM 2207 C CA . ASP A 1 289 ? 5.838 19.916 -24.903 1.00 82.81 289 ASP A CA 1
ATOM 2208 C C . ASP A 1 289 ? 6.687 18.634 -24.961 1.00 82.81 289 ASP A C 1
ATOM 2210 O O . ASP A 1 289 ? 6.575 17.832 -25.893 1.00 82.81 289 ASP A O 1
ATOM 2214 N N . ARG A 1 290 ? 7.559 18.422 -23.969 1.00 85.06 290 ARG A N 1
ATOM 2215 C CA . ARG A 1 290 ? 8.423 17.242 -23.906 1.00 85.06 290 ARG A CA 1
ATOM 2216 C C . ARG A 1 290 ? 7.605 15.991 -23.603 1.00 85.06 290 ARG A C 1
ATOM 2218 O O . ARG A 1 290 ? 6.909 15.910 -22.595 1.00 85.06 290 ARG A O 1
ATOM 2225 N N . LYS A 1 291 ? 7.737 14.985 -24.470 1.00 87.62 291 LYS A N 1
ATOM 2226 C CA . LYS A 1 291 ? 7.107 13.668 -24.300 1.00 87.62 291 LYS A CA 1
ATOM 2227 C C . LYS A 1 291 ? 8.041 12.597 -23.719 1.00 87.62 291 LYS A C 1
ATOM 2229 O O . LYS A 1 291 ? 7.596 11.465 -23.559 1.00 87.62 291 LYS A O 1
ATOM 2234 N N . ASP A 1 292 ? 9.288 12.927 -23.403 1.00 89.12 292 ASP A N 1
ATOM 2235 C CA . ASP A 1 292 ? 10.188 12.060 -22.636 1.00 89.12 292 ASP A CA 1
ATOM 2236 C C . ASP A 1 292 ? 9.953 12.237 -21.121 1.00 89.12 292 ASP A C 1
ATOM 2238 O O . ASP A 1 292 ? 8.954 12.832 -20.692 1.00 89.12 292 ASP A O 1
ATOM 2242 N N . THR A 1 293 ? 10.819 11.651 -20.297 1.00 89.00 293 THR A N 1
ATOM 2243 C CA . THR A 1 293 ? 10.736 11.713 -18.828 1.00 89.00 293 THR A CA 1
ATOM 2244 C C . THR A 1 293 ? 11.993 12.291 -18.174 1.00 89.00 293 THR A C 1
ATOM 2246 O O . THR A 1 293 ? 12.074 12.372 -16.945 1.00 89.00 293 THR A O 1
ATOM 2249 N N . GLY A 1 294 ? 12.949 12.765 -18.979 1.00 85.25 294 GLY A N 1
ATOM 2250 C CA . GLY A 1 294 ? 14.186 13.387 -18.505 1.00 85.25 294 GLY A CA 1
ATOM 2251 C C . GLY A 1 294 ? 15.254 12.365 -18.118 1.00 85.25 294 GLY A C 1
ATOM 2252 O O . GLY A 1 294 ? 15.956 12.565 -17.126 1.00 85.25 294 GLY A O 1
ATOM 2253 N N . ALA A 1 295 ? 15.360 11.272 -18.884 1.00 80.00 295 ALA A N 1
ATOM 2254 C CA . ALA A 1 295 ? 16.233 10.125 -18.626 1.00 80.00 295 ALA A CA 1
ATOM 2255 C C . ALA A 1 295 ? 15.857 9.314 -17.370 1.00 80.00 295 ALA A C 1
ATOM 2257 O O . ALA A 1 295 ? 16.719 8.703 -16.736 1.00 80.00 295 ALA A O 1
ATOM 2258 N N . LYS A 1 296 ? 14.567 9.297 -17.006 1.00 86.38 296 LYS A N 1
ATOM 2259 C CA . LYS A 1 296 ? 14.020 8.354 -16.015 1.00 86.38 296 LYS A CA 1
ATOM 2260 C C . LYS A 1 296 ? 13.846 6.966 -16.643 1.00 86.38 296 LYS A C 1
ATOM 2262 O O . LYS A 1 296 ? 14.029 6.789 -17.848 1.00 86.38 296 LYS A O 1
ATOM 2267 N N . TYR A 1 297 ? 13.480 5.971 -15.833 1.00 88.12 297 TYR A N 1
ATOM 2268 C CA . TYR A 1 297 ? 13.435 4.569 -16.272 1.00 88.12 297 TYR A CA 1
ATOM 2269 C C . TYR A 1 297 ? 12.524 4.328 -17.489 1.00 88.12 297 TYR A C 1
ATOM 2271 O O . TYR A 1 297 ? 12.847 3.497 -18.332 1.00 88.12 297 TYR A O 1
ATOM 2279 N N . TYR A 1 298 ? 11.440 5.096 -17.640 1.00 92.62 298 TYR A N 1
ATOM 2280 C CA . TYR A 1 298 ? 10.564 5.010 -18.810 1.00 92.62 298 TYR A CA 1
ATOM 2281 C C . TYR A 1 298 ? 11.309 5.256 -20.130 1.00 92.62 298 TYR A C 1
ATOM 2283 O O . TYR A 1 298 ? 11.104 4.521 -21.095 1.00 92.62 298 TYR A O 1
ATOM 2291 N N . ASP A 1 299 ? 12.214 6.241 -20.174 1.00 91.06 299 ASP A N 1
ATOM 2292 C CA . ASP A 1 299 ? 12.983 6.555 -21.385 1.00 91.06 299 ASP A CA 1
ATOM 2293 C C . ASP A 1 299 ? 13.954 5.414 -21.737 1.00 91.06 299 ASP A C 1
ATOM 2295 O O . ASP A 1 299 ? 14.154 5.117 -22.916 1.00 91.06 299 ASP A O 1
ATOM 2299 N N . LEU A 1 300 ? 14.517 4.737 -20.725 1.00 90.81 300 LEU A N 1
ATOM 2300 C CA . LEU A 1 300 ? 15.375 3.561 -20.906 1.00 90.81 300 LEU A CA 1
ATOM 2301 C C . LEU A 1 300 ? 14.595 2.388 -21.518 1.00 90.81 300 LEU A C 1
ATOM 2303 O O . LEU A 1 300 ? 15.051 1.765 -22.477 1.00 90.81 300 LEU A O 1
ATOM 2307 N N . PHE A 1 301 ? 13.394 2.118 -21.008 1.00 93.31 301 PHE A N 1
ATOM 2308 C CA . PHE A 1 301 ? 12.503 1.083 -21.539 1.00 93.31 301 PHE A CA 1
ATOM 2309 C C . PHE A 1 301 ? 12.083 1.402 -22.981 1.00 93.31 301 PHE A C 1
ATOM 2311 O O . PHE A 1 301 ? 12.013 0.509 -23.832 1.00 93.31 301 PHE A O 1
ATOM 2318 N N . GLY A 1 302 ? 11.903 2.691 -23.287 1.00 93.88 302 GLY A N 1
ATOM 2319 C CA . GLY A 1 302 ? 11.646 3.208 -24.629 1.00 93.88 302 GLY A CA 1
ATOM 2320 C C . GLY A 1 302 ? 12.746 2.917 -25.661 1.00 93.88 302 GLY A C 1
ATOM 2321 O O . GLY A 1 302 ? 12.510 3.100 -26.858 1.00 93.88 302 GLY A O 1
ATOM 2322 N N . LEU A 1 303 ? 13.926 2.430 -25.255 1.00 93.56 303 LEU A N 1
ATOM 2323 C CA . LEU A 1 303 ? 14.982 2.004 -26.182 1.00 93.56 303 LEU A CA 1
ATOM 2324 C C . LEU A 1 303 ? 14.745 0.598 -26.764 1.00 93.56 303 LEU A C 1
ATOM 2326 O O . LEU A 1 303 ? 15.197 0.320 -27.877 1.00 93.56 303 LEU A O 1
ATOM 2330 N N . LEU A 1 304 ? 14.017 -0.282 -26.063 1.00 95.00 304 LEU A N 1
ATOM 2331 C CA . LEU A 1 304 ? 13.844 -1.691 -26.455 1.00 95.00 304 LEU A CA 1
ATOM 2332 C C . LEU A 1 304 ? 13.151 -1.912 -27.812 1.00 95.00 304 LEU A C 1
ATOM 2334 O O . LEU A 1 304 ? 13.573 -2.821 -28.533 1.00 95.00 304 LEU A O 1
ATOM 2338 N N . PRO A 1 305 ? 12.168 -1.098 -28.253 1.00 95.06 305 PRO A N 1
ATOM 2339 C CA . PRO A 1 305 ? 11.626 -1.205 -29.611 1.00 95.06 305 PRO A CA 1
ATOM 2340 C C . PRO A 1 305 ? 12.681 -1.036 -30.722 1.00 95.06 305 PRO A C 1
ATOM 2342 O O . PRO A 1 305 ? 12.482 -1.484 -31.856 1.00 95.06 305 PRO A O 1
ATOM 2345 N N . GLY A 1 306 ? 13.828 -0.417 -30.419 1.00 92.88 306 GLY A N 1
ATOM 2346 C CA . GLY A 1 306 ? 14.960 -0.298 -31.339 1.00 92.88 306 GLY A CA 1
ATOM 2347 C C . GLY A 1 306 ? 15.664 -1.623 -31.655 1.00 92.88 306 GLY A C 1
ATOM 2348 O O . GLY A 1 306 ? 16.414 -1.690 -32.628 1.00 92.88 306 GLY A O 1
ATOM 2349 N N . LEU A 1 307 ? 15.423 -2.687 -30.880 1.00 92.38 307 LEU A N 1
ATOM 2350 C CA . LEU A 1 307 ? 15.983 -4.027 -31.117 1.00 92.38 307 LEU A CA 1
ATOM 2351 C C . LEU A 1 307 ? 15.281 -4.786 -32.255 1.00 92.38 307 LEU A C 1
ATOM 2353 O O . LEU A 1 307 ? 15.798 -5.793 -32.748 1.00 92.38 307 LEU A O 1
ATOM 2357 N N . PHE A 1 308 ? 14.105 -4.314 -32.672 1.00 93.50 308 PHE A N 1
ATOM 2358 C CA . PHE A 1 308 ? 13.327 -4.907 -33.756 1.00 93.50 308 PHE A CA 1
ATOM 2359 C C . PHE A 1 308 ? 13.648 -4.246 -35.103 1.00 93.50 308 PHE A C 1
ATOM 2361 O O . PHE A 1 308 ? 14.011 -3.066 -35.134 1.00 93.50 308 PHE A O 1
ATOM 2368 N N . PRO A 1 309 ? 13.459 -4.958 -36.231 1.00 91.69 309 PRO A N 1
ATOM 2369 C CA . PRO A 1 309 ? 13.600 -4.370 -37.560 1.00 91.69 309 PRO A CA 1
ATOM 2370 C C . PRO A 1 309 ? 12.711 -3.123 -37.740 1.00 91.69 309 PRO A C 1
ATOM 2372 O O . PRO A 1 309 ? 11.583 -3.111 -37.233 1.00 91.69 309 PRO A O 1
ATOM 2375 N N . PRO A 1 310 ? 13.191 -2.062 -38.416 1.00 88.56 310 PRO A N 1
ATOM 2376 C CA . PRO A 1 310 ? 12.494 -0.775 -38.494 1.00 88.56 310 PRO A CA 1
ATOM 2377 C C . PRO A 1 310 ? 11.105 -0.881 -39.139 1.00 88.56 310 PRO A C 1
ATOM 2379 O O . PRO A 1 310 ? 10.183 -0.204 -38.703 1.00 88.56 310 PRO A O 1
ATOM 2382 N N . GLU A 1 311 ? 10.932 -1.788 -40.095 1.00 91.19 311 GLU A N 1
ATOM 2383 C CA . GLU A 1 311 ? 9.678 -2.074 -40.794 1.00 91.19 311 GLU A CA 1
ATOM 2384 C C . GLU A 1 311 ? 8.649 -2.865 -39.969 1.00 91.19 311 GLU A C 1
ATOM 2386 O O . GLU A 1 311 ? 7.494 -2.983 -40.380 1.00 91.19 311 GLU A O 1
ATOM 2391 N N . ARG A 1 312 ? 9.036 -3.434 -38.818 1.00 94.44 312 ARG A N 1
ATOM 2392 C CA . ARG A 1 312 ? 8.123 -4.237 -37.999 1.00 94.44 312 ARG A CA 1
ATOM 2393 C C . ARG A 1 312 ? 7.152 -3.336 -37.245 1.00 94.44 312 ARG A C 1
ATOM 2395 O O . ARG A 1 312 ? 7.568 -2.514 -36.430 1.00 94.44 312 ARG A O 1
ATOM 2402 N N . THR A 1 313 ? 5.861 -3.572 -37.454 1.00 96.81 313 THR A N 1
ATOM 2403 C CA . THR A 1 313 ? 4.800 -3.022 -36.610 1.00 96.81 313 THR A CA 1
ATOM 2404 C C . THR A 1 313 ? 4.707 -3.817 -35.307 1.00 96.81 313 THR A C 1
ATOM 2406 O O . THR A 1 313 ? 4.473 -5.022 -35.339 1.00 96.81 313 THR A O 1
ATOM 2409 N N . LEU A 1 314 ? 4.890 -3.148 -34.170 1.00 97.62 314 LEU A N 1
ATOM 2410 C CA . LEU A 1 314 ? 5.035 -3.761 -32.852 1.00 97.62 314 LEU A CA 1
ATOM 2411 C C . LEU A 1 314 ? 3.719 -3.789 -32.076 1.00 97.62 314 LEU A C 1
ATOM 2413 O O . LEU A 1 314 ? 2.996 -2.790 -32.018 1.00 97.62 314 LEU A O 1
ATOM 2417 N N . LYS A 1 315 ? 3.444 -4.916 -31.420 1.00 98.31 315 LYS A N 1
ATOM 2418 C CA . LYS A 1 315 ? 2.400 -5.045 -30.398 1.00 98.31 315 LYS A CA 1
ATOM 2419 C C . LYS A 1 315 ? 3.028 -5.033 -29.013 1.00 98.31 315 LYS A C 1
ATOM 2421 O O . LYS A 1 315 ? 3.891 -5.860 -28.723 1.00 98.31 315 LYS A O 1
ATOM 2426 N N . VAL A 1 316 ? 2.573 -4.123 -28.161 1.00 98.38 316 VAL A N 1
ATOM 2427 C CA . VAL A 1 316 ? 3.126 -3.932 -26.819 1.00 98.38 316 VAL A CA 1
ATOM 2428 C C . VAL A 1 316 ? 2.072 -4.237 -25.762 1.00 98.38 316 VAL A C 1
ATOM 2430 O O . VAL A 1 316 ? 0.935 -3.786 -25.880 1.00 98.38 316 VAL A O 1
ATOM 2433 N N . LEU A 1 317 ? 2.467 -4.969 -24.726 1.00 98.50 317 LEU A N 1
ATOM 2434 C CA . LEU A 1 317 ? 1.719 -5.140 -23.485 1.00 98.50 317 LEU A CA 1
ATOM 2435 C C . LEU A 1 317 ? 2.489 -4.472 -22.344 1.00 98.50 317 LEU A C 1
ATOM 2437 O O . LEU A 1 317 ? 3.693 -4.675 -22.206 1.00 98.50 317 LEU A O 1
ATOM 2441 N N . VAL A 1 318 ? 1.790 -3.708 -21.516 1.00 98.12 318 VAL A N 1
ATOM 2442 C CA . VAL A 1 318 ? 2.310 -3.096 -20.294 1.00 98.12 318 VAL A CA 1
ATOM 2443 C C . VAL A 1 318 ? 1.473 -3.606 -19.121 1.00 98.12 318 VAL A C 1
ATOM 2445 O O . VAL A 1 318 ? 0.268 -3.366 -19.056 1.00 98.12 318 VAL A O 1
ATOM 2448 N N . LEU A 1 319 ? 2.103 -4.350 -18.216 1.00 97.62 319 LEU A N 1
ATOM 2449 C CA . LEU A 1 319 ? 1.510 -4.854 -16.980 1.00 97.62 319 LEU A CA 1
ATOM 2450 C C . LEU A 1 319 ? 1.899 -3.919 -15.830 1.00 97.62 319 LEU A C 1
ATOM 2452 O O . LEU A 1 319 ? 3.055 -3.919 -15.419 1.00 97.62 319 LEU A O 1
ATOM 2456 N N . GLY A 1 320 ? 0.933 -3.156 -15.322 1.00 93.38 320 GLY A N 1
ATOM 2457 C CA . GLY A 1 320 ? 1.139 -1.975 -14.480 1.00 93.38 320 GLY A CA 1
ATOM 2458 C C . GLY A 1 320 ? 1.329 -0.733 -15.352 1.00 93.38 320 GLY A C 1
ATOM 2459 O O . GLY A 1 320 ? 2.352 -0.582 -16.011 1.00 93.38 320 GLY A O 1
ATOM 2460 N N . SER A 1 321 ? 0.309 0.128 -15.432 1.00 85.25 321 SER A N 1
ATOM 2461 C CA . SER A 1 321 ? 0.269 1.235 -16.405 1.00 85.25 321 SER A CA 1
ATOM 2462 C C . SER A 1 321 ? 1.026 2.467 -15.912 1.00 85.25 321 SER A C 1
ATOM 2464 O O . SER A 1 321 ? 1.609 3.203 -16.715 1.00 85.25 321 SER A O 1
ATOM 2466 N N . GLY A 1 322 ? 0.968 2.733 -14.600 1.00 84.25 322 GLY A N 1
ATOM 2467 C CA . GLY A 1 322 ? 1.485 3.976 -14.029 1.00 84.25 322 GLY A CA 1
ATOM 2468 C C . GLY A 1 322 ? 0.879 5.188 -14.742 1.00 84.25 322 GLY A C 1
ATOM 2469 O O . GLY A 1 322 ? 1.604 6.025 -15.270 1.00 84.25 322 GLY A O 1
ATOM 2470 N N . ALA A 1 323 ? -0.450 5.248 -14.864 1.00 93.25 323 ALA A N 1
ATOM 2471 C CA . ALA A 1 323 ? -1.180 6.283 -15.610 1.00 93.25 323 ALA A CA 1
ATOM 2472 C C . ALA A 1 323 ? -0.711 6.484 -17.072 1.00 93.25 323 ALA A C 1
ATOM 2474 O O . ALA A 1 323 ? -0.779 7.586 -17.610 1.00 93.25 323 ALA A O 1
ATOM 2475 N N . GLY A 1 324 ? -0.211 5.442 -17.739 1.00 94.50 324 GLY A N 1
ATOM 2476 C CA . GLY A 1 324 ? 0.078 5.459 -19.173 1.00 94.50 324 GLY A CA 1
ATOM 2477 C C . GLY A 1 324 ? 1.379 6.158 -19.576 1.00 94.50 324 GLY A C 1
ATOM 2478 O O . GLY A 1 324 ? 1.609 6.373 -20.769 1.00 94.50 324 GLY A O 1
ATOM 2479 N N . THR A 1 325 ? 2.272 6.484 -18.636 1.00 95.75 325 THR A N 1
ATOM 2480 C CA . THR A 1 325 ? 3.549 7.144 -18.970 1.00 95.75 325 THR A CA 1
ATOM 2481 C C . THR A 1 325 ? 4.394 6.311 -19.935 1.00 95.75 325 THR A C 1
ATOM 2483 O O . THR A 1 325 ? 4.945 6.864 -20.890 1.00 95.75 325 THR A O 1
ATOM 2486 N N . MET A 1 326 ? 4.430 4.985 -19.763 1.00 95.44 326 MET A N 1
ATOM 2487 C CA . MET A 1 326 ? 5.116 4.098 -20.707 1.00 95.44 326 MET A CA 1
ATOM 2488 C C . MET A 1 326 ? 4.508 4.192 -22.112 1.00 95.44 326 MET A C 1
ATOM 2490 O O . MET A 1 326 ? 5.235 4.341 -23.091 1.00 95.44 326 MET A O 1
ATOM 2494 N N . ALA A 1 327 ? 3.176 4.176 -22.221 1.00 95.56 327 ALA A N 1
ATOM 2495 C CA . ALA A 1 327 ? 2.485 4.299 -23.503 1.00 95.56 327 ALA A CA 1
ATOM 2496 C C . ALA A 1 327 ? 2.811 5.631 -24.200 1.00 95.56 327 ALA A C 1
ATOM 2498 O O . ALA A 1 327 ? 3.122 5.635 -25.391 1.00 95.56 327 ALA A O 1
ATOM 2499 N N . ARG A 1 328 ? 2.833 6.745 -23.452 1.00 95.44 328 ARG A N 1
ATOM 2500 C CA . ARG A 1 328 ? 3.258 8.061 -23.959 1.00 95.44 328 ARG A CA 1
ATOM 2501 C C . ARG A 1 328 ? 4.696 8.052 -24.470 1.00 95.44 328 ARG A C 1
ATOM 2503 O O . ARG A 1 328 ? 4.949 8.595 -25.542 1.00 95.44 328 ARG A O 1
ATOM 2510 N N . VAL A 1 329 ? 5.635 7.477 -23.719 1.00 94.25 329 VAL A N 1
ATOM 2511 C CA . VAL A 1 329 ? 7.052 7.419 -24.121 1.00 94.25 329 VAL A CA 1
ATOM 2512 C C . VAL A 1 329 ? 7.225 6.571 -25.380 1.00 94.25 329 VAL A C 1
ATOM 2514 O O . VAL A 1 329 ? 7.901 6.981 -26.323 1.00 94.25 329 VAL A O 1
ATOM 2517 N N . LEU A 1 330 ? 6.558 5.421 -25.438 1.00 94.00 330 LEU A N 1
ATOM 2518 C CA . LEU A 1 330 ? 6.578 4.532 -26.593 1.00 94.00 330 LEU A CA 1
ATOM 2519 C C . LEU A 1 330 ? 5.981 5.193 -27.845 1.00 94.00 330 LEU A C 1
ATOM 2521 O O . LEU A 1 330 ? 6.601 5.143 -28.906 1.00 94.00 330 LEU A O 1
ATOM 2525 N N . ASP A 1 331 ? 4.830 5.859 -27.721 1.00 92.75 331 ASP A N 1
ATOM 2526 C CA . ASP A 1 331 ? 4.220 6.667 -28.786 1.00 92.75 331 ASP A CA 1
ATOM 2527 C C . ASP A 1 331 ? 5.151 7.792 -29.242 1.00 92.75 331 ASP A C 1
ATOM 2529 O O . ASP A 1 331 ? 5.353 8.011 -30.436 1.00 92.75 331 ASP A O 1
ATOM 2533 N N . ALA A 1 332 ? 5.777 8.476 -28.286 1.00 91.25 332 ALA A N 1
ATOM 2534 C CA . ALA A 1 332 ? 6.697 9.548 -28.589 1.00 91.25 332 ALA A CA 1
ATOM 2535 C C . ALA A 1 332 ? 7.900 9.043 -29.376 1.00 91.25 332 ALA A C 1
ATOM 2537 O O . ALA A 1 332 ? 8.320 9.731 -30.302 1.00 91.25 332 ALA A O 1
ATOM 2538 N N . PHE A 1 333 ? 8.501 7.916 -28.998 1.00 91.06 333 PHE A N 1
ATOM 2539 C CA . PHE A 1 333 ? 9.764 7.455 -29.577 1.00 91.06 333 PHE A CA 1
ATOM 2540 C C . PHE A 1 333 ? 9.540 6.643 -30.856 1.00 91.06 333 PHE A C 1
ATOM 2542 O O . PHE A 1 333 ? 10.255 6.846 -31.827 1.00 91.06 333 PHE A O 1
ATOM 2549 N N . HIS A 1 334 ? 8.533 5.770 -30.888 1.00 91.75 334 HIS A N 1
ATOM 2550 C CA . HIS A 1 334 ? 8.330 4.786 -31.961 1.00 91.75 334 HIS A CA 1
ATOM 2551 C C . HIS A 1 334 ? 6.910 4.831 -32.529 1.00 91.75 334 HIS A C 1
ATOM 2553 O O . HIS A 1 334 ? 6.356 3.810 -32.941 1.00 91.75 334 HIS A O 1
ATOM 2559 N N . GLY A 1 335 ? 6.281 6.005 -32.517 1.00 90.19 335 GLY A N 1
ATOM 2560 C CA . GLY A 1 335 ? 4.865 6.143 -32.828 1.00 90.19 335 GLY A CA 1
ATOM 2561 C C . GLY A 1 335 ? 4.456 5.819 -34.269 1.00 90.19 335 GLY A C 1
ATOM 2562 O O . GLY A 1 335 ? 3.279 5.661 -34.551 1.00 90.19 335 GLY A O 1
ATOM 2563 N N . ASP A 1 336 ? 5.375 5.677 -35.199 1.00 90.62 336 ASP A N 1
ATOM 2564 C CA . ASP A 1 336 ? 5.138 5.162 -36.550 1.00 90.62 336 ASP A CA 1
ATOM 2565 C C . ASP A 1 336 ? 5.166 3.623 -36.611 1.00 90.62 336 ASP A C 1
ATOM 2567 O O . ASP A 1 336 ? 4.601 3.016 -37.520 1.00 90.62 336 ASP A O 1
ATOM 2571 N N . ARG A 1 337 ? 5.780 2.981 -35.613 1.00 93.12 337 ARG A N 1
ATOM 2572 C CA . ARG A 1 337 ? 6.032 1.535 -35.572 1.00 93.12 337 ARG A CA 1
ATOM 2573 C C . ARG A 1 337 ? 5.119 0.775 -34.620 1.00 93.12 337 ARG A C 1
ATOM 2575 O O . ARG A 1 337 ? 5.081 -0.446 -34.688 1.00 93.12 337 ARG A O 1
ATOM 2582 N N . ILE A 1 338 ? 4.384 1.427 -33.726 1.00 95.06 338 ILE A N 1
ATOM 2583 C CA . ILE A 1 338 ? 3.530 0.717 -32.760 1.00 95.06 338 ILE A CA 1
ATOM 2584 C C . ILE A 1 338 ? 2.139 0.453 -33.351 1.00 95.06 338 ILE A C 1
ATOM 2586 O O . ILE A 1 338 ? 1.367 1.368 -33.602 1.00 95.06 338 ILE A O 1
ATOM 2590 N N . GLY A 1 339 ? 1.765 -0.807 -33.546 1.00 95.50 339 GLY A N 1
ATOM 2591 C CA . GLY A 1 339 ? 0.423 -1.160 -34.022 1.00 95.50 339 GLY A CA 1
ATOM 2592 C C . GLY A 1 339 ? -0.637 -1.078 -32.927 1.00 95.50 339 GLY A C 1
ATOM 2593 O O . GLY A 1 339 ? -1.756 -0.640 -33.172 1.00 95.50 339 GLY A O 1
ATOM 2594 N N . SER A 1 340 ? -0.290 -1.498 -31.710 1.00 97.19 340 SER A N 1
ATOM 2595 C CA . SER A 1 340 ? -1.196 -1.471 -30.559 1.00 97.19 340 SER A CA 1
ATOM 2596 C C . SER A 1 340 ? -0.434 -1.487 -29.243 1.00 97.19 340 SER A C 1
ATOM 2598 O O . SER A 1 340 ? 0.575 -2.190 -29.130 1.00 97.19 340 SER A O 1
ATOM 2600 N N . ILE A 1 341 ? -0.970 -0.789 -28.244 1.00 97.56 341 ILE A N 1
ATOM 2601 C CA . ILE A 1 341 ? -0.520 -0.856 -26.852 1.00 97.56 341 ILE A CA 1
ATOM 2602 C C . ILE A 1 341 ? -1.684 -1.377 -26.014 1.00 97.56 341 ILE A C 1
ATOM 2604 O O . ILE A 1 341 ? -2.795 -0.859 -26.108 1.00 97.56 341 ILE A O 1
ATOM 2608 N N . VAL A 1 342 ? -1.437 -2.408 -25.214 1.00 97.81 342 VAL A N 1
ATOM 2609 C CA . VAL A 1 342 ? -2.377 -2.899 -24.209 1.00 97.81 342 VAL A CA 1
ATOM 2610 C C . VAL A 1 342 ? -1.815 -2.574 -22.833 1.00 97.81 342 VAL A C 1
ATOM 2612 O O . VAL A 1 342 ? -0.768 -3.100 -22.471 1.00 97.81 342 VAL A O 1
ATOM 2615 N N . ASN A 1 343 ? -2.505 -1.731 -22.073 1.00 96.94 343 ASN A N 1
ATOM 2616 C CA . ASN A 1 343 ? -2.202 -1.466 -20.672 1.00 96.94 343 ASN A CA 1
ATOM 2617 C C . ASN A 1 343 ? -3.110 -2.320 -19.786 1.00 96.94 343 ASN A C 1
ATOM 2619 O O . ASN A 1 343 ? -4.317 -2.407 -20.013 1.00 96.94 343 ASN A O 1
ATOM 2623 N N . VAL A 1 344 ? -2.540 -2.930 -18.755 1.00 97.75 344 VAL A N 1
ATOM 2624 C CA . VAL A 1 344 ? -3.288 -3.658 -17.729 1.00 97.75 344 VAL A CA 1
ATOM 2625 C C . VAL A 1 344 ? -2.924 -3.070 -16.380 1.00 97.75 344 VAL A C 1
ATOM 2627 O O . VAL A 1 344 ? -1.767 -3.126 -15.976 1.00 97.75 344 VAL A O 1
ATOM 2630 N N . GLU A 1 345 ? -3.901 -2.495 -15.697 1.00 96.06 345 GLU A N 1
ATOM 2631 C CA . GLU A 1 345 ? -3.730 -1.797 -14.426 1.00 96.06 345 GLU A CA 1
ATOM 2632 C C . GLU A 1 345 ? -4.734 -2.347 -13.420 1.00 96.06 345 GLU A C 1
ATOM 2634 O O . GLU A 1 345 ? -5.882 -2.599 -13.771 1.00 96.06 345 GLU A O 1
ATOM 2639 N N . LEU A 1 346 ? -4.317 -2.552 -12.174 1.00 95.12 346 LEU A N 1
ATOM 2640 C CA . LEU A 1 346 ? -5.201 -3.109 -11.156 1.00 95.12 346 LEU A CA 1
ATOM 2641 C C . LEU A 1 346 ? -6.233 -2.069 -10.702 1.00 95.12 346 LEU A C 1
ATOM 2643 O O . LEU A 1 346 ? -7.400 -2.406 -10.493 1.00 95.12 346 LEU A O 1
ATOM 2647 N N . ASP A 1 347 ? -5.799 -0.816 -10.561 1.00 94.06 347 ASP A N 1
ATOM 2648 C CA . ASP A 1 347 ? -6.619 0.269 -10.035 1.00 94.06 347 ASP A CA 1
ATOM 2649 C C . ASP A 1 347 ? -7.247 1.117 -11.162 1.00 94.06 347 ASP A C 1
ATOM 2651 O O . ASP A 1 347 ? -6.539 1.873 -11.836 1.00 94.06 347 ASP A O 1
ATOM 2655 N N . PRO A 1 348 ? -8.578 1.061 -11.374 1.00 94.75 348 PRO A N 1
ATOM 2656 C CA . PRO A 1 348 ? -9.235 1.834 -12.427 1.00 94.75 348 PRO A CA 1
ATOM 2657 C C . PRO A 1 348 ? -9.037 3.349 -12.275 1.00 94.75 348 PRO A C 1
ATOM 2659 O O . PRO A 1 348 ? -8.967 4.045 -13.287 1.00 94.75 348 PRO A O 1
ATOM 2662 N N . ALA A 1 349 ? -8.869 3.868 -11.054 1.00 93.62 349 ALA A N 1
ATOM 2663 C CA . ALA A 1 349 ? -8.630 5.295 -10.843 1.00 93.62 349 ALA A CA 1
ATOM 2664 C C . ALA A 1 349 ? -7.266 5.748 -11.396 1.00 93.62 349 ALA A C 1
ATOM 2666 O O . ALA A 1 349 ? -7.102 6.909 -11.763 1.00 93.62 349 ALA A O 1
ATOM 2667 N N . VAL A 1 350 ? -6.287 4.842 -11.516 1.00 94.94 350 VAL A N 1
ATOM 2668 C CA . VAL A 1 350 ? -5.002 5.135 -12.174 1.00 94.94 350 VAL A CA 1
ATOM 2669 C C . VAL A 1 350 ? -5.179 5.239 -13.692 1.00 94.94 350 VAL A C 1
ATOM 2671 O O . VAL A 1 350 ? -4.540 6.084 -14.321 1.00 94.94 350 VAL A O 1
ATOM 2674 N N . LEU A 1 351 ? -6.078 4.446 -14.285 1.00 95.06 351 LEU A N 1
ATOM 2675 C CA . LEU A 1 351 ? -6.404 4.535 -15.714 1.00 95.06 351 LEU A CA 1
ATOM 2676 C C . LEU A 1 351 ? -7.124 5.843 -16.063 1.00 95.06 351 LEU A C 1
ATOM 2678 O O . LEU A 1 351 ? -6.849 6.442 -17.099 1.00 95.06 351 LEU A O 1
ATOM 2682 N N . GLU A 1 352 ? -7.980 6.350 -15.173 1.00 94.75 352 GLU A N 1
ATOM 2683 C CA . GLU A 1 352 ? -8.635 7.658 -15.345 1.00 94.75 352 GLU A CA 1
ATOM 2684 C C . GLU A 1 352 ? -7.629 8.824 -15.454 1.00 94.75 352 GLU A C 1
ATOM 2686 O O . GLU A 1 352 ? -7.951 9.891 -15.986 1.00 94.75 352 GLU A O 1
ATOM 2691 N N . LEU A 1 353 ? -6.386 8.627 -14.998 1.00 95.50 353 LEU A N 1
ATOM 2692 C CA . LEU A 1 353 ? -5.313 9.617 -15.078 1.00 95.50 353 LEU A CA 1
ATOM 2693 C C . LEU A 1 353 ? -4.524 9.574 -16.400 1.00 95.50 353 LEU A C 1
ATOM 2695 O O . LEU A 1 353 ? -3.738 10.493 -16.639 1.00 95.50 353 LEU A O 1
ATOM 2699 N N . GLU A 1 354 ? -4.735 8.588 -17.280 1.00 95.25 354 GLU A N 1
ATOM 2700 C CA . GLU A 1 354 ? -3.945 8.397 -18.513 1.00 95.25 354 GLU A CA 1
ATOM 2701 C C . GLU A 1 354 ? -3.907 9.649 -19.402 1.00 95.25 354 GLU A C 1
ATOM 2703 O O . GLU A 1 354 ? -2.834 10.133 -19.780 1.00 95.25 354 GLU A O 1
ATOM 2708 N N . ALA A 1 355 ? -5.063 10.266 -19.655 1.00 93.94 355 ALA A N 1
ATOM 2709 C CA . ALA A 1 355 ? -5.141 11.503 -20.436 1.00 93.94 355 ALA A CA 1
ATOM 2710 C C . ALA A 1 355 ? -4.350 12.652 -19.780 1.00 93.94 355 ALA A C 1
ATOM 2712 O O . ALA A 1 355 ? -3.665 13.430 -20.451 1.00 93.94 355 ALA A O 1
ATOM 2713 N N . ARG A 1 356 ? -4.364 12.733 -18.443 1.00 94.44 356 ARG A N 1
ATOM 2714 C CA . ARG A 1 356 ? -3.636 13.760 -17.684 1.00 94.44 356 ARG A CA 1
ATOM 2715 C C . ARG A 1 356 ? -2.122 13.591 -17.812 1.00 94.44 356 ARG A C 1
ATOM 2717 O O . ARG A 1 356 ? -1.398 14.587 -17.936 1.00 94.44 356 ARG A O 1
ATOM 2724 N N . PHE A 1 357 ? -1.661 12.346 -17.880 1.00 94.88 357 PHE A N 1
ATOM 2725 C CA . PHE A 1 357 ? -0.269 11.980 -18.143 1.00 94.88 357 PHE A CA 1
ATOM 2726 C C . PHE A 1 357 ? 0.112 11.983 -19.629 1.00 94.88 357 PHE A C 1
ATOM 2728 O O . PHE A 1 357 ? 1.279 11.775 -19.954 1.00 94.88 357 PHE A O 1
ATOM 2735 N N . GLY A 1 358 ? -0.813 12.352 -20.523 1.00 92.06 358 GLY A N 1
ATOM 2736 C CA . GLY A 1 358 ? -0.559 12.507 -21.957 1.00 92.06 358 GLY A CA 1
ATOM 2737 C C . GLY A 1 358 ? -0.583 11.193 -22.738 1.00 92.06 358 GLY A C 1
ATOM 2738 O O . GLY A 1 358 ? 0.059 11.111 -23.781 1.00 92.06 358 GLY A O 1
ATOM 2739 N N . ALA A 1 359 ? -1.300 10.188 -22.232 1.00 91.81 359 ALA A N 1
ATOM 2740 C CA . ALA A 1 359 ? -1.512 8.894 -22.872 1.00 91.81 359 ALA A CA 1
ATOM 2741 C C . ALA A 1 359 ? -2.875 8.797 -23.595 1.00 91.81 359 ALA A C 1
ATOM 2743 O O . ALA A 1 359 ? -3.436 7.716 -23.718 1.00 91.81 359 ALA A O 1
ATOM 2744 N N . ASP A 1 360 ? -3.406 9.916 -24.096 1.00 87.69 360 ASP A N 1
ATOM 2745 C CA . ASP A 1 360 ? -4.572 9.925 -24.992 1.00 87.69 360 ASP A CA 1
ATOM 2746 C C . ASP A 1 360 ? -4.126 9.538 -26.414 1.00 87.69 360 ASP A C 1
ATOM 2748 O O . ASP A 1 360 ? -3.767 10.383 -27.237 1.00 87.69 360 ASP A O 1
ATOM 2752 N N . ILE A 1 361 ? -3.998 8.230 -26.643 1.00 90.94 361 ILE A N 1
ATOM 2753 C CA . ILE A 1 361 ? -3.398 7.638 -27.842 1.00 90.94 361 ILE A CA 1
ATOM 2754 C C . ILE A 1 361 ? -4.417 6.679 -28.467 1.00 90.94 361 ILE A C 1
ATOM 2756 O O . ILE A 1 361 ? -4.844 5.727 -27.824 1.00 90.94 361 ILE A O 1
ATOM 2760 N N . GLU A 1 362 ? -4.741 6.857 -29.750 1.00 89.88 362 GLU A N 1
ATOM 2761 C CA . GLU A 1 362 ? -5.791 6.087 -30.453 1.00 89.88 362 GLU A CA 1
ATOM 2762 C C . GLU A 1 362 ? -5.610 4.557 -30.373 1.00 89.88 362 GLU A C 1
ATOM 2764 O O . GLU A 1 362 ? -6.567 3.793 -30.280 1.00 89.88 362 GLU A O 1
ATOM 2769 N N . ARG A 1 363 ? -4.358 4.098 -30.390 1.00 93.38 363 ARG A N 1
ATOM 2770 C CA . ARG A 1 363 ? -3.972 2.676 -30.374 1.00 93.38 363 ARG A CA 1
ATOM 2771 C C . ARG A 1 363 ? -3.776 2.083 -28.973 1.00 93.38 363 ARG A C 1
ATOM 2773 O O . ARG A 1 363 ? -3.300 0.947 -28.874 1.00 93.38 363 ARG A O 1
ATOM 2780 N N . LEU A 1 364 ? -4.070 2.837 -27.913 1.00 96.38 364 LEU A N 1
ATOM 2781 C CA . LEU A 1 364 ? -3.980 2.371 -26.532 1.00 96.38 364 LEU A CA 1
ATOM 2782 C C . LEU A 1 364 ? -5.306 1.732 -26.092 1.00 96.38 364 LEU A C 1
ATOM 2784 O O . LEU A 1 364 ? -6.371 2.328 -26.225 1.00 96.38 364 LEU A O 1
ATOM 2788 N N . ARG A 1 365 ? -5.241 0.512 -25.550 1.00 96.56 365 ARG A N 1
ATOM 2789 C CA . ARG A 1 365 ? -6.363 -0.168 -24.889 1.00 96.56 365 ARG A CA 1
ATOM 2790 C C . ARG A 1 365 ? -5.996 -0.470 -23.445 1.00 96.56 365 ARG A C 1
ATOM 2792 O O . ARG A 1 365 ? -5.029 -1.191 -23.216 1.00 96.56 365 ARG A O 1
ATOM 2799 N N . SER A 1 366 ? -6.794 0.013 -22.503 1.00 97.12 366 SER A N 1
ATOM 2800 C CA . SER A 1 366 ? -6.527 -0.143 -21.072 1.00 97.12 366 SER A CA 1
ATOM 2801 C C . SER A 1 366 ? -7.560 -1.056 -20.408 1.00 97.12 366 SER A C 1
ATOM 2803 O O . SER A 1 366 ? -8.760 -0.918 -20.645 1.00 97.12 366 SER A O 1
ATOM 2805 N N . TYR A 1 367 ? -7.098 -1.991 -19.578 1.00 97.00 367 TYR A N 1
ATOM 2806 C CA . TYR A 1 367 ? -7.932 -2.935 -18.832 1.00 97.00 367 TYR A CA 1
ATOM 2807 C C . TYR A 1 367 ? -7.692 -2.799 -17.328 1.00 97.00 367 TYR A C 1
ATOM 2809 O O . TYR A 1 367 ? -6.558 -2.931 -16.870 1.00 97.00 367 TYR A O 1
ATOM 2817 N N . ALA A 1 368 ? -8.771 -2.587 -16.569 1.00 96.81 368 ALA A N 1
ATOM 2818 C CA . ALA A 1 368 ? -8.750 -2.567 -15.108 1.00 96.81 368 ALA A CA 1
ATOM 2819 C C . ALA A 1 368 ? -8.830 -4.002 -14.548 1.00 96.81 368 ALA A C 1
ATOM 2821 O O . ALA A 1 368 ? -9.928 -4.521 -14.329 1.00 96.81 368 ALA A O 1
ATOM 2822 N N . MET A 1 369 ? -7.694 -4.685 -14.396 1.00 95.56 369 MET A N 1
ATOM 2823 C CA . MET A 1 369 ? -7.621 -6.050 -13.861 1.00 95.56 369 MET A CA 1
ATOM 2824 C C . MET A 1 369 ? -6.201 -6.444 -13.433 1.00 95.56 369 MET A C 1
ATOM 2826 O O . MET A 1 369 ? -5.221 -5.790 -13.770 1.00 95.56 369 MET A O 1
ATOM 2830 N N . ASP A 1 370 ? -6.075 -7.574 -12.733 1.00 95.88 370 ASP A N 1
ATOM 2831 C CA . ASP A 1 370 ? -4.772 -8.163 -12.412 1.00 95.88 370 ASP A CA 1
ATOM 2832 C C . ASP A 1 370 ? -3.999 -8.579 -13.681 1.00 95.88 370 ASP A C 1
ATOM 2834 O O . ASP A 1 370 ? -4.536 -9.274 -14.549 1.00 95.88 370 ASP A O 1
ATOM 2838 N N . GLY A 1 371 ? -2.716 -8.205 -13.761 1.00 95.50 371 GLY A N 1
ATOM 2839 C CA . GLY A 1 371 ? -1.857 -8.453 -14.926 1.00 95.50 371 GLY A CA 1
ATOM 2840 C C . GLY A 1 371 ? -1.663 -9.934 -15.260 1.00 95.50 371 GLY A C 1
ATOM 2841 O O . GLY A 1 371 ? -1.703 -10.330 -16.427 1.00 95.50 371 GLY A O 1
ATOM 2842 N N . ARG A 1 372 ? -1.530 -10.792 -14.244 1.00 95.94 372 ARG A N 1
ATOM 2843 C CA . ARG A 1 372 ? -1.457 -12.245 -14.453 1.00 95.94 372 ARG A CA 1
ATOM 2844 C C . ARG A 1 372 ? -2.826 -12.827 -14.797 1.00 95.94 372 ARG A C 1
ATOM 2846 O O . ARG A 1 372 ? -2.923 -13.748 -15.608 1.00 95.94 372 ARG A O 1
ATOM 2853 N N . GLY A 1 373 ? -3.888 -12.271 -14.224 1.00 96.69 373 GLY A N 1
ATOM 2854 C CA . GLY A 1 373 ? -5.273 -12.531 -14.598 1.00 96.69 373 GLY A CA 1
ATOM 2855 C C . GLY A 1 373 ? -5.542 -12.251 -16.078 1.00 96.69 373 GLY A C 1
ATOM 2856 O O . GLY A 1 373 ? -6.188 -13.072 -16.728 1.00 96.69 373 GLY A O 1
ATOM 2857 N N . PHE A 1 374 ? -4.999 -11.158 -16.624 1.00 97.62 374 PHE A N 1
ATOM 2858 C CA . PHE A 1 374 ? -5.085 -10.826 -18.048 1.00 97.62 374 PHE A CA 1
ATOM 2859 C C . PHE A 1 374 ? -4.380 -11.873 -18.917 1.00 97.62 374 PHE A C 1
ATOM 2861 O O . PHE A 1 374 ? -5.003 -12.424 -19.823 1.00 97.62 374 PHE A O 1
ATOM 2868 N N . LEU A 1 375 ? -3.127 -12.229 -18.601 1.00 97.50 375 LEU A N 1
ATOM 2869 C CA . LEU A 1 375 ? -2.384 -13.270 -19.332 1.00 97.50 375 LEU A CA 1
ATOM 2870 C C . LEU A 1 375 ? -3.080 -14.641 -19.301 1.00 97.50 375 LEU A C 1
ATOM 2872 O O . LEU A 1 375 ? -2.891 -15.457 -20.191 1.00 97.50 375 LEU A O 1
ATOM 2876 N N . ARG A 1 376 ? -3.893 -14.937 -18.283 1.00 96.00 376 ARG A N 1
ATOM 2877 C CA . ARG A 1 376 ? -4.669 -16.189 -18.237 1.00 96.00 376 ARG A CA 1
ATOM 2878 C C . ARG A 1 376 ? -5.909 -16.183 -19.130 1.00 96.00 376 ARG A C 1
ATOM 2880 O O . ARG A 1 376 ? -6.413 -17.257 -19.446 1.00 96.00 376 ARG A O 1
ATOM 2887 N N . GLN A 1 377 ? -6.446 -15.007 -19.440 1.00 95.56 377 GLN A N 1
ATOM 2888 C CA . GLN A 1 377 ? -7.690 -14.845 -20.199 1.00 95.56 377 GLN A CA 1
ATOM 2889 C C . GLN A 1 377 ? -7.436 -14.471 -21.662 1.00 95.56 377 GLN A C 1
ATOM 2891 O O . GLN A 1 377 ? -8.272 -14.752 -22.520 1.00 95.56 377 GLN A O 1
ATOM 2896 N N . SER A 1 378 ? -6.297 -13.841 -21.944 1.00 95.31 378 SER A N 1
ATOM 2897 C CA . SER A 1 378 ? -5.889 -13.452 -23.287 1.00 95.31 378 SER A CA 1
ATOM 2898 C C . SER A 1 378 ? -5.268 -14.621 -24.052 1.00 95.31 378 SER A C 1
ATOM 2900 O O . SER A 1 378 ? -4.648 -15.506 -23.476 1.00 95.31 378 SER A O 1
ATOM 2902 N N . ASN A 1 379 ? -5.425 -14.595 -25.376 1.00 94.50 379 ASN A N 1
ATOM 2903 C CA . ASN A 1 379 ? -4.678 -15.440 -26.314 1.00 94.50 379 ASN A CA 1
ATOM 2904 C C . ASN A 1 379 ? -3.813 -14.582 -27.262 1.00 94.50 379 ASN A C 1
ATOM 2906 O O . ASN A 1 379 ? -3.339 -15.073 -28.287 1.00 94.50 379 ASN A O 1
ATOM 2910 N N . GLU A 1 380 ? -3.669 -13.280 -26.984 1.00 96.12 380 GLU A N 1
ATOM 2911 C CA . GLU A 1 380 ? -2.868 -12.371 -27.807 1.00 96.12 380 GLU A CA 1
ATOM 2912 C C . GLU A 1 380 ? -1.368 -12.611 -27.592 1.00 96.12 380 GLU A C 1
ATOM 2914 O O . GLU A 1 380 ? -0.921 -12.871 -26.478 1.00 96.12 380 GLU A O 1
ATOM 2919 N N . SER A 1 381 ? -0.574 -12.486 -28.658 1.00 97.19 381 SER A N 1
ATOM 2920 C CA . SER A 1 381 ? 0.888 -12.476 -28.563 1.00 97.19 381 SER A CA 1
ATOM 2921 C C . SER A 1 381 ? 1.447 -11.081 -28.827 1.00 97.19 381 SER A C 1
ATOM 2923 O O . SER A 1 381 ? 0.955 -10.361 -29.703 1.00 97.19 381 SER A O 1
ATOM 2925 N N . PHE A 1 382 ? 2.500 -10.730 -28.096 1.00 98.38 382 PHE A N 1
ATOM 2926 C CA . PHE A 1 382 ? 3.109 -9.406 -28.073 1.00 98.38 382 PHE A CA 1
ATOM 2927 C C . PHE A 1 382 ? 4.582 -9.468 -28.469 1.00 98.38 382 PHE A C 1
ATOM 2929 O O . PHE A 1 382 ? 5.283 -10.440 -28.191 1.00 98.38 382 PHE A O 1
ATOM 2936 N N . ASP A 1 383 ? 5.061 -8.414 -29.118 1.00 98.12 383 ASP A N 1
ATOM 2937 C CA . ASP A 1 383 ? 6.479 -8.252 -29.433 1.00 98.12 383 ASP A CA 1
ATOM 2938 C C . ASP A 1 383 ? 7.254 -7.744 -28.221 1.00 98.12 383 ASP A C 1
ATOM 2940 O O . ASP A 1 383 ? 8.389 -8.159 -28.002 1.00 98.12 383 ASP A O 1
ATOM 2944 N N . LEU A 1 384 ? 6.630 -6.876 -27.419 1.00 98.19 384 LEU A N 1
ATOM 2945 C CA . LEU A 1 384 ? 7.185 -6.402 -26.158 1.00 98.19 384 LEU A CA 1
ATOM 2946 C C . LEU A 1 384 ? 6.190 -6.592 -25.018 1.00 98.19 384 LEU A C 1
ATOM 2948 O O . LEU A 1 384 ? 5.018 -6.237 -25.152 1.00 98.19 384 LEU A O 1
ATOM 2952 N N . ILE A 1 385 ? 6.679 -7.103 -23.890 1.00 98.56 385 ILE A N 1
ATOM 2953 C CA . ILE A 1 385 ? 5.941 -7.147 -22.626 1.00 98.56 385 ILE A CA 1
ATOM 2954 C C . ILE A 1 385 ? 6.754 -6.405 -21.567 1.00 98.56 385 ILE A C 1
ATOM 2956 O O . ILE A 1 385 ? 7.864 -6.807 -21.224 1.00 98.56 385 ILE A O 1
ATOM 2960 N N . PHE A 1 386 ? 6.186 -5.329 -21.040 1.00 98.19 386 PHE A N 1
ATOM 2961 C CA . PHE A 1 386 ? 6.737 -4.577 -19.923 1.00 98.19 386 PHE A CA 1
ATOM 2962 C C . PHE A 1 386 ? 6.015 -4.968 -18.637 1.00 98.19 386 PHE A C 1
ATOM 2964 O O . PHE A 1 386 ? 4.788 -5.010 -18.610 1.00 98.19 386 PHE A O 1
ATOM 2971 N N . VAL A 1 387 ? 6.768 -5.253 -17.579 1.00 97.19 387 VAL A N 1
ATOM 2972 C CA . VAL A 1 387 ? 6.250 -5.495 -16.230 1.00 97.19 387 VAL A CA 1
ATOM 2973 C C . VAL A 1 387 ? 6.703 -4.336 -15.346 1.00 97.19 387 VAL A C 1
ATOM 2975 O O . VAL A 1 387 ? 7.877 -4.222 -15.007 1.00 97.19 387 VAL A O 1
ATOM 2978 N N . ASP A 1 388 ? 5.778 -3.449 -15.011 1.00 93.50 388 ASP A N 1
ATOM 2979 C CA . ASP A 1 388 ? 5.998 -2.240 -14.214 1.00 93.50 388 ASP A CA 1
ATOM 2980 C C . ASP A 1 388 ? 4.881 -2.107 -13.170 1.00 93.50 388 ASP A C 1
ATOM 2982 O O . ASP A 1 388 ? 4.108 -1.154 -13.141 1.00 93.50 388 ASP A O 1
ATOM 2986 N N . ALA A 1 389 ? 4.746 -3.147 -12.348 1.00 89.62 389 ALA A N 1
ATOM 2987 C CA . ALA A 1 389 ? 3.689 -3.269 -11.356 1.00 89.62 389 ALA A CA 1
ATOM 2988 C C . ALA A 1 389 ? 4.275 -3.293 -9.945 1.00 89.62 389 ALA A C 1
ATOM 2990 O O . ALA A 1 389 ? 5.217 -4.037 -9.662 1.00 89.62 389 ALA A O 1
ATOM 2991 N N . TYR A 1 390 ? 3.642 -2.537 -9.052 1.00 84.88 390 TYR A N 1
ATOM 2992 C CA . TYR A 1 390 ? 4.040 -2.411 -7.659 1.00 84.88 390 TYR A CA 1
ATOM 2993 C C . TYR A 1 390 ? 2.841 -2.605 -6.728 1.00 84.88 390 TYR A C 1
ATOM 2995 O O . TYR A 1 390 ? 1.719 -2.217 -7.035 1.00 84.88 390 TYR A O 1
ATOM 3003 N N . ALA A 1 391 ? 3.091 -3.212 -5.575 1.00 72.00 391 ALA A N 1
ATOM 3004 C CA . ALA A 1 391 ? 2.195 -3.292 -4.435 1.00 72.00 391 ALA A CA 1
ATOM 3005 C C . ALA A 1 391 ? 2.916 -2.735 -3.208 1.00 72.00 391 ALA A C 1
ATOM 3007 O O . ALA A 1 391 ? 4.137 -2.843 -3.101 1.00 72.00 391 ALA A O 1
ATOM 3008 N N . ARG A 1 392 ? 2.155 -2.178 -2.255 1.00 69.25 392 ARG A N 1
ATOM 3009 C CA . ARG A 1 392 ? 2.699 -1.658 -0.987 1.00 69.25 392 ARG A CA 1
ATOM 3010 C C . ARG A 1 392 ? 3.903 -0.730 -1.243 1.00 69.25 392 ARG A C 1
ATOM 3012 O O . ARG A 1 392 ? 4.989 -0.951 -0.713 1.00 69.25 392 ARG A O 1
ATOM 3019 N N . GLN A 1 393 ? 3.691 0.271 -2.103 1.00 68.38 393 GLN A N 1
ATOM 3020 C CA . GLN A 1 393 ? 4.654 1.287 -2.548 1.00 68.38 393 GLN A CA 1
ATOM 3021 C C . GLN A 1 393 ? 5.742 0.814 -3.534 1.00 68.38 393 GLN A C 1
ATOM 3023 O O . GLN A 1 393 ? 5.767 1.297 -4.660 1.00 68.38 393 GLN A O 1
ATOM 3028 N N . ILE A 1 394 ? 6.633 -0.104 -3.159 1.00 70.00 394 ILE A N 1
ATOM 3029 C CA . ILE A 1 394 ? 7.858 -0.411 -3.943 1.00 70.00 394 ILE A CA 1
ATOM 3030 C C . ILE A 1 394 ? 8.079 -1.889 -4.230 1.00 70.00 394 ILE A C 1
ATOM 3032 O O . ILE A 1 394 ? 9.035 -2.245 -4.923 1.00 70.00 394 ILE A O 1
ATOM 3036 N N . ASP A 1 395 ? 7.219 -2.755 -3.703 1.00 77.50 395 ASP A N 1
ATOM 3037 C CA . ASP A 1 395 ? 7.378 -4.188 -3.875 1.00 77.50 395 ASP A CA 1
ATOM 3038 C C . ASP A 1 395 ? 6.740 -4.649 -5.174 1.00 77.50 395 ASP A C 1
ATOM 3040 O O . ASP A 1 395 ? 5.586 -4.343 -5.458 1.00 77.50 395 ASP A O 1
ATOM 3044 N N . ILE A 1 396 ? 7.452 -5.475 -5.931 1.00 88.62 396 ILE A N 1
ATOM 3045 C CA . ILE A 1 396 ? 6.833 -6.223 -7.024 1.00 88.62 396 ILE A CA 1
ATOM 3046 C C . ILE A 1 396 ? 5.799 -7.181 -6.389 1.00 88.62 396 ILE 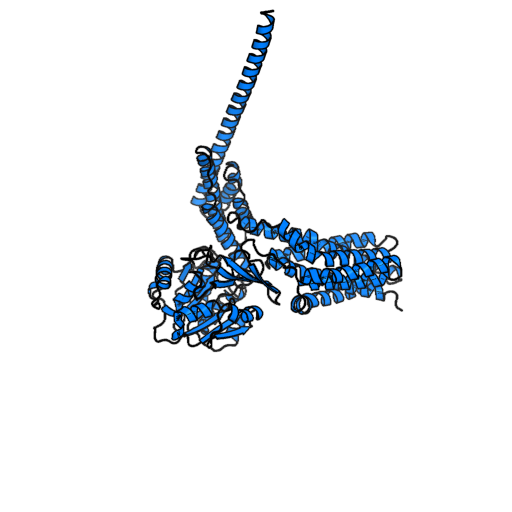A C 1
ATOM 3048 O O . ILE A 1 396 ? 6.143 -7.884 -5.431 1.00 88.62 396 ILE A O 1
ATOM 3052 N N . PRO A 1 397 ? 4.537 -7.241 -6.860 1.00 90.81 397 PRO A N 1
ATOM 3053 C CA . PRO A 1 397 ? 3.575 -8.228 -6.377 1.00 90.81 397 PRO A CA 1
ATOM 3054 C C . PRO A 1 397 ? 4.126 -9.645 -6.558 1.00 90.81 397 PRO A C 1
ATOM 3056 O O . PRO A 1 397 ? 4.606 -9.988 -7.639 1.00 90.81 397 PRO A O 1
ATOM 3059 N N . PHE A 1 398 ? 4.067 -10.479 -5.512 1.00 91.31 398 PHE A N 1
ATOM 3060 C CA . PHE A 1 398 ? 4.795 -11.756 -5.491 1.00 91.31 398 PHE A CA 1
ATOM 3061 C C . PHE A 1 398 ? 4.496 -12.635 -6.707 1.00 91.31 398 PHE A C 1
ATOM 3063 O O . PHE A 1 398 ? 5.416 -13.167 -7.322 1.00 91.31 398 PHE A O 1
ATOM 3070 N N . HIS A 1 399 ? 3.224 -12.712 -7.100 1.00 93.75 399 HIS A N 1
ATOM 3071 C CA . HIS A 1 399 ? 2.737 -13.541 -8.197 1.00 93.75 399 HIS A CA 1
ATOM 3072 C C . HIS A 1 399 ? 3.132 -13.031 -9.586 1.00 93.75 399 HIS A C 1
ATOM 3074 O O . HIS A 1 399 ? 2.858 -13.740 -10.554 1.00 93.75 399 HIS A O 1
ATOM 3080 N N . LEU A 1 400 ? 3.751 -11.847 -9.691 1.00 95.94 400 LEU A N 1
ATOM 3081 C CA . LEU A 1 400 ? 4.286 -11.263 -10.927 1.00 95.94 400 LEU A CA 1
ATOM 3082 C C . LEU A 1 400 ? 5.805 -11.454 -11.090 1.00 95.94 400 LEU A C 1
ATOM 3084 O O . LEU A 1 400 ? 6.353 -11.079 -12.122 1.00 95.94 400 LEU A O 1
ATOM 3088 N N . ALA A 1 401 ? 6.485 -12.055 -10.111 1.00 95.44 401 ALA A N 1
ATOM 3089 C CA . ALA A 1 401 ? 7.930 -12.304 -10.157 1.00 95.44 401 ALA A CA 1
ATOM 3090 C C . ALA A 1 401 ? 8.301 -13.797 -10.199 1.00 95.44 401 ALA A C 1
ATOM 3092 O O . ALA A 1 401 ? 9.486 -14.139 -10.190 1.00 95.44 401 ALA A O 1
ATOM 3093 N N . THR A 1 402 ? 7.309 -14.691 -10.196 1.00 97.38 402 THR A N 1
ATOM 3094 C CA . THR A 1 402 ? 7.518 -16.141 -10.090 1.00 97.38 402 THR A CA 1
ATOM 3095 C C . THR A 1 402 ? 7.872 -16.775 -11.426 1.00 97.38 402 THR A C 1
ATOM 3097 O O . THR A 1 402 ? 7.516 -16.273 -12.492 1.00 97.38 402 THR A O 1
ATOM 3100 N N . ARG A 1 403 ? 8.524 -17.939 -11.385 1.00 97.50 403 ARG A N 1
ATOM 3101 C CA . ARG A 1 403 ? 8.742 -18.792 -12.561 1.00 97.50 403 ARG A CA 1
ATOM 3102 C C . ARG A 1 403 ? 7.454 -19.011 -13.360 1.00 97.50 403 ARG A C 1
ATOM 3104 O O . ARG A 1 403 ? 7.483 -18.972 -14.587 1.00 97.50 403 ARG A O 1
ATOM 3111 N N . GLU A 1 404 ? 6.331 -19.246 -12.684 1.00 97.81 404 GLU A N 1
ATOM 3112 C CA . GLU A 1 404 ? 5.031 -19.476 -13.317 1.00 97.81 404 GLU A CA 1
ATOM 3113 C C . GLU A 1 404 ? 4.545 -18.240 -14.088 1.00 97.81 404 GLU A C 1
ATOM 3115 O O . GLU A 1 404 ? 4.009 -18.373 -15.191 1.00 97.81 404 GLU A O 1
ATOM 3120 N N . MET A 1 405 ? 4.775 -17.038 -13.548 1.00 97.50 405 MET A N 1
ATOM 3121 C CA . MET A 1 405 ? 4.539 -15.791 -14.274 1.00 97.50 405 MET A CA 1
ATOM 3122 C C . MET A 1 405 ? 5.441 -15.683 -15.503 1.00 97.50 405 MET A C 1
ATOM 3124 O O . MET A 1 405 ? 4.953 -15.416 -16.600 1.00 97.50 405 MET A O 1
ATOM 3128 N N . TRP A 1 406 ? 6.744 -15.925 -15.353 1.00 97.81 406 TRP A N 1
ATOM 3129 C CA . TRP A 1 406 ? 7.690 -15.817 -16.465 1.00 97.81 406 TRP A CA 1
ATOM 3130 C C . TRP A 1 406 ? 7.392 -16.806 -17.588 1.00 97.81 406 TRP A C 1
ATOM 3132 O O . TRP A 1 406 ? 7.473 -16.433 -18.755 1.00 9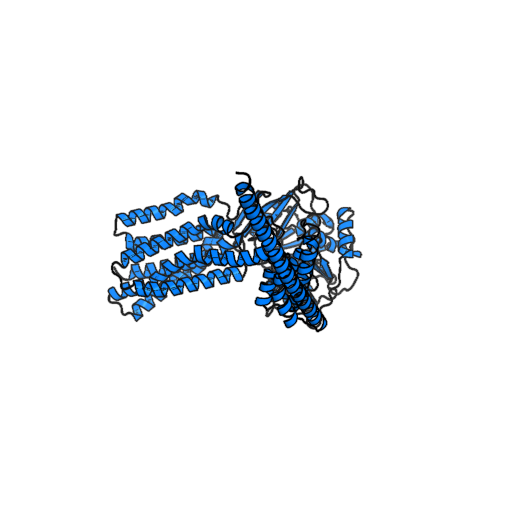7.81 406 TRP A O 1
ATOM 3142 N N . LEU A 1 407 ? 6.945 -18.018 -17.259 1.00 97.56 407 LEU A N 1
ATOM 3143 C CA . LEU A 1 407 ? 6.455 -18.978 -18.246 1.00 97.56 407 LEU A CA 1
ATOM 3144 C C . LEU A 1 407 ? 5.206 -18.458 -18.980 1.00 97.56 407 LEU A C 1
ATOM 3146 O O . LEU A 1 407 ? 5.097 -18.605 -20.199 1.00 97.56 407 LEU A O 1
ATOM 3150 N N . ALA A 1 408 ? 4.266 -17.831 -18.265 1.00 97.81 408 ALA A N 1
ATOM 3151 C CA . ALA A 1 408 ? 3.088 -17.223 -18.882 1.00 97.81 408 ALA A CA 1
ATOM 3152 C C . ALA A 1 408 ? 3.477 -16.081 -19.834 1.00 97.81 408 ALA A C 1
ATOM 3154 O O . ALA A 1 408 ? 2.993 -16.045 -20.966 1.00 97.81 408 ALA A O 1
ATOM 3155 N N . VAL A 1 409 ? 4.396 -15.204 -19.417 1.00 98.19 409 VAL A N 1
ATOM 3156 C CA . VAL A 1 409 ? 4.952 -14.126 -20.250 1.00 98.19 409 VAL A CA 1
ATOM 3157 C C . VAL A 1 409 ? 5.660 -14.696 -21.476 1.00 98.19 409 VAL A C 1
ATOM 3159 O O . VAL A 1 409 ? 5.380 -14.274 -22.594 1.00 98.19 409 VAL A O 1
ATOM 3162 N N . HIS A 1 410 ? 6.520 -15.700 -21.293 1.00 97.56 410 HIS A N 1
ATOM 3163 C CA . HIS A 1 410 ? 7.220 -16.374 -22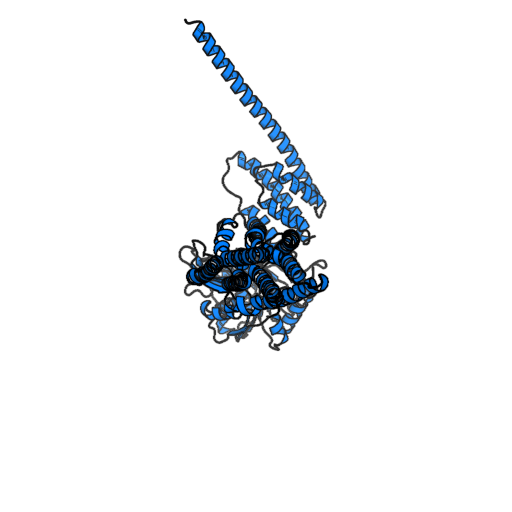.382 1.00 97.56 410 HIS A CA 1
ATOM 3164 C C . HIS A 1 410 ? 6.239 -16.908 -23.434 1.00 97.56 410 HIS A C 1
ATOM 3166 O O . HIS A 1 410 ? 6.459 -16.720 -24.628 1.00 97.56 410 HIS A O 1
ATOM 3172 N N . ASN A 1 411 ? 5.122 -17.508 -23.015 1.00 96.81 411 ASN A N 1
ATOM 3173 C CA . ASN A 1 411 ? 4.106 -18.036 -23.930 1.00 96.81 411 ASN A CA 1
ATOM 3174 C C . ASN A 1 411 ? 3.310 -16.950 -24.676 1.00 96.81 411 ASN A C 1
ATOM 3176 O O . ASN A 1 411 ? 2.795 -17.233 -25.755 1.00 96.81 411 ASN A O 1
ATOM 3180 N N . HIS A 1 412 ? 3.252 -15.726 -24.144 1.00 98.06 412 HIS A N 1
ATOM 3181 C CA . HIS A 1 412 ? 2.594 -14.575 -24.772 1.00 98.06 412 HIS A CA 1
ATOM 3182 C C . HIS A 1 412 ? 3.544 -13.701 -25.599 1.00 98.06 412 HIS A C 1
ATOM 3184 O O . HIS A 1 412 ? 3.089 -12.780 -26.271 1.00 98.06 412 HIS A O 1
ATOM 3190 N N . LEU A 1 413 ? 4.851 -13.962 -25.594 1.00 98.12 413 LEU A N 1
ATOM 3191 C CA . LEU A 1 413 ? 5.786 -13.274 -26.484 1.00 98.12 413 LEU A CA 1
ATOM 3192 C C . LEU A 1 413 ? 5.781 -13.885 -27.886 1.00 98.12 413 LEU A C 1
ATOM 3194 O O . LEU A 1 413 ? 5.620 -15.093 -28.045 1.00 98.12 413 LEU A O 1
ATOM 3198 N N . THR A 1 414 ? 6.050 -13.090 -28.917 1.00 96.56 414 THR A N 1
ATOM 3199 C CA . THR A 1 414 ? 6.443 -13.625 -30.231 1.00 96.56 414 THR A CA 1
ATOM 3200 C C . THR A 1 414 ? 7.787 -14.361 -30.138 1.00 96.56 414 THR A C 1
ATOM 3202 O O . THR A 1 414 ? 8.510 -14.237 -29.149 1.00 96.56 414 THR A O 1
ATOM 3205 N N . SER A 1 415 ? 8.139 -15.167 -31.147 1.00 92.38 415 SER A N 1
ATOM 3206 C CA . SER A 1 415 ? 9.339 -16.027 -31.121 1.00 92.38 415 SER A CA 1
ATOM 3207 C C . SER A 1 415 ? 10.655 -15.280 -30.900 1.00 92.38 415 SER A C 1
ATOM 3209 O O . SER A 1 415 ? 11.628 -15.896 -30.489 1.00 92.38 415 SER A O 1
ATOM 3211 N N . ASP A 1 416 ? 10.681 -13.979 -31.188 1.00 92.12 416 ASP A N 1
ATOM 3212 C CA . ASP A 1 416 ? 11.810 -13.078 -30.981 1.00 92.12 416 ASP A CA 1
ATOM 3213 C C . ASP A 1 416 ? 11.441 -11.870 -30.100 1.00 92.12 416 ASP A C 1
ATOM 3215 O O . ASP A 1 416 ? 12.117 -10.841 -30.150 1.00 92.12 416 ASP A O 1
ATOM 3219 N N . GLY A 1 417 ? 10.356 -11.983 -29.329 1.00 96.25 417 GLY A N 1
ATOM 3220 C CA . GLY A 1 417 ? 9.835 -10.922 -28.475 1.00 96.25 417 GLY A CA 1
ATOM 3221 C C . GLY A 1 417 ? 10.731 -10.622 -27.273 1.00 96.25 417 GLY A C 1
ATOM 3222 O O . GLY A 1 417 ? 11.564 -11.438 -26.872 1.00 96.25 417 GLY A O 1
ATOM 3223 N N . VAL A 1 418 ? 10.553 -9.440 -26.688 1.00 97.25 418 VAL A N 1
ATOM 3224 C CA . VAL A 1 418 ? 11.340 -8.930 -25.560 1.00 97.25 418 VAL A CA 1
ATOM 3225 C C . VAL A 1 418 ? 10.446 -8.749 -24.337 1.00 97.25 418 VAL A C 1
ATOM 3227 O O . VAL A 1 418 ? 9.365 -8.173 -24.428 1.00 97.25 418 VAL A O 1
ATOM 3230 N N . VAL A 1 419 ? 10.917 -9.204 -23.179 1.00 98.00 419 VAL A N 1
ATOM 3231 C CA . VAL A 1 419 ? 10.340 -8.850 -21.878 1.00 98.00 419 VAL A CA 1
ATOM 3232 C C . VAL A 1 419 ? 11.279 -7.909 -21.141 1.00 98.00 419 VAL A C 1
ATOM 3234 O O . VAL A 1 419 ? 12.492 -8.108 -21.182 1.00 98.00 419 VAL A O 1
ATOM 3237 N N . ALA A 1 420 ? 10.728 -6.930 -20.432 1.00 97.25 420 ALA A N 1
ATOM 3238 C CA . ALA A 1 420 ? 11.469 -6.127 -19.469 1.00 97.25 420 ALA A CA 1
ATOM 3239 C C . ALA A 1 420 ? 10.649 -5.891 -18.204 1.00 97.25 420 ALA A C 1
ATOM 3241 O O . ALA A 1 420 ? 9.441 -5.682 -18.276 1.00 97.25 420 ALA A O 1
ATOM 3242 N N . ILE A 1 421 ? 11.313 -5.909 -17.053 1.00 96.00 421 ILE A N 1
ATOM 3243 C CA . ILE A 1 421 ? 10.728 -5.611 -15.750 1.00 96.00 421 ILE A CA 1
ATOM 3244 C C . ILE A 1 421 ? 11.483 -4.473 -15.075 1.00 96.00 421 ILE A C 1
ATOM 3246 O O . ILE A 1 421 ? 12.717 -4.426 -15.101 1.00 96.00 421 ILE A O 1
ATOM 3250 N N . ASN A 1 422 ? 10.725 -3.552 -14.483 1.00 92.44 422 ASN A N 1
ATOM 3251 C CA . ASN A 1 422 ? 11.261 -2.519 -13.610 1.00 92.44 422 ASN A CA 1
ATOM 3252 C C . ASN A 1 422 ? 11.489 -3.119 -12.225 1.00 92.44 422 ASN A C 1
ATOM 3254 O O . ASN A 1 422 ? 10.580 -3.676 -11.610 1.00 92.44 422 ASN A O 1
ATOM 3258 N N . VAL A 1 423 ? 12.724 -3.040 -11.748 1.00 88.88 423 VAL A N 1
ATOM 3259 C CA . VAL A 1 423 ? 13.112 -3.563 -10.445 1.00 88.88 423 VAL A CA 1
ATOM 3260 C C . VAL A 1 423 ? 13.550 -2.392 -9.589 1.00 88.88 423 VAL A C 1
ATOM 3262 O O . VAL A 1 423 ? 14.489 -1.681 -9.947 1.00 88.88 423 VAL A O 1
ATOM 3265 N N . SER A 1 424 ? 12.923 -2.232 -8.425 1.00 76.38 424 SER A N 1
ATOM 3266 C CA . SER A 1 424 ? 13.405 -1.346 -7.354 1.00 76.38 424 SER A CA 1
ATOM 3267 C C . SER A 1 424 ? 14.621 -1.980 -6.664 1.00 76.38 424 SER A C 1
ATOM 3269 O O . SER A 1 424 ? 14.600 -2.355 -5.492 1.00 76.38 424 SER A O 1
ATOM 3271 N N . GLY A 1 425 ? 15.666 -2.211 -7.457 1.00 64.19 425 GLY A N 1
ATOM 3272 C CA . GLY A 1 425 ? 16.935 -2.807 -7.075 1.00 64.19 425 GLY A CA 1
ATOM 3273 C C . GLY A 1 425 ? 18.057 -1.797 -7.259 1.00 64.19 425 GLY A C 1
ATOM 3274 O O . GLY A 1 425 ? 17.992 -0.933 -8.125 1.00 64.19 425 GLY A O 1
ATOM 3275 N N . TYR A 1 426 ? 19.089 -1.901 -6.430 1.00 64.94 426 TYR A N 1
ATOM 3276 C CA . TYR A 1 426 ? 20.197 -0.936 -6.428 1.00 64.94 426 TYR A CA 1
ATOM 3277 C C . TYR A 1 426 ? 21.528 -1.549 -6.826 1.00 64.94 426 TYR A C 1
ATOM 3279 O O . TYR A 1 426 ? 22.435 -0.844 -7.256 1.00 64.94 426 TYR A O 1
ATOM 3287 N N . ASP A 1 427 ? 21.635 -2.867 -6.690 1.00 66.94 427 ASP A N 1
ATOM 3288 C CA . ASP A 1 427 ? 22.799 -3.628 -7.100 1.00 66.94 427 ASP A CA 1
ATOM 3289 C C . ASP A 1 427 ? 22.356 -4.963 -7.713 1.00 66.94 427 ASP A C 1
ATOM 3291 O O . ASP A 1 427 ? 21.518 -5.693 -7.165 1.00 66.94 427 ASP A O 1
ATOM 3295 N N . ALA A 1 428 ? 22.981 -5.269 -8.848 1.00 69.56 428 ALA A N 1
ATOM 3296 C CA . ALA A 1 428 ? 22.915 -6.516 -9.591 1.00 69.56 428 ALA A CA 1
ATOM 3297 C C . ALA A 1 428 ? 23.172 -7.750 -8.712 1.00 69.56 428 ALA A C 1
ATOM 3299 O O . ALA A 1 428 ? 22.598 -8.811 -8.944 1.00 69.56 428 ALA A O 1
ATOM 3300 N N . GLY A 1 429 ? 24.025 -7.609 -7.693 1.00 70.00 429 GLY A N 1
ATOM 3301 C CA . GLY A 1 429 ? 24.392 -8.675 -6.764 1.00 70.00 429 GLY A CA 1
ATOM 3302 C C . GLY A 1 429 ? 23.404 -8.922 -5.622 1.00 70.00 429 GLY A C 1
ATOM 3303 O O . GLY A 1 429 ? 23.661 -9.794 -4.797 1.00 70.00 429 GLY A O 1
ATOM 3304 N N . THR A 1 430 ? 22.299 -8.182 -5.518 1.00 77.06 430 THR A N 1
ATOM 3305 C CA . THR A 1 430 ? 21.324 -8.412 -4.438 1.00 77.06 430 THR A CA 1
ATOM 3306 C C . THR A 1 430 ? 20.546 -9.709 -4.648 1.00 77.06 430 THR A C 1
ATOM 3308 O O . THR A 1 430 ? 20.235 -10.097 -5.776 1.00 77.06 430 THR A O 1
ATOM 3311 N N . ALA A 1 431 ? 20.155 -10.361 -3.549 1.00 81.81 431 ALA A N 1
ATOM 3312 C CA . ALA A 1 431 ? 19.318 -11.561 -3.598 1.00 81.81 431 ALA A CA 1
ATOM 3313 C C . ALA A 1 431 ? 17.965 -11.330 -4.308 1.00 81.81 431 ALA A C 1
ATOM 3315 O O . ALA A 1 431 ? 17.425 -12.262 -4.902 1.00 81.81 431 ALA A O 1
ATOM 3316 N N . LEU A 1 432 ? 17.441 -10.094 -4.302 1.00 86.25 432 LEU A N 1
ATOM 3317 C CA . LEU A 1 432 ? 16.259 -9.711 -5.081 1.00 86.25 432 LEU A CA 1
ATOM 3318 C C . LEU A 1 432 ? 16.512 -9.852 -6.588 1.00 86.25 432 LEU A C 1
ATOM 3320 O O . LEU A 1 432 ? 15.782 -10.573 -7.265 1.00 86.25 432 LEU A O 1
ATOM 3324 N N . VAL A 1 433 ? 17.543 -9.174 -7.106 1.00 88.94 433 VAL A N 1
ATOM 3325 C CA . VAL A 1 433 ? 17.846 -9.147 -8.546 1.00 88.94 433 VAL A CA 1
ATOM 3326 C C . VAL A 1 433 ? 18.290 -10.525 -9.031 1.00 88.94 433 VAL A C 1
ATOM 3328 O O . VAL A 1 433 ? 17.783 -11.002 -10.046 1.00 88.94 433 VAL A O 1
ATOM 3331 N N . ARG A 1 434 ? 19.168 -11.207 -8.281 1.00 89.31 434 ARG A N 1
ATOM 3332 C CA . ARG A 1 434 ? 19.609 -12.569 -8.619 1.00 89.31 434 ARG A CA 1
ATOM 3333 C C . ARG A 1 434 ? 18.463 -13.574 -8.593 1.00 89.31 434 ARG A C 1
ATOM 3335 O O . ARG A 1 434 ? 18.342 -14.375 -9.515 1.00 89.31 434 ARG A O 1
ATOM 3342 N N . GLY A 1 435 ? 17.586 -13.504 -7.590 1.00 91.75 435 GLY A N 1
ATOM 3343 C CA . GLY A 1 435 ? 16.433 -14.396 -7.517 1.00 91.75 435 GLY A CA 1
ATOM 3344 C C . GLY A 1 435 ? 15.420 -14.150 -8.637 1.00 91.75 435 GLY A C 1
ATOM 3345 O O . GLY A 1 435 ? 14.892 -15.094 -9.227 1.00 91.75 435 GLY A O 1
ATOM 3346 N N . LEU A 1 436 ? 15.205 -12.887 -9.017 1.00 93.94 436 LEU A N 1
ATOM 3347 C CA . LEU A 1 436 ? 14.362 -12.536 -10.160 1.00 93.94 436 LEU A CA 1
ATOM 3348 C C . LEU A 1 436 ? 14.950 -13.072 -11.471 1.00 93.94 436 LEU A C 1
ATOM 3350 O O . LEU A 1 436 ? 14.242 -13.717 -12.243 1.00 93.94 436 LEU A O 1
ATOM 3354 N N . ALA A 1 437 ? 16.256 -12.888 -11.677 1.00 94.38 437 ALA A N 1
ATOM 3355 C CA . ALA A 1 437 ? 16.987 -13.426 -12.820 1.00 94.38 437 ALA A CA 1
ATOM 3356 C C . ALA A 1 437 ? 16.906 -14.966 -12.874 1.00 94.38 437 ALA A C 1
ATOM 3358 O O . ALA A 1 437 ? 16.556 -15.530 -13.911 1.00 94.38 437 ALA A O 1
ATOM 3359 N N . ALA A 1 438 ? 17.132 -15.658 -11.753 1.00 94.75 438 ALA A N 1
ATOM 3360 C CA . ALA A 1 438 ? 16.985 -17.112 -11.653 1.00 94.75 438 ALA A CA 1
ATOM 3361 C C . ALA A 1 438 ? 15.558 -17.577 -11.992 1.00 94.75 438 ALA A C 1
ATOM 3363 O O . ALA A 1 438 ? 15.364 -18.582 -12.679 1.00 94.75 438 ALA A O 1
ATOM 3364 N N . SER A 1 439 ? 14.550 -16.816 -11.565 1.00 96.50 439 SER A N 1
ATOM 3365 C CA . SER A 1 439 ? 13.136 -17.091 -11.847 1.00 96.50 439 SER A CA 1
ATOM 3366 C C . SER A 1 439 ? 12.786 -16.900 -13.320 1.00 96.50 439 SER A C 1
ATOM 3368 O O . SER A 1 439 ? 12.087 -17.737 -13.891 1.00 96.50 439 SER A O 1
ATOM 3370 N N . MET A 1 440 ? 13.309 -15.847 -13.956 1.00 96.56 440 MET A N 1
ATOM 3371 C CA . MET A 1 440 ? 13.172 -15.623 -15.397 1.00 96.56 440 MET A CA 1
ATOM 3372 C C . MET A 1 440 ? 13.854 -16.737 -16.196 1.00 96.56 440 MET A C 1
ATOM 3374 O O . MET A 1 440 ? 13.249 -17.283 -17.120 1.00 96.56 440 MET A O 1
ATOM 3378 N N . ARG A 1 441 ? 15.067 -17.148 -15.798 1.00 95.25 441 ARG A N 1
ATOM 3379 C CA . ARG A 1 441 ? 15.775 -18.292 -16.396 1.00 95.25 441 ARG A CA 1
ATOM 3380 C C . ARG A 1 441 ? 14.938 -19.563 -16.318 1.00 95.25 441 ARG A C 1
ATOM 3382 O O . ARG A 1 441 ? 14.727 -20.230 -17.328 1.00 95.25 441 ARG A O 1
ATOM 3389 N N . ALA A 1 442 ? 14.392 -19.863 -15.142 1.00 95.25 442 ALA A N 1
ATOM 3390 C CA . ALA A 1 442 ? 13.516 -21.013 -14.945 1.00 95.25 442 ALA A CA 1
ATOM 3391 C C . ALA A 1 442 ? 12.194 -20.916 -15.736 1.00 95.25 442 ALA A C 1
ATOM 3393 O O . ALA A 1 442 ? 11.576 -21.942 -16.016 1.00 95.25 442 ALA A O 1
ATOM 3394 N N . GLY A 1 443 ? 11.759 -19.703 -16.090 1.00 95.62 443 GLY A N 1
ATOM 3395 C CA . GLY A 1 443 ? 10.604 -19.426 -16.948 1.00 95.62 443 GLY A CA 1
ATOM 3396 C C . GLY A 1 443 ? 10.883 -19.497 -18.456 1.00 95.62 443 GLY A C 1
ATOM 3397 O O . GLY A 1 443 ? 9.948 -19.331 -19.236 1.00 95.62 443 GLY A O 1
ATOM 3398 N N . GLY A 1 444 ? 12.130 -19.758 -18.872 1.00 94.25 444 GLY A N 1
ATOM 3399 C CA . GLY A 1 444 ? 12.515 -19.933 -20.279 1.00 94.25 444 GLY A CA 1
ATOM 3400 C C . GLY A 1 444 ? 13.247 -18.748 -20.919 1.00 94.25 444 GLY A C 1
ATOM 3401 O O . GLY A 1 444 ? 13.266 -18.647 -22.144 1.00 94.25 444 GLY A O 1
ATOM 3402 N N . PHE A 1 445 ? 13.830 -17.842 -20.128 1.00 94.69 445 PHE A N 1
ATOM 3403 C CA . PHE A 1 445 ? 14.610 -16.708 -20.637 1.00 94.69 445 PHE A CA 1
ATOM 3404 C C . PHE A 1 445 ? 16.116 -16.940 -20.499 1.00 94.69 445 PHE A C 1
ATOM 3406 O O . PHE A 1 445 ? 16.631 -17.076 -19.390 1.00 94.69 445 PHE A O 1
ATOM 3413 N N . ASP A 1 446 ? 16.831 -16.975 -21.628 1.00 89.62 446 ASP A N 1
ATOM 3414 C CA . ASP A 1 446 ? 18.243 -17.356 -21.633 1.00 89.62 446 ASP A CA 1
ATOM 3415 C C . ASP A 1 446 ? 19.226 -16.183 -21.498 1.00 89.62 446 ASP A C 1
ATOM 3417 O O . ASP A 1 446 ? 20.139 -16.264 -20.682 1.00 89.62 446 ASP A O 1
ATOM 3421 N N . ASP A 1 447 ? 19.048 -15.106 -22.274 1.00 91.38 447 ASP A N 1
ATOM 3422 C CA . ASP A 1 447 ? 19.931 -13.924 -22.285 1.00 91.38 447 ASP A CA 1
ATOM 3423 C C . ASP A 1 447 ? 19.380 -12.853 -21.338 1.00 91.38 447 ASP A C 1
ATOM 3425 O O . ASP A 1 447 ? 18.593 -11.999 -21.753 1.00 91.38 447 ASP A O 1
ATOM 3429 N N . LEU A 1 448 ? 19.719 -12.939 -20.052 1.00 94.12 448 LEU A N 1
ATOM 3430 C CA . LEU A 1 448 ? 19.263 -11.992 -19.032 1.00 94.12 448 LEU A CA 1
ATOM 3431 C C . LEU A 1 448 ? 20.214 -10.799 -18.961 1.00 94.12 448 LEU A C 1
ATOM 3433 O O . LEU A 1 448 ? 21.419 -10.951 -18.745 1.00 94.12 448 LEU A O 1
ATOM 3437 N N . ARG A 1 449 ? 19.666 -9.598 -19.125 1.00 94.19 449 ARG A N 1
ATOM 3438 C CA . ARG A 1 449 ? 20.429 -8.351 -19.155 1.00 94.19 449 ARG A CA 1
ATOM 3439 C C . ARG A 1 449 ? 19.896 -7.357 -18.153 1.00 94.19 449 ARG A C 1
ATOM 3441 O O . ARG A 1 449 ? 18.689 -7.213 -17.993 1.00 94.19 449 ARG A O 1
ATOM 3448 N N . LEU A 1 450 ? 20.815 -6.658 -17.509 1.00 92.81 450 LEU A N 1
ATOM 3449 C CA . LEU A 1 450 ? 20.521 -5.665 -16.498 1.00 92.81 450 LEU A CA 1
ATOM 3450 C C . LEU A 1 450 ? 21.122 -4.324 -16.898 1.00 92.81 450 LEU A C 1
ATOM 3452 O O . LEU A 1 450 ? 22.322 -4.223 -17.166 1.00 92.81 450 LEU A O 1
ATOM 3456 N N . ASN A 1 451 ? 20.289 -3.292 -16.866 1.00 91.44 451 ASN A N 1
ATOM 3457 C CA . ASN A 1 451 ? 20.698 -1.908 -17.047 1.00 91.44 451 ASN A CA 1
ATOM 3458 C C . ASN A 1 451 ? 20.267 -1.106 -15.811 1.00 91.44 451 ASN A C 1
ATOM 3460 O O . ASN A 1 451 ? 19.065 -0.905 -15.607 1.00 91.44 451 ASN A O 1
ATOM 3464 N N . PRO A 1 452 ? 21.211 -0.643 -14.978 1.00 84.25 452 PRO A N 1
ATOM 3465 C CA . PRO A 1 452 ? 20.915 0.339 -13.944 1.00 84.25 452 PRO A CA 1
ATOM 3466 C C . PRO A 1 452 ? 20.403 1.631 -14.580 1.00 84.25 452 PRO A C 1
ATOM 3468 O O . PRO A 1 452 ? 20.963 2.102 -15.573 1.00 84.25 452 PRO A O 1
ATOM 3471 N N . VAL A 1 453 ? 19.362 2.224 -14.005 1.00 78.31 453 VAL A N 1
ATOM 3472 C CA . VAL A 1 453 ? 18.895 3.544 -14.422 1.00 78.31 453 VAL A CA 1
ATOM 3473 C C . VAL A 1 453 ? 19.779 4.584 -13.724 1.00 78.31 453 VAL A C 1
ATOM 3475 O O . VAL A 1 453 ? 19.859 4.589 -12.497 1.00 78.31 453 VAL A O 1
ATOM 3478 N N . PRO A 1 454 ? 20.482 5.469 -14.451 1.00 65.75 454 PRO A N 1
ATOM 3479 C CA . PRO A 1 454 ? 21.335 6.469 -13.815 1.00 65.75 454 PRO A CA 1
ATOM 3480 C C . PRO A 1 454 ? 20.524 7.382 -12.889 1.00 65.75 454 PRO A C 1
ATOM 3482 O O . PRO A 1 454 ? 19.466 7.853 -13.289 1.00 65.75 454 PRO A O 1
ATOM 3485 N N . TRP A 1 455 ? 21.025 7.655 -11.679 1.00 60.19 455 TRP A N 1
ATOM 3486 C CA . TRP A 1 455 ? 20.424 8.542 -10.657 1.00 60.19 455 TRP A CA 1
ATOM 3487 C C . TRP A 1 455 ? 19.092 8.084 -10.049 1.00 60.19 455 TRP A C 1
ATOM 3489 O O . TRP A 1 455 ? 18.775 8.457 -8.919 1.00 60.19 455 TRP A O 1
ATOM 3499 N N . TRP A 1 456 ? 18.340 7.253 -10.760 1.00 67.69 456 TRP A N 1
ATOM 3500 C CA . TRP A 1 456 ? 17.060 6.715 -10.334 1.00 67.69 456 TRP A CA 1
ATOM 3501 C C . TRP A 1 456 ? 17.281 5.324 -9.754 1.00 67.69 456 TRP A C 1
ATOM 3503 O O . TRP A 1 456 ? 18.059 4.535 -10.270 1.00 67.69 456 TRP A O 1
ATOM 3513 N N . GLY A 1 457 ? 16.628 5.025 -8.640 1.00 66.81 457 GLY A N 1
ATOM 3514 C CA . GLY A 1 457 ? 16.808 3.804 -7.859 1.00 66.81 457 GLY A CA 1
ATOM 3515 C C . GLY A 1 457 ? 16.352 2.493 -8.507 1.00 66.81 457 GLY A C 1
ATOM 3516 O O . GLY A 1 457 ? 15.975 1.563 -7.802 1.00 66.81 457 GLY A O 1
ATOM 3517 N N . ASN A 1 458 ? 16.292 2.464 -9.830 1.00 79.50 458 ASN A N 1
ATOM 3518 C CA . ASN A 1 458 ? 15.614 1.470 -10.630 1.00 79.50 458 ASN A CA 1
ATOM 3519 C C . ASN A 1 458 ? 16.626 0.724 -11.493 1.00 79.50 458 ASN A C 1
ATOM 3521 O O . ASN A 1 458 ? 17.642 1.271 -11.928 1.00 79.50 458 ASN A O 1
ATOM 3525 N N . MET A 1 459 ? 16.304 -0.519 -11.813 1.00 87.50 459 MET A N 1
ATOM 3526 C CA . MET A 1 459 ? 17.029 -1.316 -12.791 1.00 87.50 459 MET A CA 1
ATOM 3527 C C . MET A 1 459 ? 16.042 -1.895 -13.794 1.00 87.50 459 MET A C 1
ATOM 3529 O O . MET A 1 459 ? 14.970 -2.368 -13.423 1.00 87.50 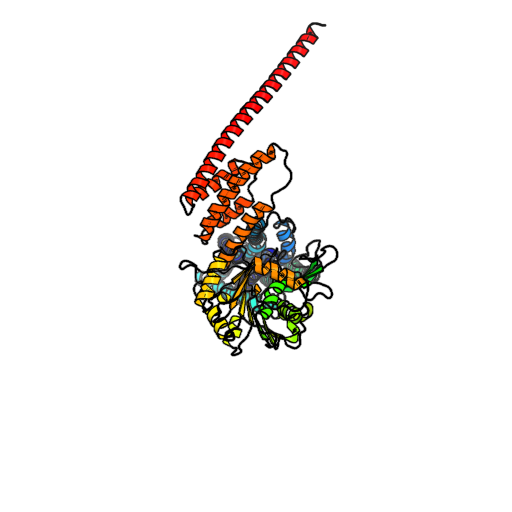459 MET A O 1
ATOM 3533 N N . MET A 1 460 ? 16.427 -1.890 -15.066 1.00 93.31 460 MET A N 1
ATOM 3534 C CA . MET A 1 460 ? 15.730 -2.628 -16.110 1.00 93.31 460 MET A CA 1
ATOM 3535 C C . MET A 1 460 ? 16.361 -4.013 -16.224 1.00 93.31 460 MET A C 1
ATOM 3537 O O . MET A 1 460 ? 17.489 -4.132 -16.707 1.00 93.31 460 MET A O 1
ATOM 3541 N N . LEU A 1 461 ? 15.643 -5.049 -15.794 1.00 94.94 461 LEU A N 1
ATOM 3542 C CA . LEU A 1 461 ? 15.996 -6.438 -16.088 1.00 94.94 461 LEU A CA 1
ATOM 3543 C C . LEU A 1 461 ? 15.189 -6.888 -17.304 1.00 94.94 461 LEU A C 1
ATOM 3545 O O . LEU A 1 461 ? 13.964 -6.807 -17.299 1.00 94.94 461 LEU A O 1
ATOM 3549 N N . TRP A 1 462 ? 15.853 -7.345 -18.359 1.00 96.25 462 TRP A N 1
ATOM 3550 C CA . TRP A 1 462 ? 15.189 -7.696 -19.609 1.00 96.25 462 TRP A CA 1
ATOM 3551 C C . TRP A 1 462 ? 15.818 -8.908 -20.289 1.00 96.25 462 TRP A C 1
ATOM 3553 O O . TRP A 1 462 ? 16.946 -9.303 -19.994 1.00 96.25 462 TRP A O 1
ATOM 3563 N N . SER A 1 463 ? 15.058 -9.526 -21.192 1.00 96.19 463 SER A N 1
ATOM 3564 C CA . SER A 1 463 ? 15.510 -10.671 -21.980 1.00 96.19 463 SER A CA 1
ATOM 3565 C C . SER A 1 463 ? 14.741 -10.802 -23.286 1.00 96.19 463 SER A C 1
ATOM 3567 O O . SER A 1 463 ? 13.614 -10.316 -23.413 1.00 96.19 463 SER A O 1
ATOM 3569 N N . ARG A 1 464 ? 15.340 -11.494 -24.258 1.00 93.94 464 ARG A N 1
ATOM 3570 C CA . ARG A 1 464 ? 14.697 -11.841 -25.526 1.00 93.94 464 ARG A CA 1
ATOM 3571 C C . ARG A 1 464 ? 14.354 -13.325 -25.558 1.00 93.94 464 ARG A C 1
ATOM 3573 O O . ARG A 1 464 ? 15.170 -14.176 -25.208 1.00 93.94 464 ARG A O 1
ATOM 3580 N N . ARG A 1 465 ? 13.143 -13.641 -26.012 1.00 92.88 465 ARG A N 1
ATOM 3581 C CA . ARG A 1 465 ? 12.683 -15.020 -26.176 1.00 92.88 465 ARG A CA 1
ATOM 3582 C C . ARG A 1 465 ? 13.514 -15.732 -27.246 1.00 92.88 465 ARG A C 1
ATOM 3584 O O . ARG A 1 465 ? 13.667 -15.216 -28.348 1.00 92.88 465 ARG A O 1
ATOM 3591 N N . GLY A 1 466 ? 14.032 -16.916 -26.910 1.00 79.06 466 GLY A N 1
ATOM 3592 C CA . GLY A 1 466 ? 14.659 -17.845 -27.860 1.00 79.06 466 GLY A CA 1
ATOM 3593 C C . GLY A 1 466 ? 15.907 -17.324 -28.583 1.00 79.06 466 GLY A C 1
ATOM 3594 O O . GLY A 1 466 ? 16.293 -17.897 -29.602 1.00 79.06 466 GLY A O 1
ATOM 3595 N N . PHE A 1 467 ? 16.526 -16.240 -28.105 1.00 78.69 467 PHE A N 1
ATOM 3596 C CA . PHE A 1 467 ? 17.634 -15.587 -28.795 1.00 78.69 467 PHE A CA 1
ATOM 3597 C C . PHE A 1 467 ? 18.649 -14.997 -27.817 1.00 78.69 467 PHE A C 1
ATOM 3599 O O . PHE A 1 467 ? 18.314 -14.153 -26.990 1.00 78.69 467 PHE A O 1
ATOM 3606 N N . VAL A 1 468 ? 19.914 -15.378 -27.992 1.00 80.19 468 VAL A N 1
ATOM 3607 C CA . VAL A 1 468 ? 21.072 -14.729 -27.368 1.00 80.19 468 VAL A CA 1
ATOM 3608 C C . VAL A 1 468 ? 21.766 -13.909 -28.452 1.00 80.19 468 VAL A C 1
ATOM 3610 O O . VAL A 1 468 ? 22.241 -14.474 -29.436 1.00 80.19 468 VAL A O 1
ATOM 3613 N N . GLY A 1 469 ? 21.852 -12.587 -28.305 1.00 77.44 469 GLY A N 1
ATOM 3614 C CA . GLY A 1 469 ? 22.494 -11.761 -29.337 1.00 77.44 469 GLY A CA 1
ATOM 3615 C C . GLY A 1 469 ? 22.960 -10.399 -28.849 1.00 77.44 469 GLY A C 1
ATOM 3616 O O . GLY A 1 469 ? 23.353 -10.290 -27.692 1.00 77.44 469 GLY A O 1
ATOM 3617 N N . PRO A 1 470 ? 23.045 -9.365 -29.699 1.00 82.12 470 PRO A N 1
ATOM 3618 C CA . PRO A 1 470 ? 23.548 -8.069 -29.260 1.00 82.12 470 PRO A CA 1
ATOM 3619 C C . PRO A 1 470 ? 22.541 -7.370 -28.333 1.00 82.12 470 PRO A C 1
ATOM 3621 O O . PRO A 1 470 ? 21.333 -7.539 -28.480 1.00 82.12 470 PRO A O 1
ATOM 3624 N N . GLY A 1 471 ? 23.058 -6.613 -27.365 1.00 88.25 471 GLY A N 1
ATOM 3625 C CA . GLY A 1 471 ? 22.257 -5.851 -26.402 1.00 88.25 471 GLY A CA 1
ATOM 3626 C C . GLY A 1 471 ? 21.749 -4.525 -26.949 1.00 88.25 471 GLY A C 1
ATOM 3627 O O . GLY A 1 471 ? 21.611 -4.356 -28.163 1.00 88.25 471 GLY A O 1
ATOM 3628 N N . LEU A 1 472 ? 21.567 -3.540 -26.065 1.00 89.62 472 LEU A N 1
ATOM 3629 C CA . LEU A 1 472 ? 21.129 -2.191 -26.447 1.00 89.62 472 LEU A CA 1
ATOM 3630 C C . LEU A 1 472 ? 22.059 -1.502 -27.461 1.00 89.62 472 LEU A C 1
ATOM 3632 O O . LEU A 1 472 ? 21.625 -0.598 -28.170 1.00 89.62 472 LEU A O 1
ATOM 3636 N N . ALA A 1 473 ? 23.308 -1.957 -27.605 1.00 88.19 473 ALA A N 1
ATOM 3637 C CA . ALA A 1 473 ? 24.242 -1.447 -28.611 1.00 88.19 473 ALA A CA 1
ATOM 3638 C C . ALA A 1 473 ? 23.735 -1.640 -30.051 1.00 88.19 473 ALA A C 1
ATOM 3640 O O . ALA A 1 473 ? 24.090 -0.870 -30.940 1.00 88.19 473 ALA A O 1
ATOM 3641 N N . ALA A 1 474 ? 22.896 -2.654 -30.287 1.00 87.81 474 ALA A N 1
ATOM 3642 C CA . ALA A 1 474 ? 22.267 -2.890 -31.584 1.00 87.81 474 ALA A CA 1
ATOM 3643 C C . ALA A 1 474 ? 20.916 -2.177 -31.749 1.00 87.81 474 ALA A C 1
ATOM 3645 O O . ALA A 1 474 ? 20.325 -2.265 -32.828 1.00 87.81 474 ALA A O 1
ATOM 3646 N N . ALA A 1 475 ? 20.422 -1.483 -30.717 1.00 87.81 475 ALA A N 1
ATOM 3647 C CA . ALA A 1 475 ? 19.156 -0.774 -30.794 1.00 87.81 475 ALA A CA 1
ATOM 3648 C C . ALA A 1 475 ? 19.256 0.381 -31.801 1.00 87.81 475 ALA A C 1
ATOM 3650 O O . ALA A 1 475 ? 20.042 1.322 -31.645 1.00 87.81 475 ALA A O 1
ATOM 3651 N N . ARG A 1 476 ? 18.434 0.308 -32.849 1.00 85.81 476 ARG A N 1
ATOM 3652 C CA . ARG A 1 476 ? 18.261 1.381 -33.828 1.00 85.81 476 ARG A CA 1
ATOM 3653 C C . ARG A 1 476 ? 17.291 2.396 -33.250 1.00 85.81 476 ARG A C 1
ATOM 3655 O O . ARG A 1 476 ? 16.150 2.058 -32.943 1.00 85.81 476 ARG A O 1
ATOM 3662 N N . LEU A 1 477 ? 17.754 3.628 -33.094 1.00 81.94 477 LEU A N 1
ATOM 3663 C CA . LEU A 1 477 ? 16.968 4.695 -32.490 1.00 81.94 477 LEU A CA 1
ATOM 3664 C C . LEU A 1 477 ? 16.548 5.717 -33.546 1.00 81.94 477 LEU A C 1
ATOM 3666 O O . LEU A 1 477 ? 17.292 5.936 -34.505 1.00 81.94 477 LEU A O 1
ATOM 3670 N N . PRO A 1 478 ? 15.372 6.337 -33.378 1.00 75.81 478 PRO A N 1
ATOM 3671 C CA . PRO A 1 478 ? 14.985 7.490 -34.180 1.00 75.81 478 PRO A CA 1
ATOM 3672 C C . PRO A 1 478 ? 15.981 8.638 -33.966 1.00 75.81 478 PRO A C 1
ATOM 3674 O O . PRO A 1 478 ? 16.608 8.734 -32.908 1.00 75.81 478 PRO A O 1
ATOM 3677 N N . ASP A 1 479 ? 16.119 9.513 -34.966 1.00 74.88 479 ASP A N 1
ATOM 3678 C CA . ASP A 1 479 ? 17.077 10.625 -34.949 1.00 74.88 479 ASP A CA 1
ATOM 3679 C C . ASP A 1 479 ? 16.685 11.688 -33.908 1.00 74.88 479 ASP A C 1
ATOM 3681 O O . ASP A 1 479 ? 15.930 12.627 -34.170 1.00 74.88 479 ASP A O 1
ATOM 3685 N N . ARG A 1 480 ? 17.133 11.468 -32.667 1.00 75.25 480 ARG A N 1
ATOM 3686 C CA . ARG A 1 480 ? 16.888 12.326 -31.507 1.00 75.25 480 ARG A CA 1
ATOM 3687 C C . ARG A 1 480 ? 18.147 12.413 -30.644 1.00 75.25 480 ARG A C 1
ATOM 3689 O O . ARG A 1 480 ? 18.537 11.403 -30.055 1.00 75.25 480 ARG A O 1
ATOM 3696 N N . PRO A 1 481 ? 18.744 13.610 -30.478 1.00 71.06 481 PRO A N 1
ATOM 3697 C CA . PRO A 1 481 ? 20.024 13.764 -29.781 1.00 71.06 481 PRO A CA 1
ATOM 3698 C C . PRO A 1 481 ? 20.063 13.194 -28.353 1.00 71.06 481 PRO A C 1
ATOM 3700 O O . PRO A 1 481 ? 21.052 12.583 -27.963 1.00 71.06 481 PRO A O 1
ATOM 3703 N N . HIS A 1 482 ? 18.981 13.339 -27.579 1.00 74.06 482 HIS A N 1
ATOM 3704 C CA . HIS A 1 482 ? 18.921 12.867 -26.187 1.00 74.06 482 HIS A CA 1
ATOM 3705 C C . HIS A 1 482 ? 18.825 11.336 -26.059 1.00 74.06 482 HIS A C 1
ATOM 3707 O O . HIS A 1 482 ? 19.285 10.782 -25.063 1.00 74.06 482 HIS A O 1
ATOM 3713 N N . LEU A 1 483 ? 18.274 10.637 -27.062 1.00 80.12 483 LEU A N 1
ATOM 3714 C CA . LEU A 1 483 ? 18.200 9.171 -27.054 1.00 80.12 483 LEU A CA 1
ATOM 3715 C C . LEU A 1 483 ? 19.565 8.530 -27.316 1.00 80.12 483 LEU A C 1
ATOM 3717 O O . LEU A 1 483 ? 19.841 7.456 -26.788 1.00 80.12 483 LEU A O 1
ATOM 3721 N N . GLY A 1 484 ? 20.422 9.197 -28.097 1.00 81.19 484 GLY A N 1
ATOM 3722 C CA . GLY A 1 484 ? 21.797 8.762 -28.344 1.00 81.19 484 GLY A CA 1
ATOM 3723 C C . GLY A 1 484 ? 22.633 8.712 -27.063 1.00 81.19 484 GLY A C 1
ATOM 3724 O O . GLY A 1 484 ? 23.184 7.661 -26.751 1.00 81.19 484 GLY A O 1
ATOM 3725 N N . ASP A 1 485 ? 22.657 9.801 -26.281 1.00 82.19 485 ASP A N 1
ATOM 3726 C CA . ASP A 1 485 ? 23.397 9.847 -25.002 1.00 82.19 485 ASP A CA 1
ATOM 3727 C C . ASP A 1 485 ? 22.849 8.824 -23.996 1.00 82.19 485 ASP A C 1
ATOM 3729 O O . ASP A 1 485 ? 23.611 8.075 -23.382 1.00 82.19 485 ASP A O 1
ATOM 3733 N N . LEU A 1 486 ? 21.517 8.723 -23.871 1.00 83.38 486 LEU A N 1
ATOM 3734 C CA . LEU A 1 486 ? 20.898 7.729 -22.995 1.00 83.38 486 LEU A CA 1
ATOM 3735 C C . LEU A 1 486 ? 21.287 6.304 -23.401 1.00 83.38 486 LEU A C 1
ATOM 3737 O O . LEU A 1 486 ? 21.657 5.509 -22.536 1.00 83.38 486 LEU A O 1
ATOM 3741 N N . ARG A 1 487 ? 21.247 5.977 -24.699 1.00 86.94 487 ARG A N 1
ATOM 3742 C CA . ARG A 1 487 ? 21.684 4.672 -25.207 1.00 86.94 487 ARG A CA 1
ATOM 3743 C C . ARG A 1 487 ? 23.139 4.412 -24.873 1.00 86.94 487 ARG A C 1
ATOM 3745 O O . ARG A 1 487 ? 23.431 3.354 -24.336 1.00 86.94 487 ARG A O 1
ATOM 3752 N N . ASP A 1 488 ? 24.035 5.342 -25.175 1.00 86.12 488 ASP A N 1
ATOM 3753 C CA . ASP A 1 488 ? 25.473 5.120 -25.026 1.00 86.12 488 ASP A CA 1
ATOM 3754 C C . ASP A 1 488 ? 25.844 4.877 -23.555 1.00 86.12 488 ASP A C 1
ATOM 3756 O O . ASP A 1 488 ? 26.583 3.939 -23.247 1.00 86.12 488 ASP A O 1
ATOM 3760 N N . ARG A 1 489 ? 25.232 5.625 -22.626 1.00 83.69 489 ARG A N 1
ATOM 3761 C CA . ARG A 1 489 ? 25.354 5.371 -21.179 1.00 83.69 489 ARG A CA 1
ATOM 3762 C C . ARG A 1 489 ? 24.763 4.028 -20.768 1.00 83.69 489 ARG A C 1
ATOM 3764 O O . ARG A 1 489 ? 25.378 3.300 -19.995 1.00 83.69 489 ARG A O 1
ATOM 3771 N N . SER A 1 490 ? 23.584 3.695 -21.285 1.00 86.56 490 SER A N 1
ATOM 3772 C CA . SER A 1 490 ? 22.887 2.451 -20.940 1.00 86.56 490 SER A CA 1
ATOM 3773 C C . SER A 1 490 ? 23.628 1.223 -21.454 1.00 86.56 490 SER A C 1
ATOM 3775 O O . SER A 1 490 ? 23.669 0.216 -20.761 1.00 86.56 490 SER A O 1
ATOM 3777 N N . VAL A 1 491 ? 24.248 1.320 -22.632 1.00 87.50 491 VAL A N 1
ATOM 3778 C CA . VAL A 1 491 ? 25.121 0.297 -23.219 1.00 87.50 491 VAL A CA 1
ATOM 3779 C C . VAL A 1 491 ? 26.388 0.133 -22.395 1.00 87.50 491 VAL A C 1
ATOM 3781 O O . VAL A 1 491 ? 26.783 -0.994 -22.120 1.00 87.50 491 VAL A O 1
ATOM 3784 N N . ALA A 1 492 ? 27.006 1.237 -21.969 1.00 85.38 492 ALA A N 1
ATOM 3785 C CA . ALA A 1 492 ? 28.188 1.186 -21.115 1.00 85.38 492 ALA A CA 1
ATOM 3786 C C . ALA A 1 492 ? 27.899 0.559 -19.738 1.00 85.38 492 ALA A C 1
ATOM 3788 O O . ALA A 1 492 ? 28.775 -0.088 -19.169 1.00 85.38 492 ALA A O 1
ATOM 3789 N N . ALA A 1 493 ? 26.682 0.738 -19.216 1.00 84.94 493 ALA A N 1
ATOM 3790 C CA . ALA A 1 493 ? 26.234 0.181 -17.940 1.00 84.94 493 ALA A CA 1
ATOM 3791 C C . ALA A 1 493 ? 25.550 -1.196 -18.061 1.00 84.94 493 ALA A C 1
ATOM 3793 O O . ALA A 1 493 ? 25.178 -1.782 -17.044 1.00 84.94 493 ALA A O 1
ATOM 3794 N N . GLU A 1 494 ? 25.345 -1.706 -19.280 1.00 90.56 494 GLU A N 1
ATOM 3795 C CA . GLU A 1 494 ? 24.669 -2.981 -19.505 1.00 90.56 494 GLU A CA 1
ATOM 3796 C C . GLU A 1 494 ? 25.535 -4.143 -19.020 1.00 90.56 494 GLU A C 1
ATOM 3798 O O . GLU A 1 494 ? 26.710 -4.263 -19.370 1.00 90.56 494 GLU A O 1
ATOM 3803 N N . SER A 1 495 ? 24.929 -5.049 -18.260 1.00 90.31 495 SER A N 1
ATOM 3804 C CA . SER A 1 495 ? 25.573 -6.281 -17.811 1.00 90.31 495 SER A CA 1
ATOM 3805 C C . SER A 1 495 ? 24.706 -7.493 -18.123 1.00 90.31 495 SER A C 1
ATOM 3807 O O . SER A 1 495 ? 23.478 -7.409 -18.142 1.00 90.31 495 SER A O 1
ATOM 3809 N N . ARG A 1 496 ? 25.349 -8.635 -18.382 1.00 90.12 496 ARG A N 1
ATOM 3810 C CA . ARG A 1 496 ? 24.658 -9.926 -18.434 1.00 90.12 496 ARG A CA 1
ATOM 3811 C C . ARG A 1 496 ? 24.604 -10.521 -17.038 1.00 90.12 496 ARG A C 1
ATOM 3813 O O . ARG A 1 496 ? 25.614 -10.526 -16.335 1.00 90.12 496 ARG A O 1
ATOM 3820 N N . LEU A 1 497 ? 23.437 -11.028 -16.665 1.00 88.62 497 LEU A N 1
ATOM 3821 C CA . LEU A 1 497 ? 23.243 -11.755 -15.421 1.00 88.62 497 LEU A CA 1
ATOM 3822 C C . LEU A 1 497 ? 23.200 -13.245 -15.718 1.00 88.62 497 LEU A C 1
ATOM 3824 O O . LEU A 1 497 ? 22.320 -13.716 -16.429 1.00 88.62 497 LEU A O 1
ATOM 3828 N N . GLU A 1 498 ? 24.130 -13.980 -15.126 1.00 85.25 498 GLU A N 1
ATOM 3829 C CA . GLU A 1 498 ? 24.145 -15.438 -15.155 1.00 85.25 498 GLU A CA 1
ATOM 3830 C C . GLU A 1 498 ? 23.733 -15.935 -13.765 1.00 85.25 498 GLU A C 1
ATOM 3832 O O . GLU A 1 498 ? 24.541 -15.847 -12.833 1.00 85.25 498 GLU A O 1
ATOM 3837 N N . PRO A 1 499 ? 22.482 -16.404 -13.584 1.00 80.44 499 PRO A N 1
ATOM 3838 C CA . PRO A 1 499 ? 22.042 -16.949 -12.309 1.00 80.44 499 PRO A CA 1
ATOM 3839 C C . PRO A 1 499 ? 22.900 -18.147 -11.911 1.00 80.44 499 PRO A C 1
ATOM 3841 O O . PRO A 1 499 ? 23.154 -19.048 -12.715 1.00 80.44 499 PRO A O 1
ATOM 3844 N N . GLN A 1 500 ? 23.333 -18.171 -10.659 1.00 78.38 500 GLN A N 1
ATOM 3845 C CA . GLN A 1 500 ? 24.100 -19.271 -10.095 1.00 78.38 500 GLN A CA 1
ATOM 3846 C C . GLN A 1 500 ? 23.164 -20.381 -9.607 1.00 78.38 500 GLN A C 1
ATOM 3848 O O . GLN A 1 500 ? 22.003 -20.144 -9.285 1.00 78.38 500 GLN A O 1
ATOM 3853 N N . GLY A 1 501 ? 23.669 -21.617 -9.520 1.00 72.94 501 GLY A N 1
ATOM 3854 C CA . GLY A 1 501 ? 22.863 -22.771 -9.090 1.00 72.94 501 GLY A CA 1
ATOM 3855 C C . GLY A 1 501 ? 22.299 -22.663 -7.664 1.00 72.94 501 GLY A C 1
ATOM 3856 O O . GLY A 1 501 ? 21.359 -23.379 -7.333 1.00 72.94 501 GLY A O 1
ATOM 3857 N N . GLU A 1 502 ? 22.855 -21.773 -6.839 1.00 76.88 502 GLU A N 1
ATOM 3858 C CA . GLU A 1 502 ? 22.402 -21.492 -5.472 1.00 76.88 502 GLU A CA 1
ATOM 3859 C C . GLU A 1 502 ? 21.414 -20.313 -5.390 1.00 76.88 502 GLU A C 1
ATOM 3861 O O . GLU A 1 502 ? 20.827 -20.086 -4.331 1.00 76.88 502 GLU A O 1
ATOM 3866 N N . ASP A 1 503 ? 21.204 -19.565 -6.482 1.00 83.50 503 ASP A N 1
ATOM 3867 C CA . ASP A 1 503 ? 20.306 -18.411 -6.471 1.00 83.50 503 ASP A CA 1
ATOM 3868 C C . ASP A 1 503 ? 18.836 -18.847 -6.301 1.00 83.50 503 ASP A C 1
ATOM 3870 O O . ASP A 1 503 ? 18.383 -19.826 -6.907 1.00 83.50 503 ASP A O 1
ATOM 3874 N N . PRO A 1 504 ? 18.047 -18.127 -5.483 1.00 84.69 504 PRO A N 1
ATOM 3875 C CA . PRO A 1 504 ? 16.688 -18.537 -5.163 1.00 84.69 504 PRO A CA 1
ATOM 3876 C C . PRO A 1 504 ? 15.752 -18.355 -6.361 1.00 84.69 504 PRO A C 1
ATOM 3878 O O . PRO A 1 504 ? 15.522 -17.242 -6.821 1.00 84.69 504 PRO A O 1
ATOM 3881 N N . VAL A 1 505 ? 15.127 -19.440 -6.817 1.00 93.44 505 VAL A N 1
ATOM 3882 C CA . VAL A 1 505 ? 14.034 -19.375 -7.798 1.00 93.44 505 VAL A CA 1
ATOM 3883 C C . VAL A 1 505 ? 12.722 -19.083 -7.073 1.00 93.44 505 VAL A C 1
ATOM 3885 O O . VAL A 1 505 ? 12.267 -19.874 -6.243 1.00 93.44 505 VAL A O 1
ATOM 3888 N N . PHE A 1 506 ? 12.094 -17.959 -7.402 1.00 95.75 506 PHE A N 1
ATOM 3889 C CA . PHE A 1 506 ? 10.774 -17.591 -6.914 1.00 95.75 506 PHE A CA 1
ATOM 3890 C C . PHE A 1 506 ? 9.705 -18.425 -7.611 1.00 95.75 506 PHE A C 1
ATOM 3892 O O . PHE A 1 506 ? 9.657 -18.542 -8.836 1.00 95.75 506 PHE A O 1
ATOM 3899 N N . THR A 1 507 ? 8.820 -18.990 -6.805 1.00 95.81 507 THR A N 1
ATOM 3900 C CA . THR A 1 507 ? 7.673 -19.788 -7.246 1.00 95.81 507 THR A CA 1
ATOM 3901 C C . THR A 1 507 ? 6.423 -19.265 -6.563 1.00 95.81 507 THR A C 1
ATOM 3903 O O . THR A 1 507 ? 6.524 -18.543 -5.569 1.00 95.81 507 THR A O 1
ATOM 3906 N N . ASP A 1 508 ? 5.249 -19.642 -7.061 1.00 94.56 508 ASP A N 1
ATOM 3907 C CA . ASP A 1 508 ? 3.975 -19.274 -6.425 1.00 94.56 508 ASP A CA 1
ATOM 3908 C C . ASP A 1 508 ? 3.894 -19.683 -4.943 1.00 94.56 508 ASP A C 1
ATOM 3910 O O . ASP A 1 508 ? 3.280 -18.975 -4.147 1.00 94.56 508 ASP A O 1
ATOM 3914 N N . ASP A 1 509 ? 4.573 -20.767 -4.556 1.00 92.19 509 ASP A N 1
ATOM 3915 C CA . ASP A 1 509 ? 4.637 -21.232 -3.167 1.00 92.19 509 ASP A CA 1
ATOM 3916 C C . ASP A 1 509 ? 5.684 -20.481 -2.322 1.00 92.19 509 ASP A C 1
ATOM 3918 O O . ASP A 1 509 ? 5.611 -20.473 -1.091 1.00 92.19 509 ASP A O 1
ATOM 3922 N N . ARG A 1 510 ? 6.700 -19.873 -2.954 1.00 89.12 510 ARG A N 1
ATOM 3923 C CA . ARG A 1 510 ? 7.823 -19.231 -2.254 1.00 89.12 510 ARG A CA 1
ATOM 3924 C C . ARG A 1 510 ? 8.426 -18.077 -3.057 1.00 89.12 510 ARG A C 1
ATOM 3926 O O . ARG A 1 510 ? 9.303 -18.285 -3.895 1.00 89.12 510 ARG A O 1
ATOM 3933 N N . ALA A 1 511 ? 8.027 -16.853 -2.712 1.00 89.50 511 ALA A N 1
ATOM 3934 C CA . ALA A 1 511 ? 8.558 -15.610 -3.276 1.00 89.50 511 ALA A CA 1
ATOM 3935 C C . ALA A 1 511 ? 8.623 -14.500 -2.198 1.00 89.50 511 ALA A C 1
ATOM 3937 O O . ALA A 1 511 ? 7.687 -13.710 -2.069 1.00 89.50 511 ALA A O 1
ATOM 3938 N N . PRO A 1 512 ? 9.694 -14.429 -1.380 1.00 85.94 512 PRO A N 1
ATOM 3939 C CA . PRO A 1 512 ? 9.783 -13.500 -0.248 1.00 85.94 512 PRO A CA 1
ATOM 3940 C C . PRO A 1 512 ? 10.168 -12.070 -0.683 1.00 85.94 512 PRO A C 1
ATOM 3942 O O . PRO A 1 512 ? 11.113 -11.491 -0.152 1.00 85.94 512 PRO A O 1
ATOM 3945 N N . LEU A 1 513 ? 9.460 -11.500 -1.663 1.00 84.31 513 LEU A N 1
ATOM 3946 C CA . LEU A 1 513 ? 9.861 -10.250 -2.319 1.00 84.31 513 LEU A CA 1
ATOM 3947 C C . LEU A 1 513 ? 9.924 -9.059 -1.367 1.00 84.31 513 LEU A C 1
ATOM 3949 O O . LEU A 1 513 ? 10.962 -8.421 -1.336 1.00 84.31 513 LEU A O 1
ATOM 3953 N N . GLU A 1 514 ? 8.904 -8.819 -0.533 1.00 76.81 514 GLU A N 1
ATOM 3954 C CA . GLU A 1 514 ? 8.909 -7.716 0.457 1.00 76.81 514 GLU A CA 1
ATOM 3955 C C . GLU A 1 514 ? 10.197 -7.713 1.289 1.00 76.81 514 GLU A C 1
ATOM 3957 O O . GLU A 1 514 ? 10.856 -6.691 1.475 1.00 76.81 514 GLU A O 1
ATOM 3962 N N . ARG A 1 515 ? 10.610 -8.900 1.743 1.00 75.12 515 ARG A N 1
ATOM 3963 C CA . ARG A 1 515 ? 11.829 -9.069 2.532 1.00 75.12 515 ARG A CA 1
ATOM 3964 C C . ARG A 1 515 ? 13.081 -8.746 1.718 1.00 75.12 515 ARG A C 1
ATOM 3966 O O . ARG A 1 515 ? 13.965 -8.053 2.211 1.00 75.12 515 ARG A O 1
ATOM 3973 N N . LEU A 1 516 ? 13.169 -9.253 0.490 1.00 80.06 516 LEU A N 1
ATOM 3974 C CA . LEU A 1 516 ? 14.330 -9.054 -0.379 1.00 80.06 516 LEU A CA 1
ATOM 3975 C C . LEU A 1 516 ? 14.441 -7.607 -0.880 1.00 80.06 516 LEU A C 1
ATOM 3977 O O . LEU A 1 516 ? 15.550 -7.077 -0.948 1.00 80.06 516 LEU A O 1
ATOM 3981 N N . THR A 1 517 ? 13.315 -6.947 -1.154 1.00 77.81 517 THR A N 1
ATOM 3982 C CA . THR A 1 517 ? 13.249 -5.509 -1.439 1.00 77.81 517 THR A CA 1
ATOM 3983 C C . THR A 1 517 ? 13.765 -4.707 -0.250 1.00 77.81 517 THR A C 1
ATOM 3985 O O . THR A 1 517 ? 14.626 -3.846 -0.427 1.00 77.81 517 THR A O 1
ATOM 3988 N N . ASN A 1 518 ? 13.339 -5.045 0.974 1.00 70.00 518 ASN A N 1
ATOM 3989 C CA . ASN A 1 518 ? 13.838 -4.403 2.193 1.00 70.00 518 ASN A CA 1
ATOM 3990 C C . ASN A 1 518 ? 15.360 -4.551 2.348 1.00 70.00 518 ASN A C 1
ATOM 3992 O O . ASN A 1 518 ? 16.039 -3.570 2.634 1.00 70.00 518 ASN A O 1
ATOM 3996 N N . VAL A 1 519 ? 15.916 -5.744 2.116 1.00 71.06 519 VAL A N 1
ATOM 3997 C CA . VAL A 1 519 ? 17.374 -5.970 2.166 1.00 71.06 519 VAL A CA 1
ATOM 3998 C C . VAL A 1 519 ? 18.112 -5.132 1.114 1.00 71.06 519 VAL A C 1
ATOM 4000 O O . VAL A 1 519 ? 19.106 -4.477 1.434 1.00 71.06 519 VAL A O 1
ATOM 4003 N N . SER A 1 520 ? 17.606 -5.100 -0.124 1.00 71.62 520 SER A N 1
ATOM 4004 C CA . SER A 1 520 ? 18.170 -4.296 -1.220 1.00 71.62 520 SER A CA 1
ATOM 4005 C C . SER A 1 520 ? 18.186 -2.796 -0.885 1.00 71.62 520 SER A C 1
ATOM 4007 O O . SER A 1 520 ? 19.204 -2.128 -1.077 1.00 71.62 520 SER A O 1
ATOM 4009 N N . LEU A 1 521 ? 17.098 -2.264 -0.314 1.00 67.25 521 LEU A N 1
ATOM 4010 C CA . LEU A 1 521 ? 17.017 -0.870 0.141 1.00 67.25 521 LEU A CA 1
ATOM 4011 C C . LEU A 1 521 ? 17.998 -0.568 1.267 1.00 67.25 521 LEU A C 1
ATOM 4013 O O . LEU A 1 521 ? 18.748 0.399 1.164 1.00 67.25 521 LEU A O 1
ATOM 4017 N N . THR A 1 522 ? 18.019 -1.385 2.327 1.00 64.56 522 THR A N 1
ATOM 4018 C CA . THR A 1 522 ? 18.951 -1.200 3.451 1.00 64.56 522 THR A CA 1
ATOM 4019 C C . THR A 1 522 ? 20.382 -1.127 2.934 1.00 64.56 522 THR A C 1
ATOM 4021 O O . THR A 1 522 ? 21.137 -0.232 3.312 1.00 64.56 522 THR A O 1
ATOM 4024 N N . ARG A 1 523 ? 20.738 -2.006 1.992 1.00 67.75 523 ARG A N 1
ATOM 4025 C CA . ARG A 1 523 ? 22.049 -1.999 1.348 1.00 67.75 523 ARG A CA 1
ATOM 4026 C C . ARG A 1 523 ? 22.342 -0.701 0.603 1.00 67.75 523 ARG A C 1
ATOM 4028 O O . ARG A 1 523 ? 23.409 -0.129 0.811 1.00 67.75 523 ARG A O 1
ATOM 4035 N N . ARG A 1 524 ? 21.405 -0.202 -0.208 1.00 64.38 524 ARG A N 1
ATOM 4036 C CA . ARG A 1 524 ? 21.550 1.097 -0.888 1.00 64.38 524 ARG A CA 1
ATOM 4037 C C . ARG A 1 524 ? 21.823 2.215 0.102 1.00 64.38 524 ARG A C 1
ATOM 4039 O O . ARG A 1 524 ? 22.705 3.023 -0.132 1.00 64.38 524 ARG A O 1
ATOM 4046 N N . LEU A 1 525 ? 21.067 2.264 1.190 1.00 59.72 525 LEU A N 1
ATOM 4047 C CA . LEU A 1 525 ? 21.137 3.356 2.155 1.00 59.72 525 LEU A CA 1
ATOM 4048 C C . LEU A 1 525 ? 22.454 3.347 2.922 1.00 59.72 525 LEU A C 1
ATOM 4050 O O . LEU A 1 525 ? 23.027 4.404 3.166 1.00 59.72 525 LEU A O 1
ATOM 4054 N N . VAL A 1 526 ? 22.953 2.155 3.246 1.00 62.22 526 VAL A N 1
ATOM 4055 C CA . VAL A 1 526 ? 24.288 1.971 3.815 1.00 62.22 526 VAL A CA 1
ATOM 4056 C C . VAL A 1 526 ? 25.356 2.483 2.849 1.00 62.22 526 VAL A C 1
ATOM 4058 O O . VAL A 1 526 ? 26.156 3.319 3.253 1.00 62.22 526 VAL A O 1
ATOM 4061 N N . LEU A 1 527 ? 25.310 2.074 1.576 1.00 61.28 527 LEU A N 1
ATOM 4062 C CA . LEU A 1 527 ? 26.291 2.471 0.556 1.00 61.28 527 LEU A CA 1
ATOM 4063 C C . LEU A 1 527 ? 26.198 3.962 0.170 1.00 61.28 527 LEU A C 1
ATOM 4065 O O . LEU A 1 527 ? 27.206 4.643 0.087 1.00 61.28 527 LEU A O 1
ATOM 4069 N N . GLN A 1 528 ? 25.004 4.526 -0.013 1.00 54.78 528 GLN A N 1
ATOM 4070 C CA . GLN A 1 528 ? 24.825 5.960 -0.297 1.00 54.78 528 GLN A CA 1
ATOM 4071 C C . GLN A 1 528 ? 25.159 6.839 0.912 1.00 54.78 528 GLN A C 1
ATOM 4073 O O . GLN A 1 528 ? 25.653 7.956 0.760 1.00 54.78 528 GLN A O 1
ATOM 4078 N N . GLY A 1 529 ? 24.929 6.325 2.123 1.00 49.50 529 GLY A N 1
ATOM 4079 C CA . GLY A 1 529 ? 25.400 6.936 3.355 1.00 49.50 529 GLY A CA 1
ATOM 4080 C C . GLY A 1 529 ? 26.927 7.034 3.420 1.00 49.50 529 GLY A C 1
ATOM 4081 O O . GLY A 1 529 ? 27.415 7.874 4.181 1.00 49.50 529 GLY A O 1
ATOM 4082 N N . GLU A 1 530 ? 27.674 6.236 2.642 1.00 46.34 530 GLU A N 1
ATOM 4083 C CA . GLU A 1 530 ? 29.127 6.369 2.464 1.00 46.34 530 GLU A CA 1
ATOM 4084 C C . GLU A 1 530 ? 29.488 7.648 1.688 1.00 46.34 530 GLU A C 1
ATOM 4086 O O . GLU A 1 530 ? 30.397 8.359 2.120 1.00 46.34 530 GLU A O 1
ATOM 4091 N N . ASP A 1 531 ? 28.713 7.994 0.652 1.00 39.00 531 ASP A N 1
ATOM 4092 C CA . ASP A 1 531 ? 28.961 9.122 -0.263 1.00 39.00 531 ASP A CA 1
ATOM 4093 C C . ASP A 1 531 ? 28.450 10.490 0.248 1.00 39.00 531 ASP A C 1
ATOM 4095 O O . ASP A 1 531 ? 29.076 11.517 -0.017 1.00 39.00 531 ASP A O 1
ATOM 4099 N N . ALA A 1 532 ? 27.336 10.537 0.994 1.00 36.94 532 ALA A N 1
ATOM 4100 C CA . ALA A 1 532 ? 26.689 11.796 1.412 1.00 36.94 532 ALA A CA 1
ATOM 4101 C C . ALA A 1 532 ? 27.277 12.447 2.685 1.00 36.94 532 ALA A C 1
ATOM 4103 O O . ALA A 1 532 ? 27.091 13.638 2.931 1.00 36.94 532 ALA A O 1
ATOM 4104 N N . ARG A 1 533 ? 28.024 11.707 3.517 1.00 46.00 533 ARG A N 1
ATOM 4105 C CA . ARG A 1 533 ? 28.463 12.170 4.854 1.00 46.00 533 ARG A CA 1
ATOM 4106 C C . ARG A 1 533 ? 29.737 13.028 4.845 1.00 46.00 533 ARG A C 1
ATOM 4108 O O . ARG A 1 533 ? 30.635 12.820 5.662 1.00 46.00 533 ARG A O 1
ATOM 4115 N N . VAL A 1 534 ? 29.801 14.017 3.952 1.00 38.62 534 VAL A N 1
ATOM 4116 C CA . VAL A 1 534 ? 30.884 15.014 3.896 1.00 38.62 534 VAL A CA 1
ATOM 4117 C C . VAL A 1 534 ? 30.350 16.411 4.230 1.00 38.62 534 VAL A C 1
ATOM 4119 O O . VAL A 1 534 ? 29.840 17.105 3.352 1.00 38.62 534 VAL A O 1
ATOM 4122 N N . PRO A 1 535 ? 30.547 16.883 5.476 1.00 38.91 535 PRO A N 1
ATOM 4123 C CA . PRO A 1 535 ? 30.849 18.302 5.656 1.00 38.91 535 PRO A CA 1
ATOM 4124 C C . PRO A 1 535 ? 32.075 18.572 6.546 1.00 38.91 535 PRO A C 1
ATOM 4126 O O . PRO A 1 535 ? 32.316 17.937 7.568 1.00 38.91 535 PRO A O 1
ATOM 4129 N N . SER A 1 536 ? 32.839 19.572 6.098 1.00 39.62 536 SER A N 1
ATOM 4130 C CA . SER A 1 536 ? 33.893 20.359 6.757 1.00 39.62 536 SER A CA 1
ATOM 4131 C C . SER A 1 536 ? 34.156 20.119 8.258 1.00 39.62 536 SER A C 1
ATOM 4133 O O . SER A 1 536 ? 33.468 20.679 9.110 1.00 39.62 536 SER A O 1
ATOM 4135 N N . ALA A 1 537 ? 35.251 19.425 8.580 1.00 34.47 537 ALA A N 1
ATOM 4136 C CA . ALA A 1 537 ? 35.882 19.444 9.904 1.00 34.47 537 ALA A CA 1
ATOM 4137 C C . ALA A 1 537 ? 37.350 19.897 9.794 1.00 34.47 537 ALA A C 1
ATOM 4139 O O . ALA A 1 537 ? 37.973 19.768 8.736 1.00 34.47 537 ALA A O 1
ATOM 4140 N N . SER A 1 538 ? 37.905 20.445 10.881 1.00 43.25 538 SER A N 1
ATOM 4141 C CA . SER A 1 538 ? 39.285 20.950 10.936 1.00 43.25 538 SER A CA 1
ATOM 4142 C C . SER A 1 538 ? 40.332 19.856 10.606 1.00 43.25 538 SER A C 1
ATOM 4144 O O . SER A 1 538 ? 40.042 18.665 10.750 1.00 43.25 538 SER A O 1
ATOM 4146 N N . PRO A 1 539 ? 41.578 20.198 10.197 1.00 45.09 539 PRO A N 1
ATOM 4147 C CA . PRO A 1 539 ? 42.572 19.219 9.719 1.00 45.09 539 PRO A CA 1
ATOM 4148 C C . PRO A 1 539 ? 42.952 18.103 10.712 1.00 45.09 539 PRO A C 1
ATOM 4150 O O . PRO A 1 539 ? 43.499 17.082 10.304 1.00 45.09 539 PRO A O 1
ATOM 4153 N N . LEU A 1 540 ? 42.695 18.292 12.012 1.00 43.50 540 LEU A N 1
ATOM 4154 C CA . LEU A 1 540 ? 42.966 17.306 13.066 1.00 43.50 540 LEU A CA 1
ATOM 4155 C C . LEU A 1 540 ? 41.745 16.424 13.380 1.00 43.50 540 LEU A C 1
ATOM 4157 O O . LEU A 1 540 ? 41.915 15.237 13.656 1.00 43.50 540 LEU A O 1
ATOM 4161 N N . GLU A 1 541 ? 40.526 16.959 13.276 1.00 43.38 541 GLU A N 1
ATOM 4162 C CA . GLU A 1 541 ? 39.280 16.188 13.406 1.00 43.38 541 GLU A CA 1
ATOM 4163 C C . GLU A 1 541 ? 39.051 15.285 12.184 1.00 43.38 541 GLU A C 1
ATOM 4165 O O . GLU A 1 541 ? 38.621 14.139 12.329 1.00 43.38 541 GLU A O 1
ATOM 4170 N N . SER A 1 542 ? 39.461 15.730 10.991 1.00 50.25 542 SER A N 1
ATOM 4171 C CA . SER A 1 542 ? 39.313 14.974 9.740 1.00 50.25 542 SER A CA 1
ATOM 4172 C C . SER A 1 542 ? 40.077 13.639 9.731 1.00 50.25 542 SER A C 1
ATOM 4174 O O . SER A 1 542 ? 39.617 12.655 9.148 1.00 50.25 542 SER A O 1
ATOM 4176 N N . ALA A 1 543 ? 41.225 13.545 10.410 1.00 53.22 543 ALA A N 1
ATOM 4177 C CA . ALA A 1 543 ? 42.070 12.347 10.397 1.00 53.22 543 ALA A CA 1
ATOM 4178 C C . ALA A 1 543 ? 41.588 11.229 11.343 1.00 53.22 543 ALA A C 1
ATOM 4180 O O . ALA A 1 543 ? 41.856 10.054 11.074 1.00 53.22 543 ALA A O 1
ATOM 4181 N N . SER A 1 544 ? 40.920 11.584 12.447 1.00 52.28 544 SER A N 1
ATOM 4182 C CA . SER A 1 544 ? 40.317 10.626 13.387 1.00 52.28 544 SER A CA 1
ATOM 4183 C C . SER A 1 544 ? 38.922 10.214 12.923 1.00 52.28 544 SER A C 1
ATOM 4185 O O . SER A 1 544 ? 38.634 9.017 12.872 1.00 52.28 544 SER A O 1
ATOM 4187 N N . ALA A 1 545 ? 38.112 11.179 12.470 1.00 53.56 545 ALA A N 1
ATOM 4188 C CA . ALA A 1 545 ? 36.798 10.917 11.890 1.00 53.56 545 ALA A CA 1
ATOM 4189 C C . ALA A 1 545 ? 36.906 10.030 10.638 1.00 53.56 545 ALA A C 1
ATOM 4191 O O . ALA A 1 545 ? 36.233 9.011 10.547 1.00 53.56 545 ALA A O 1
ATOM 4192 N N . SER A 1 546 ? 37.856 10.301 9.729 1.00 58.78 546 SER A N 1
ATOM 4193 C CA . SER A 1 546 ? 38.083 9.442 8.548 1.00 58.78 546 SER A CA 1
ATOM 4194 C C . SER A 1 546 ? 38.528 8.015 8.885 1.00 58.78 546 SER A C 1
ATOM 4196 O O . SER A 1 546 ? 38.418 7.121 8.048 1.00 58.78 546 SER A O 1
ATOM 4198 N N . ARG A 1 547 ? 39.064 7.778 10.086 1.00 68.56 547 ARG A N 1
ATOM 4199 C CA . ARG A 1 547 ? 39.556 6.470 10.535 1.00 68.56 547 ARG A CA 1
ATOM 4200 C C . ARG A 1 547 ? 38.473 5.638 11.210 1.00 68.56 547 ARG A C 1
ATOM 4202 O O . ARG A 1 547 ? 38.331 4.479 10.842 1.00 68.56 547 ARG A O 1
ATOM 4209 N N . ALA A 1 548 ? 37.719 6.220 12.146 1.00 66.19 548 ALA A N 1
ATOM 4210 C CA . ALA A 1 548 ? 36.528 5.581 12.716 1.00 66.19 548 ALA A CA 1
ATOM 4211 C C . ALA A 1 548 ? 35.494 5.285 11.618 1.00 66.19 548 ALA A C 1
ATOM 4213 O O . ALA A 1 548 ? 34.878 4.222 11.604 1.00 66.19 548 ALA A O 1
ATOM 4214 N N . ARG A 1 549 ? 35.422 6.167 10.616 1.00 68.38 549 ARG A N 1
ATOM 4215 C CA . ARG A 1 549 ? 34.623 5.970 9.412 1.00 68.38 549 ARG A CA 1
ATOM 4216 C C . ARG A 1 549 ? 34.970 4.696 8.643 1.00 68.38 549 ARG A C 1
ATOM 4218 O O . ARG A 1 549 ? 34.103 3.855 8.458 1.00 68.38 549 ARG A O 1
ATOM 4225 N N . ARG A 1 550 ? 36.248 4.491 8.303 1.00 72.81 550 ARG A N 1
ATOM 4226 C CA . ARG A 1 550 ? 36.702 3.270 7.606 1.00 72.81 550 ARG A CA 1
ATOM 4227 C C . ARG A 1 550 ? 36.374 1.982 8.357 1.00 72.81 550 ARG A C 1
ATOM 4229 O O . ARG A 1 550 ? 36.221 0.935 7.737 1.00 72.81 550 ARG A O 1
ATOM 4236 N N . ASP A 1 551 ? 36.331 2.042 9.683 1.00 73.81 551 ASP A N 1
ATOM 4237 C CA . ASP A 1 551 ? 36.008 0.892 10.520 1.00 73.81 551 ASP A CA 1
ATOM 4238 C C . ASP A 1 551 ? 34.496 0.592 10.520 1.00 73.81 551 ASP A C 1
ATOM 4240 O O . ASP A 1 551 ? 34.120 -0.580 10.456 1.00 73.81 551 ASP A O 1
ATOM 4244 N N . LEU A 1 552 ? 33.642 1.624 10.498 1.00 71.62 552 LEU A N 1
ATOM 4245 C CA . LEU A 1 552 ? 32.193 1.486 10.291 1.00 71.62 552 LEU A CA 1
ATOM 4246 C C . LEU A 1 552 ? 31.867 0.964 8.884 1.00 71.62 552 LEU A C 1
ATOM 4248 O O . LEU A 1 552 ? 31.131 -0.012 8.775 1.00 71.62 552 LEU A O 1
ATOM 4252 N N . ASP A 1 553 ? 32.471 1.535 7.838 1.00 69.94 553 ASP A N 1
ATOM 4253 C CA . ASP A 1 553 ? 32.274 1.113 6.440 1.00 69.94 553 ASP A CA 1
ATOM 4254 C C . ASP A 1 553 ? 32.712 -0.356 6.252 1.00 69.94 553 ASP A C 1
ATOM 4256 O O . ASP A 1 553 ? 32.025 -1.184 5.651 1.00 69.94 553 ASP A O 1
ATOM 4260 N N . ARG A 1 554 ? 33.834 -0.747 6.877 1.00 76.81 554 ARG A N 1
ATOM 4261 C CA . ARG A 1 554 ? 34.301 -2.142 6.881 1.00 76.81 554 ARG A CA 1
ATOM 4262 C C . ARG A 1 554 ? 33.317 -3.082 7.578 1.00 76.81 554 ARG A C 1
ATOM 4264 O O . ARG A 1 554 ? 33.082 -4.183 7.081 1.00 76.81 554 ARG A O 1
ATOM 4271 N N . ALA A 1 555 ? 32.783 -2.693 8.736 1.00 77.19 555 ALA A N 1
ATOM 4272 C CA . ALA A 1 555 ? 31.784 -3.496 9.436 1.00 77.19 555 ALA A CA 1
ATOM 4273 C C . ALA A 1 555 ? 30.507 -3.632 8.595 1.00 77.19 555 ALA A C 1
ATOM 4275 O O . ALA A 1 555 ? 29.994 -4.740 8.446 1.00 77.19 555 ALA A O 1
ATOM 4276 N N . ALA A 1 556 ? 30.053 -2.530 7.997 1.00 73.62 556 ALA A N 1
ATOM 4277 C CA . ALA A 1 556 ? 28.890 -2.476 7.130 1.00 73.62 556 ALA A CA 1
ATOM 4278 C C . ALA A 1 556 ? 29.023 -3.424 5.929 1.00 73.62 556 ALA A C 1
ATOM 4280 O O . ALA A 1 556 ? 28.145 -4.257 5.728 1.00 73.62 556 ALA A O 1
ATOM 4281 N N . GLY A 1 557 ? 30.143 -3.401 5.199 1.00 71.94 557 GLY A N 1
ATOM 4282 C CA . GLY A 1 557 ? 30.363 -4.300 4.056 1.00 71.94 557 GLY A CA 1
ATOM 4283 C C . GLY A 1 557 ? 30.300 -5.793 4.416 1.00 71.94 557 GLY A C 1
ATOM 4284 O O . GLY A 1 557 ? 29.704 -6.594 3.689 1.00 71.94 557 GLY A O 1
ATOM 4285 N N . ILE A 1 558 ? 30.855 -6.179 5.571 1.00 77.56 558 ILE A N 1
ATOM 4286 C CA . ILE A 1 558 ? 30.817 -7.572 6.048 1.00 77.56 558 ILE A CA 1
ATOM 4287 C C . ILE A 1 558 ? 29.399 -7.964 6.484 1.00 77.56 558 ILE A C 1
ATOM 4289 O O . ILE A 1 558 ? 28.932 -9.053 6.152 1.00 77.56 558 ILE A O 1
ATOM 4293 N N . LEU A 1 559 ? 28.705 -7.087 7.215 1.00 76.06 559 LEU A N 1
ATOM 4294 C CA . LEU A 1 559 ? 27.340 -7.334 7.687 1.00 76.06 559 LEU A CA 1
ATOM 4295 C C . LEU A 1 559 ? 26.331 -7.366 6.530 1.00 76.06 559 LEU A C 1
ATOM 4297 O O . LEU A 1 559 ? 25.438 -8.206 6.543 1.00 76.06 559 LEU A O 1
ATOM 4301 N N . LEU A 1 560 ? 26.511 -6.536 5.498 1.00 70.69 560 LEU A N 1
ATOM 4302 C CA . LEU A 1 560 ? 25.731 -6.597 4.258 1.00 70.69 560 LEU A CA 1
ATOM 4303 C C . LEU A 1 560 ? 25.912 -7.938 3.544 1.00 70.69 560 LEU A C 1
ATOM 4305 O O . LEU A 1 560 ? 24.930 -8.558 3.152 1.00 70.69 560 LEU A O 1
ATOM 4309 N N . SER A 1 561 ? 27.151 -8.425 3.451 1.00 72.88 561 SER A N 1
ATOM 4310 C CA . SER A 1 561 ? 27.438 -9.732 2.844 1.00 72.88 561 SER A CA 1
ATOM 4311 C C . SER A 1 561 ? 26.788 -10.880 3.629 1.00 72.88 561 SER A C 1
ATOM 4313 O O . SER A 1 561 ? 26.262 -11.826 3.045 1.00 72.88 561 SER A O 1
ATOM 4315 N N . ALA A 1 562 ? 26.783 -10.790 4.962 1.00 74.62 562 ALA A N 1
ATOM 4316 C CA . ALA A 1 562 ? 26.078 -11.744 5.814 1.00 74.62 562 ALA A CA 1
ATOM 4317 C C . ALA A 1 562 ? 24.550 -11.660 5.644 1.00 74.62 562 ALA A C 1
ATOM 4319 O O . ALA A 1 562 ? 23.886 -12.695 5.666 1.00 74.62 562 ALA A O 1
ATOM 4320 N N . LEU A 1 563 ? 23.996 -10.460 5.429 1.00 69.38 563 LEU A N 1
ATOM 4321 C CA . LEU A 1 563 ? 22.563 -10.253 5.206 1.00 69.38 563 LEU A CA 1
ATOM 4322 C C . LEU A 1 563 ? 22.123 -10.804 3.849 1.00 69.38 563 LEU A C 1
ATOM 4324 O O . LEU A 1 563 ? 21.058 -11.403 3.760 1.00 69.38 563 LEU A O 1
ATOM 4328 N N . ASP A 1 564 ? 22.951 -10.682 2.812 1.00 67.12 564 ASP A N 1
ATOM 4329 C CA . ASP A 1 564 ? 22.686 -11.311 1.516 1.00 67.12 564 ASP A CA 1
ATOM 4330 C C . ASP A 1 564 ? 22.647 -12.847 1.626 1.00 67.12 564 ASP A C 1
ATOM 4332 O O . ASP A 1 564 ? 21.808 -13.493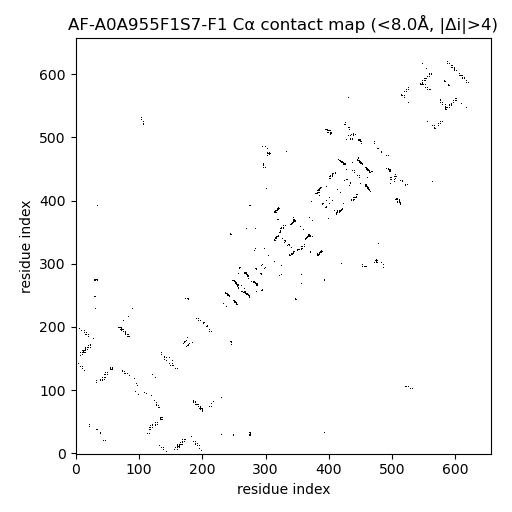 0.995 1.00 67.12 564 ASP A O 1
ATOM 4336 N N . ALA A 1 565 ? 23.515 -13.439 2.455 1.00 70.50 565 ALA A N 1
ATOM 4337 C CA . ALA A 1 565 ? 23.547 -14.883 2.699 1.00 70.50 565 ALA A CA 1
ATOM 4338 C C . ALA A 1 565 ? 22.420 -15.367 3.631 1.00 70.50 565 ALA A C 1
ATOM 4340 O O . ALA A 1 565 ? 21.954 -16.502 3.519 1.00 70.50 565 ALA A O 1
ATOM 4341 N N . GLN A 1 566 ? 21.975 -14.517 4.559 1.00 68.69 566 GLN A N 1
ATOM 4342 C CA . GLN A 1 566 ? 20.906 -14.803 5.515 1.00 68.69 566 GLN A CA 1
ATOM 4343 C C . GLN A 1 566 ? 19.870 -13.674 5.512 1.00 68.69 566 GLN A C 1
ATOM 4345 O O . GLN A 1 566 ? 19.726 -12.963 6.510 1.00 68.69 566 GLN A O 1
ATOM 4350 N N . PRO A 1 567 ? 19.072 -13.520 4.437 1.00 57.97 567 PRO A N 1
ATOM 4351 C CA . PRO A 1 567 ? 18.184 -12.366 4.334 1.00 57.97 567 PRO A CA 1
ATOM 4352 C C . PRO A 1 567 ? 17.029 -12.402 5.354 1.00 57.97 567 PRO A C 1
ATOM 4354 O O . PRO A 1 567 ? 16.224 -11.479 5.385 1.00 57.97 567 PRO A O 1
ATOM 4357 N N . ASP A 1 568 ? 16.901 -13.493 6.122 1.00 55.72 568 ASP A N 1
ATOM 4358 C CA . ASP A 1 568 ? 15.927 -13.717 7.202 1.00 55.72 568 ASP A CA 1
ATOM 4359 C C . ASP A 1 568 ? 16.384 -13.165 8.566 1.00 55.72 568 ASP A C 1
ATOM 4361 O O . ASP A 1 568 ? 15.600 -13.156 9.516 1.00 55.72 568 ASP A O 1
ATOM 4365 N N . ASP A 1 569 ? 17.637 -12.718 8.702 1.00 63.16 569 ASP A N 1
ATOM 4366 C CA . ASP A 1 569 ? 18.151 -12.199 9.972 1.00 63.16 569 ASP A CA 1
ATOM 4367 C C . ASP A 1 569 ? 17.664 -10.754 10.209 1.00 63.16 569 ASP A C 1
ATOM 4369 O O . ASP A 1 569 ? 18.298 -9.767 9.829 1.00 63.16 569 ASP A O 1
ATOM 4373 N N . PHE A 1 570 ? 16.501 -10.631 10.859 1.00 54.19 570 PHE A N 1
ATOM 4374 C CA . PHE A 1 570 ? 15.918 -9.347 11.271 1.00 54.19 570 PHE A CA 1
ATOM 4375 C C . PHE A 1 570 ? 16.851 -8.525 12.167 1.00 54.19 570 PHE A C 1
ATOM 4377 O O . PHE A 1 570 ? 16.867 -7.297 12.071 1.00 54.19 570 PHE A O 1
ATOM 4384 N N . GLY A 1 571 ? 17.630 -9.185 13.031 1.00 57.94 571 GLY A N 1
ATOM 4385 C CA . GLY A 1 571 ? 18.575 -8.504 13.913 1.00 57.94 571 GLY A CA 1
ATOM 4386 C C . GLY A 1 571 ? 19.682 -7.829 13.110 1.00 57.94 571 GLY A C 1
ATOM 4387 O O . GLY A 1 571 ? 20.014 -6.674 13.364 1.00 57.94 571 GLY A O 1
ATOM 4388 N N . LEU A 1 572 ? 20.186 -8.518 12.087 1.00 64.81 572 LEU A N 1
ATOM 4389 C CA . LEU A 1 572 ? 21.210 -8.001 11.186 1.00 64.81 572 LEU A CA 1
ATOM 4390 C C . LEU A 1 572 ? 20.715 -6.821 10.337 1.00 64.81 572 LEU A C 1
ATOM 4392 O O . LEU A 1 572 ? 21.430 -5.831 10.187 1.00 64.81 572 LEU A O 1
ATOM 4396 N N . ASN A 1 573 ? 19.484 -6.892 9.822 1.00 54.59 573 ASN A N 1
ATOM 4397 C CA . ASN A 1 573 ? 18.875 -5.794 9.062 1.00 54.59 573 ASN A CA 1
ATOM 4398 C C . ASN A 1 573 ? 18.705 -4.533 9.935 1.00 54.59 573 ASN A C 1
ATOM 4400 O O . ASN A 1 573 ? 19.056 -3.427 9.525 1.00 54.59 573 ASN A O 1
ATOM 4404 N N . TYR A 1 574 ? 18.264 -4.707 11.186 1.00 58.34 574 TYR A N 1
ATOM 4405 C CA . TYR A 1 574 ? 18.151 -3.613 12.154 1.00 58.34 574 TYR A CA 1
ATOM 4406 C C . TYR A 1 574 ? 19.511 -2.996 12.522 1.00 58.34 574 TYR A C 1
ATOM 4408 O O . TYR A 1 574 ? 19.645 -1.772 12.551 1.00 58.34 574 TYR A O 1
ATOM 4416 N N . GLU A 1 575 ? 20.533 -3.822 12.770 1.00 64.19 575 GLU A N 1
ATOM 4417 C CA . GLU A 1 575 ? 21.895 -3.360 13.085 1.00 64.19 575 GLU A CA 1
ATOM 4418 C C . GLU A 1 575 ? 22.520 -2.548 11.936 1.00 64.19 575 GLU A C 1
ATOM 4420 O O . GLU A 1 575 ? 23.219 -1.561 12.172 1.00 64.19 575 GLU A O 1
ATOM 4425 N N . LEU A 1 576 ? 22.238 -2.910 10.682 1.00 62.34 576 LEU A N 1
ATOM 4426 C CA . LEU A 1 576 ? 22.640 -2.118 9.514 1.00 62.34 576 LEU A CA 1
ATOM 4427 C C . LEU A 1 576 ? 21.924 -0.761 9.457 1.00 62.34 576 LEU A C 1
ATOM 4429 O O . LEU A 1 576 ? 22.536 0.246 9.101 1.00 62.34 576 LEU A O 1
ATOM 4433 N N . GLY A 1 577 ? 20.663 -0.701 9.890 1.00 52.56 577 GLY A N 1
ATOM 4434 C CA . GLY A 1 577 ? 19.959 0.563 10.104 1.00 52.56 577 GLY A CA 1
ATOM 4435 C C . GLY A 1 577 ? 20.577 1.414 11.222 1.00 52.56 577 GLY A C 1
ATOM 4436 O O . GLY A 1 577 ? 20.683 2.632 11.079 1.00 52.56 577 GLY A O 1
ATOM 4437 N N . SER A 1 578 ? 21.042 0.802 12.318 1.00 59.75 578 SER A N 1
ATOM 4438 C CA . SER A 1 578 ? 21.657 1.532 13.438 1.00 59.75 578 SER A CA 1
ATOM 4439 C C . SER A 1 578 ? 23.082 2.011 13.153 1.00 59.75 578 SER A C 1
ATOM 4441 O O . SER A 1 578 ? 23.503 3.012 13.736 1.00 59.75 578 SER A O 1
ATOM 4443 N N . LEU A 1 579 ? 23.806 1.355 12.237 1.00 62.66 579 LEU A N 1
ATOM 4444 C CA . LEU A 1 579 ? 25.096 1.817 11.700 1.00 62.66 579 LEU A CA 1
ATOM 4445 C C . LEU A 1 579 ? 24.991 3.207 11.063 1.00 62.66 579 LEU A C 1
ATOM 4447 O O . LEU A 1 579 ? 25.902 4.027 11.190 1.00 62.66 579 LEU A O 1
ATOM 4451 N N . LEU A 1 580 ? 23.863 3.499 10.414 1.00 52.03 580 LEU A N 1
ATOM 4452 C CA . LEU A 1 580 ? 23.641 4.792 9.775 1.00 52.03 580 LEU A CA 1
ATOM 4453 C C . LEU A 1 580 ? 23.463 5.930 10.790 1.00 52.03 580 LEU A C 1
ATOM 4455 O O . LEU A 1 580 ? 23.798 7.063 10.460 1.00 52.03 580 LEU A O 1
ATOM 4459 N N . LEU A 1 581 ? 23.054 5.616 12.021 1.00 51.78 581 LEU A N 1
ATOM 4460 C CA . LEU A 1 581 ? 22.870 6.565 13.124 1.00 51.78 581 LEU A CA 1
ATOM 4461 C C . LEU A 1 581 ? 24.132 6.773 13.986 1.00 51.78 581 LEU A C 1
ATOM 4463 O O . LEU A 1 581 ? 24.086 7.545 14.943 1.00 51.78 581 LEU A O 1
ATOM 4467 N N . GLN A 1 582 ? 25.238 6.071 13.707 1.00 62.44 582 GLN A N 1
ATOM 4468 C CA . GLN A 1 582 ? 26.466 6.190 14.502 1.00 62.44 582 GLN A CA 1
ATOM 4469 C C . GLN A 1 582 ? 27.248 7.463 14.178 1.00 62.44 582 GLN A C 1
ATOM 4471 O O . GLN A 1 582 ? 27.481 7.785 13.010 1.00 62.44 582 GLN A O 1
ATOM 4476 N N . ASP A 1 583 ? 27.723 8.137 15.227 1.00 55.84 583 ASP A N 1
ATOM 4477 C CA . ASP A 1 583 ? 28.618 9.283 15.102 1.00 55.84 583 ASP A CA 1
ATOM 4478 C C . ASP A 1 583 ? 30.001 8.823 14.613 1.00 55.84 583 ASP A C 1
ATOM 4480 O O . ASP A 1 583 ? 30.706 8.061 15.278 1.00 55.84 583 ASP A O 1
ATOM 4484 N N . ALA A 1 584 ? 30.407 9.307 13.437 1.00 58.56 584 ALA A N 1
ATOM 4485 C CA . ALA A 1 584 ? 31.701 8.992 12.839 1.00 58.56 584 ALA A CA 1
ATOM 4486 C C . ALA A 1 584 ? 32.892 9.612 13.602 1.00 58.56 584 ALA A C 1
ATOM 4488 O O . ALA A 1 584 ? 34.041 9.324 13.263 1.00 58.56 584 ALA A O 1
ATOM 4489 N N . ALA A 1 585 ? 32.646 10.458 14.609 1.00 52.84 585 ALA A N 1
ATOM 4490 C CA . ALA A 1 585 ? 33.678 11.040 15.460 1.00 52.84 585 ALA A CA 1
ATOM 4491 C C . ALA A 1 585 ? 34.071 10.157 16.662 1.00 52.84 585 ALA A C 1
ATOM 4493 O O . ALA A 1 585 ? 35.158 10.367 17.209 1.00 52.84 585 ALA A O 1
ATOM 4494 N N . ASP A 1 586 ? 33.253 9.168 17.054 1.00 66.00 586 ASP A N 1
ATOM 4495 C CA . ASP A 1 586 ? 33.534 8.276 18.190 1.00 66.00 586 ASP A CA 1
ATOM 4496 C C . ASP A 1 586 ? 34.222 6.966 17.744 1.00 66.00 586 ASP A C 1
ATOM 4498 O O . ASP A 1 586 ? 33.595 6.114 17.107 1.00 66.00 586 ASP A O 1
ATOM 4502 N N . PRO A 1 587 ? 35.505 6.740 18.101 1.00 63.47 587 PRO A N 1
ATOM 4503 C CA . PRO A 1 587 ? 36.204 5.501 17.781 1.00 63.47 587 PRO A CA 1
ATOM 4504 C C . PRO A 1 587 ? 35.577 4.253 18.418 1.00 63.47 587 PRO A C 1
ATOM 4506 O O . PRO A 1 587 ? 35.713 3.172 17.846 1.00 63.47 587 PRO A O 1
ATOM 4509 N N . GLU A 1 588 ? 34.919 4.359 19.582 1.00 74.44 588 GLU A N 1
ATOM 4510 C CA . GLU A 1 588 ? 34.278 3.199 20.225 1.00 74.44 588 GLU A CA 1
ATOM 4511 C C . GLU A 1 588 ? 32.951 2.810 19.567 1.00 74.44 588 GLU A C 1
ATOM 4513 O O . GLU A 1 588 ? 32.589 1.629 19.608 1.00 74.44 588 GLU A O 1
ATOM 4518 N N . GLY A 1 589 ? 32.277 3.743 18.885 1.00 70.62 589 GLY A N 1
ATOM 4519 C CA . GLY A 1 589 ? 30.998 3.503 18.210 1.00 70.62 589 GLY A CA 1
ATOM 4520 C C . GLY A 1 589 ? 31.042 2.367 17.179 1.00 70.62 589 GLY A C 1
ATOM 4521 O O . GLY A 1 589 ? 30.056 1.658 16.991 1.00 70.62 589 GLY A O 1
ATOM 4522 N N . ALA A 1 590 ? 32.206 2.108 16.567 1.00 72.31 590 ALA A N 1
ATOM 4523 C CA . ALA A 1 590 ? 32.389 1.040 15.577 1.00 72.31 590 ALA A CA 1
ATOM 4524 C C . ALA A 1 590 ? 32.592 -0.365 16.184 1.00 72.31 590 ALA A C 1
ATOM 4526 O O . ALA A 1 590 ? 32.443 -1.376 15.489 1.00 72.31 590 ALA A O 1
ATOM 4527 N N . ARG A 1 591 ? 32.945 -0.461 17.474 1.00 80.50 591 ARG A N 1
ATOM 4528 C CA . ARG A 1 591 ? 33.362 -1.721 18.112 1.00 80.50 591 ARG A CA 1
ATOM 4529 C C . ARG A 1 591 ? 32.272 -2.805 18.111 1.00 80.50 591 ARG A C 1
ATOM 4531 O O . ARG A 1 591 ? 32.590 -3.920 17.690 1.00 80.50 591 ARG A O 1
ATOM 4538 N N . PRO A 1 592 ? 31.009 -2.535 18.510 1.00 79.56 592 PRO A N 1
ATOM 4539 C CA . PRO A 1 592 ? 29.968 -3.569 18.543 1.00 79.56 592 PRO A CA 1
ATOM 4540 C C . PRO A 1 592 ? 29.710 -4.180 17.158 1.00 79.56 592 PRO A C 1
ATOM 4542 O O . PRO A 1 592 ? 29.555 -5.397 17.022 1.00 79.56 592 PRO A O 1
ATOM 4545 N N . TYR A 1 593 ? 29.750 -3.340 16.122 1.00 80.75 593 TYR A N 1
ATOM 4546 C CA . TYR A 1 593 ? 29.532 -3.738 14.734 1.00 80.75 593 TYR A CA 1
ATOM 4547 C C . TYR A 1 593 ? 30.690 -4.565 14.186 1.00 80.75 593 TYR A C 1
ATOM 4549 O O . TYR A 1 593 ? 30.461 -5.595 13.559 1.00 80.75 593 TYR A O 1
ATOM 4557 N N . LEU A 1 594 ? 31.938 -4.189 14.480 1.00 80.69 594 LEU A N 1
ATOM 4558 C CA . LEU A 1 594 ? 33.104 -4.981 14.089 1.00 80.69 594 LEU A CA 1
ATOM 4559 C C . LEU A 1 594 ? 33.160 -6.344 14.801 1.00 80.69 594 LEU A C 1
ATOM 4561 O O . LEU A 1 594 ? 33.553 -7.343 14.195 1.00 80.69 594 LEU A O 1
ATOM 4565 N N . GLU A 1 595 ? 32.741 -6.432 16.068 1.00 84.38 595 GLU A N 1
ATOM 4566 C CA . GLU A 1 595 ? 32.633 -7.715 16.777 1.00 84.38 595 GLU A CA 1
ATOM 4567 C C . GLU A 1 595 ? 31.588 -8.633 16.150 1.00 84.38 595 GLU A C 1
ATOM 4569 O O . GLU A 1 595 ? 31.815 -9.843 16.025 1.00 84.38 595 GLU A O 1
ATOM 4574 N N . ARG A 1 596 ? 30.447 -8.069 15.743 1.00 80.44 596 ARG A N 1
ATOM 4575 C CA . ARG A 1 596 ? 29.413 -8.805 15.019 1.00 80.44 596 ARG A CA 1
ATOM 4576 C C . ARG A 1 596 ? 29.894 -9.217 13.629 1.00 80.44 596 ARG A C 1
ATOM 4578 O O . ARG A 1 596 ? 29.801 -10.399 13.308 1.00 80.44 596 ARG A O 1
ATOM 4585 N N . ALA A 1 597 ? 30.489 -8.300 12.869 1.00 81.25 597 ALA A N 1
ATOM 4586 C CA . ALA A 1 597 ? 31.071 -8.560 11.556 1.00 81.25 597 ALA A CA 1
ATOM 4587 C C . ALA A 1 597 ? 32.089 -9.706 11.618 1.00 81.25 597 ALA A C 1
ATOM 4589 O O . ALA A 1 597 ? 32.034 -10.631 10.818 1.00 81.25 597 ALA A O 1
ATOM 4590 N N . ARG A 1 598 ? 32.961 -9.732 12.635 1.00 85.81 598 ARG A N 1
ATOM 4591 C CA . ARG A 1 598 ? 33.912 -10.836 12.848 1.00 85.81 598 ARG A CA 1
ATOM 4592 C C . ARG A 1 598 ? 33.219 -12.189 13.059 1.00 85.81 598 ARG A C 1
ATOM 4594 O O . ARG A 1 598 ? 33.734 -13.209 12.602 1.00 85.81 598 ARG A O 1
ATOM 4601 N N . ARG A 1 599 ? 32.082 -12.218 13.766 1.00 85.12 599 ARG A N 1
ATOM 4602 C CA . ARG A 1 599 ? 31.307 -13.449 14.016 1.00 85.12 599 ARG A CA 1
ATOM 4603 C C . ARG A 1 599 ? 30.589 -13.947 12.763 1.00 85.12 599 ARG A C 1
ATOM 4605 O O . ARG A 1 599 ? 30.574 -15.150 12.537 1.00 85.12 599 ARG A O 1
ATOM 4612 N N . LEU A 1 600 ? 30.012 -13.032 11.986 1.00 81.00 600 LEU A N 1
ATOM 4613 C CA . LEU A 1 600 ? 29.177 -13.340 10.820 1.00 81.00 600 LEU A CA 1
ATOM 4614 C C . LEU A 1 600 ? 29.942 -13.335 9.489 1.00 81.00 600 LEU A C 1
ATOM 4616 O O . LEU A 1 600 ? 29.347 -13.595 8.450 1.00 81.00 600 LEU A O 1
ATOM 4620 N N . ALA A 1 601 ? 31.246 -13.047 9.512 1.00 80.25 601 ALA A N 1
ATOM 4621 C CA . ALA A 1 601 ? 32.076 -12.984 8.319 1.00 80.25 601 ALA A CA 1
ATOM 4622 C C . ALA A 1 601 ? 31.965 -14.278 7.484 1.00 80.25 601 ALA A C 1
ATOM 4624 O O . ALA A 1 601 ? 32.233 -15.360 8.029 1.00 80.25 601 ALA A O 1
ATOM 4625 N N . PRO A 1 602 ? 31.623 -14.169 6.184 1.00 72.94 602 PRO A N 1
ATOM 4626 C CA . PRO A 1 602 ? 31.381 -15.325 5.320 1.00 72.94 602 PRO A CA 1
ATOM 4627 C C . PRO A 1 602 ? 32.664 -16.111 5.013 1.00 72.94 602 PRO A C 1
ATOM 4629 O O . PRO A 1 602 ? 32.611 -17.306 4.737 1.00 72.94 602 PRO A O 1
ATOM 4632 N N . ASP A 1 603 ? 33.825 -15.462 5.118 1.00 81.62 603 ASP A N 1
ATOM 4633 C CA . ASP A 1 603 ? 35.133 -16.034 4.812 1.00 81.62 603 ASP A CA 1
ATOM 4634 C C . ASP A 1 603 ? 36.216 -15.593 5.824 1.00 81.62 603 ASP A C 1
ATOM 4636 O O . ASP A 1 603 ? 36.018 -14.701 6.661 1.00 81.62 603 ASP A O 1
ATOM 4640 N N . SER A 1 604 ? 37.385 -16.242 5.771 1.00 79.38 604 SER A N 1
ATOM 4641 C CA . SER A 1 604 ? 38.508 -15.952 6.672 1.00 79.38 604 SER A CA 1
ATOM 4642 C C . SER A 1 604 ? 39.111 -14.561 6.460 1.00 79.38 604 SER A C 1
ATOM 4644 O O . SER A 1 604 ? 39.513 -13.930 7.434 1.00 79.38 604 SER A O 1
ATOM 4646 N N . ALA A 1 605 ? 39.138 -14.046 5.229 1.00 78.00 605 ALA A N 1
ATOM 4647 C CA . ALA A 1 605 ? 39.701 -12.733 4.926 1.00 78.00 605 ALA A CA 1
ATOM 4648 C C . ALA A 1 605 ? 38.834 -11.597 5.497 1.00 78.00 605 ALA A C 1
ATOM 4650 O O . ALA A 1 605 ? 39.366 -10.654 6.091 1.00 78.00 605 ALA A O 1
ATOM 4651 N N . SER A 1 606 ? 37.510 -11.720 5.398 1.00 74.06 606 SER A N 1
ATOM 4652 C CA . SER A 1 606 ? 36.520 -10.833 6.016 1.00 74.06 606 SER A CA 1
ATOM 4653 C C . SER A 1 606 ? 36.626 -10.862 7.547 1.00 74.06 606 SER A C 1
ATOM 4655 O O . SER A 1 606 ? 36.626 -9.816 8.203 1.00 74.06 606 SER A O 1
ATOM 4657 N N . ARG A 1 607 ? 36.819 -12.050 8.140 1.00 84.19 607 ARG A N 1
ATOM 4658 C CA . ARG A 1 607 ? 37.032 -12.210 9.590 1.00 84.19 607 ARG A CA 1
ATOM 4659 C C . ARG A 1 607 ? 38.327 -11.547 10.061 1.00 84.19 607 ARG A C 1
ATOM 4661 O O . ARG A 1 607 ? 38.339 -10.878 11.101 1.00 84.19 607 ARG A O 1
ATOM 4668 N N . ASP A 1 608 ? 39.399 -11.686 9.290 1.00 83.19 608 ASP A N 1
ATOM 4669 C CA . ASP A 1 608 ? 40.682 -11.041 9.565 1.00 83.19 608 ASP A CA 1
ATOM 4670 C C . ASP A 1 608 ? 40.583 -9.520 9.416 1.00 83.19 608 ASP A C 1
ATOM 4672 O O . ASP A 1 608 ? 41.135 -8.778 10.229 1.00 83.19 608 ASP A O 1
ATOM 4676 N N . ALA A 1 609 ? 39.833 -9.034 8.424 1.00 74.25 609 ALA A N 1
ATOM 4677 C CA . ALA A 1 609 ? 39.574 -7.611 8.234 1.00 74.25 609 ALA A CA 1
ATOM 4678 C C . ALA A 1 609 ? 38.824 -6.997 9.429 1.00 74.25 609 ALA A C 1
ATOM 4680 O O . ALA A 1 609 ? 39.253 -5.962 9.947 1.00 74.25 609 ALA A O 1
ATOM 4681 N N . ALA A 1 610 ? 37.765 -7.648 9.920 1.00 80.88 610 ALA A N 1
ATOM 4682 C CA . ALA A 1 610 ? 37.054 -7.214 11.125 1.00 80.88 610 ALA A CA 1
ATOM 4683 C C . ALA A 1 610 ? 37.956 -7.240 12.375 1.00 80.88 610 ALA A C 1
ATOM 4685 O O . ALA A 1 610 ? 37.927 -6.322 13.194 1.00 80.88 610 ALA A O 1
ATOM 4686 N N . THR A 1 611 ? 38.813 -8.258 12.500 1.00 85.44 611 THR A N 1
ATOM 4687 C CA . THR A 1 611 ? 39.768 -8.391 13.616 1.00 85.44 611 THR A CA 1
ATOM 4688 C C . THR A 1 611 ? 40.835 -7.296 13.603 1.00 85.44 611 THR A C 1
ATOM 4690 O O . THR A 1 611 ? 41.170 -6.748 14.658 1.00 85.44 611 THR A O 1
ATOM 4693 N N . ARG A 1 612 ? 41.334 -6.916 12.420 1.00 84.38 612 ARG A N 1
ATOM 4694 C CA . ARG A 1 612 ? 42.227 -5.757 12.267 1.00 84.38 612 ARG A CA 1
ATOM 4695 C C . ARG A 1 612 ? 41.535 -4.466 12.706 1.00 84.38 612 ARG A C 1
ATOM 4697 O O . ARG A 1 612 ? 42.104 -3.738 13.511 1.00 84.38 612 ARG A O 1
ATOM 4704 N N . GLY A 1 613 ? 40.289 -4.247 12.277 1.00 80.19 613 GLY A N 1
ATOM 4705 C CA . GLY A 1 613 ? 39.483 -3.094 12.703 1.00 80.19 613 GLY A CA 1
ATOM 4706 C C . GLY A 1 613 ? 39.309 -3.004 14.220 1.00 80.19 613 GLY A C 1
ATOM 4707 O O . GLY A 1 613 ? 39.556 -1.954 14.804 1.00 80.19 613 GLY A O 1
ATOM 4708 N N . LEU A 1 614 ? 38.981 -4.118 14.886 1.00 84.06 614 LEU A N 1
ATOM 4709 C CA . LEU A 1 614 ? 38.865 -4.165 16.353 1.00 84.06 614 LEU A CA 1
ATOM 4710 C C . LEU A 1 614 ? 40.170 -3.787 17.050 1.00 84.06 614 LEU A C 1
ATOM 4712 O O . LEU A 1 614 ? 40.170 -3.012 18.004 1.00 84.06 614 LEU A O 1
ATOM 4716 N N . THR A 1 615 ? 41.285 -4.313 16.546 1.00 84.50 615 THR A N 1
ATOM 4717 C CA . THR A 1 615 ? 42.617 -4.028 17.088 1.00 84.50 615 THR A CA 1
ATOM 4718 C C . THR A 1 615 ? 42.966 -2.544 16.939 1.00 84.50 615 THR A C 1
ATOM 4720 O O . THR A 1 615 ? 43.511 -1.927 17.855 1.00 84.50 615 THR A O 1
ATOM 4723 N N . GLU A 1 616 ? 42.629 -1.947 15.794 1.00 81.62 616 GLU A N 1
ATOM 4724 C CA . GLU A 1 616 ? 42.829 -0.522 15.533 1.00 81.62 616 GLU A CA 1
ATOM 4725 C C . GLU A 1 616 ? 41.964 0.367 16.436 1.00 81.62 616 GLU A C 1
ATOM 4727 O O . GLU A 1 616 ? 42.485 1.340 16.988 1.00 81.62 616 GLU A O 1
ATOM 4732 N N . VAL A 1 617 ? 40.687 0.025 16.637 1.00 81.88 617 VAL A N 1
ATOM 4733 C CA . VAL A 1 617 ? 39.791 0.722 17.574 1.00 81.88 617 VAL A CA 1
ATOM 4734 C C . VAL A 1 617 ? 40.350 0.661 18.998 1.00 81.88 617 VAL A C 1
ATOM 4736 O O . VAL A 1 617 ? 40.530 1.701 19.628 1.00 81.88 617 VAL A O 1
ATOM 4739 N N . GLU A 1 618 ? 40.737 -0.522 19.485 1.00 82.69 618 GLU A N 1
ATOM 4740 C CA . GLU A 1 618 ? 41.283 -0.691 20.839 1.00 82.69 618 GLU A CA 1
ATOM 4741 C C . GLU A 1 618 ? 42.576 0.099 21.080 1.00 82.69 618 GLU A C 1
ATOM 4743 O O . GLU A 1 618 ? 42.766 0.676 22.157 1.00 82.69 618 GLU A O 1
ATOM 4748 N N . MET A 1 619 ? 43.477 0.149 20.092 1.00 79.06 619 MET A N 1
ATOM 4749 C CA . MET A 1 619 ? 44.682 0.977 20.184 1.00 79.06 619 MET A CA 1
ATOM 4750 C C . MET A 1 619 ? 44.327 2.463 20.299 1.00 79.06 619 MET A C 1
ATOM 4752 O O . MET A 1 619 ? 44.900 3.166 21.134 1.00 79.06 619 MET A O 1
ATOM 4756 N N . ARG A 1 620 ? 43.353 2.937 19.514 1.00 75.44 620 ARG A N 1
ATOM 4757 C CA . ARG A 1 620 ? 42.936 4.347 19.497 1.00 75.44 620 ARG A CA 1
ATOM 4758 C C . ARG A 1 620 ? 42.219 4.756 20.780 1.00 75.44 620 ARG A C 1
ATOM 4760 O O . ARG A 1 620 ? 42.550 5.812 21.315 1.00 75.44 620 ARG A O 1
ATOM 4767 N N . THR A 1 621 ? 41.332 3.922 21.328 1.00 74.94 621 THR A N 1
ATOM 4768 C CA . THR A 1 621 ? 40.674 4.193 22.619 1.00 74.94 621 THR A CA 1
ATOM 4769 C C . THR A 1 621 ? 41.710 4.342 23.734 1.00 74.94 621 THR A C 1
ATOM 4771 O O . THR A 1 621 ? 41.646 5.282 24.529 1.00 74.94 621 THR A O 1
ATOM 4774 N N . LYS A 1 622 ? 42.740 3.483 23.754 1.00 74.56 622 LYS A N 1
ATOM 4775 C CA . LYS A 1 622 ? 43.854 3.591 24.713 1.00 74.56 622 LYS A CA 1
ATOM 4776 C C . LYS A 1 622 ? 44.650 4.888 24.536 1.00 74.56 622 LYS A C 1
ATOM 4778 O O . LYS A 1 622 ? 44.992 5.529 25.530 1.00 74.56 622 LYS A O 1
ATOM 4783 N N . THR A 1 623 ? 44.927 5.308 23.299 1.00 68.50 623 THR A N 1
ATOM 4784 C CA . THR A 1 623 ? 45.621 6.577 23.017 1.00 68.50 623 THR A CA 1
ATOM 4785 C C . THR A 1 623 ? 44.778 7.798 23.403 1.00 68.50 623 THR A C 1
ATOM 4787 O O . THR A 1 623 ? 45.303 8.722 24.024 1.00 68.50 623 THR A O 1
ATOM 4790 N N . ALA A 1 624 ? 43.477 7.796 23.106 1.00 64.06 624 ALA A N 1
ATOM 4791 C CA . ALA A 1 624 ? 42.551 8.867 23.471 1.00 64.06 624 ALA A CA 1
ATOM 4792 C C . ALA A 1 624 ? 42.434 9.013 24.997 1.00 64.06 624 ALA A C 1
ATOM 4794 O O . ALA A 1 624 ? 42.579 10.116 25.524 1.00 64.06 624 ALA A O 1
ATOM 4795 N N . GLN A 1 625 ? 42.297 7.900 25.726 1.00 66.12 625 GLN A N 1
ATOM 4796 C CA . GLN A 1 625 ? 42.305 7.894 27.192 1.00 66.12 625 GLN A CA 1
ATOM 4797 C C . GLN A 1 625 ? 43.641 8.386 27.774 1.00 66.12 625 GLN A C 1
ATOM 4799 O O . GLN A 1 625 ? 43.653 9.109 28.772 1.00 66.12 625 GLN A O 1
ATOM 4804 N N . ALA A 1 626 ? 44.775 8.032 27.159 1.00 64.81 626 ALA A N 1
ATOM 4805 C CA . ALA A 1 626 ? 46.089 8.520 27.578 1.00 64.81 626 ALA A CA 1
ATOM 4806 C C . ALA A 1 626 ? 46.250 10.036 27.351 1.00 64.81 626 ALA A C 1
ATOM 4808 O O . ALA A 1 626 ? 46.776 10.734 28.221 1.00 64.81 626 ALA A O 1
ATOM 4809 N N . ASN A 1 627 ? 45.757 10.561 26.227 1.00 59.50 627 ASN A N 1
ATOM 4810 C CA . ASN A 1 627 ? 45.771 11.993 25.925 1.00 59.50 627 ASN A CA 1
ATOM 4811 C C . ASN A 1 627 ? 44.812 12.782 26.825 1.00 59.50 627 ASN A C 1
ATOM 4813 O O . ASN A 1 627 ? 45.212 13.810 27.363 1.00 59.50 627 ASN A O 1
ATOM 4817 N N . ALA A 1 628 ? 43.602 12.275 27.080 1.00 55.69 628 ALA A N 1
ATOM 4818 C CA . ALA A 1 628 ? 42.656 12.883 28.015 1.00 55.69 628 ALA A CA 1
ATOM 4819 C C . ALA A 1 628 ? 43.238 12.968 29.435 1.00 55.69 628 ALA A C 1
ATOM 4821 O O . ALA A 1 628 ? 43.147 14.011 30.079 1.00 55.69 628 ALA A O 1
ATOM 4822 N N . LYS A 1 629 ? 43.931 11.916 29.899 1.00 60.75 629 LYS A N 1
ATOM 4823 C CA . LYS A 1 629 ? 44.661 11.940 31.179 1.00 60.75 629 LYS A CA 1
ATOM 4824 C C . LYS A 1 629 ? 45.777 12.987 31.199 1.00 60.75 629 LYS A C 1
ATOM 4826 O O . LYS A 1 629 ? 45.941 13.650 32.217 1.00 60.75 629 LYS A O 1
ATOM 4831 N N . ARG A 1 630 ? 46.523 13.162 30.100 1.00 60.12 630 ARG A N 1
ATOM 4832 C CA . ARG A 1 630 ? 47.576 14.191 29.972 1.00 60.12 630 ARG A CA 1
ATOM 4833 C C . ARG A 1 630 ? 47.009 15.611 29.948 1.00 60.12 630 ARG A C 1
ATOM 4835 O O . ARG A 1 630 ? 47.569 16.479 30.608 1.00 60.12 630 ARG A O 1
ATOM 4842 N N . VAL A 1 631 ? 45.900 15.841 29.243 1.00 51.34 631 VAL A N 1
ATOM 4843 C CA . VAL A 1 631 ? 45.206 17.139 29.204 1.00 51.34 631 VAL A CA 1
ATOM 4844 C C . VAL A 1 631 ? 44.602 17.464 30.566 1.00 51.34 631 VAL A C 1
ATOM 4846 O O . VAL A 1 631 ? 44.821 18.558 31.066 1.00 51.34 631 VAL A O 1
ATOM 4849 N N . ALA A 1 632 ? 43.926 16.514 31.216 1.00 47.66 632 ALA A N 1
ATOM 4850 C CA . ALA A 1 632 ? 43.410 16.693 32.573 1.00 47.66 632 ALA A CA 1
ATOM 4851 C C . ALA A 1 632 ? 44.534 17.010 33.575 1.00 47.66 632 ALA A C 1
ATOM 4853 O O . ALA A 1 632 ? 44.375 17.889 34.420 1.00 47.66 632 ALA A O 1
ATOM 4854 N N . TRP A 1 633 ? 45.695 16.360 33.437 1.00 60.59 633 TRP A N 1
ATOM 4855 C CA . TRP A 1 633 ? 46.896 16.692 34.207 1.00 60.59 633 TRP A CA 1
ATOM 4856 C C . TRP A 1 633 ? 47.426 18.099 33.912 1.00 60.59 633 TRP A C 1
ATOM 4858 O O . TRP A 1 633 ? 47.739 18.829 34.845 1.00 60.59 633 TRP A O 1
ATOM 4868 N N . ALA A 1 634 ? 47.514 18.501 32.642 1.00 49.47 634 ALA A N 1
ATOM 4869 C CA . ALA A 1 634 ? 47.998 19.823 32.242 1.00 49.47 634 ALA A CA 1
ATOM 4870 C C . ALA A 1 634 ? 47.049 20.950 32.683 1.00 49.47 634 ALA A C 1
ATOM 4872 O O . ALA A 1 634 ? 47.504 21.978 33.179 1.00 49.47 634 ALA A O 1
ATOM 4873 N N . VAL A 1 635 ? 45.735 20.736 32.567 1.00 45.59 635 VAL A N 1
ATOM 4874 C CA . VAL A 1 635 ? 44.692 21.647 33.056 1.00 45.59 635 VAL A CA 1
ATOM 4875 C C . VAL A 1 635 ? 44.748 21.732 34.581 1.00 45.59 635 VAL A C 1
ATOM 4877 O O . VAL A 1 635 ? 44.797 22.832 35.125 1.00 45.59 635 VAL A O 1
ATOM 4880 N N . GLY A 1 636 ? 44.838 20.596 35.278 1.00 47.00 636 GLY A N 1
ATOM 4881 C CA . GLY A 1 636 ? 45.014 20.560 36.732 1.00 47.00 636 GLY A CA 1
ATOM 4882 C C . GLY A 1 636 ? 46.283 21.282 37.202 1.00 47.00 636 GLY A C 1
ATOM 4883 O O . GLY A 1 636 ? 46.234 22.048 38.163 1.00 47.00 636 GLY A O 1
ATOM 4884 N N . LEU A 1 637 ? 47.401 21.112 36.489 1.00 55.03 637 LEU A N 1
ATOM 4885 C CA . LEU A 1 637 ? 48.662 21.806 36.760 1.00 55.03 637 LEU A CA 1
ATOM 4886 C C . LEU A 1 637 ? 48.550 23.318 36.505 1.00 55.03 637 LEU A C 1
ATOM 4888 O O . LEU A 1 637 ? 49.050 24.106 37.304 1.00 55.03 637 LEU A O 1
ATOM 4892 N N . ALA A 1 638 ? 47.863 23.739 35.439 1.00 43.84 638 ALA A N 1
ATOM 4893 C CA . ALA A 1 638 ? 47.620 25.149 35.139 1.00 43.84 638 ALA A CA 1
ATOM 4894 C C . ALA A 1 638 ? 46.752 25.826 36.214 1.00 43.84 638 ALA A C 1
ATOM 4896 O O . ALA A 1 638 ? 47.085 26.922 36.666 1.00 43.84 638 ALA A O 1
ATOM 4897 N N . PHE A 1 639 ? 45.694 25.157 36.686 1.00 44.72 639 PHE A N 1
ATOM 4898 C CA . PHE A 1 639 ? 44.877 25.640 37.805 1.00 44.72 639 PHE A CA 1
ATOM 4899 C C . PHE A 1 639 ? 45.674 25.717 39.115 1.00 44.72 639 PHE A C 1
ATOM 4901 O O . PHE A 1 639 ? 45.540 26.693 39.853 1.00 44.72 639 PHE A O 1
ATOM 4908 N N . ALA A 1 640 ? 46.545 24.740 39.387 1.00 50.38 640 ALA A N 1
ATOM 4909 C CA . ALA A 1 640 ? 47.426 24.766 40.553 1.00 50.38 640 ALA A CA 1
ATOM 4910 C C . ALA A 1 640 ? 48.445 25.920 40.487 1.00 50.38 640 ALA A C 1
ATOM 4912 O O . ALA A 1 640 ? 48.631 26.632 41.473 1.00 50.38 640 ALA A O 1
ATOM 4913 N N . LEU A 1 641 ? 49.056 26.162 39.321 1.00 52.00 641 LEU A N 1
ATOM 4914 C CA . LEU A 1 641 ? 49.994 27.269 39.102 1.00 52.00 641 LEU A CA 1
ATOM 4915 C C . LEU A 1 641 ? 49.309 28.641 39.201 1.00 52.00 641 LEU A C 1
ATOM 4917 O O . LEU A 1 641 ? 49.867 29.544 39.823 1.00 52.00 641 LEU A O 1
ATOM 4921 N N . LEU A 1 642 ? 48.091 28.791 38.668 1.00 45.34 642 LEU A N 1
ATOM 4922 C CA . LEU A 1 642 ? 47.269 29.999 38.828 1.00 45.34 642 LEU A CA 1
ATOM 4923 C C . LEU A 1 642 ? 46.888 30.239 40.297 1.00 45.34 642 LEU A C 1
ATOM 4925 O O . LEU A 1 642 ? 46.972 31.369 40.775 1.00 45.34 642 LEU A O 1
ATOM 4929 N N . GLY A 1 643 ? 46.537 29.182 41.035 1.00 44.22 643 GLY A N 1
ATOM 4930 C CA . GLY A 1 643 ? 46.277 29.250 42.475 1.00 44.22 643 GLY A CA 1
ATOM 4931 C C . GLY A 1 643 ? 47.513 29.658 43.285 1.00 44.22 643 GLY A C 1
ATOM 4932 O O . GLY A 1 643 ? 47.425 30.523 44.158 1.00 44.22 643 GLY A O 1
ATOM 4933 N N . CYS A 1 644 ? 48.686 29.105 42.965 1.00 52.06 644 CYS A N 1
ATOM 4934 C CA . CYS A 1 644 ? 49.955 29.502 43.578 1.00 52.06 644 CYS A CA 1
ATOM 4935 C C . CYS A 1 644 ? 50.344 30.948 43.234 1.00 52.06 644 CYS A C 1
ATOM 4937 O O . CYS A 1 644 ? 50.784 31.676 44.121 1.00 52.06 644 CYS A O 1
ATOM 4939 N N . ALA A 1 645 ? 50.147 31.389 41.988 1.00 47.25 645 ALA A N 1
ATOM 4940 C CA . ALA A 1 645 ? 50.395 32.767 41.570 1.00 47.25 645 ALA A CA 1
ATOM 4941 C C . ALA A 1 645 ? 49.465 33.761 42.288 1.00 47.25 645 ALA A C 1
ATOM 4943 O O . ALA A 1 645 ? 49.929 34.800 42.753 1.00 47.25 645 ALA A O 1
ATOM 4944 N N . ALA A 1 646 ? 48.184 33.418 42.464 1.00 46.78 646 ALA A N 1
ATOM 4945 C CA . ALA A 1 646 ? 47.225 34.223 43.222 1.00 46.78 646 ALA A CA 1
ATOM 4946 C C . ALA A 1 646 ? 47.590 34.319 44.717 1.00 46.78 646 ALA A C 1
ATOM 4948 O O . ALA A 1 646 ? 47.519 35.396 45.308 1.00 46.78 646 ALA A O 1
ATOM 4949 N N . LEU A 1 647 ? 48.044 33.216 45.325 1.00 53.72 647 LEU A N 1
ATOM 4950 C CA . LEU A 1 647 ? 48.526 33.194 46.711 1.00 53.72 647 LEU A CA 1
ATOM 4951 C C . LEU A 1 647 ? 49.825 33.993 46.894 1.00 53.72 647 LEU A C 1
ATOM 4953 O O . LEU A 1 647 ? 49.972 34.691 47.897 1.00 53.72 647 LEU A O 1
ATOM 4957 N N . LEU A 1 648 ? 50.755 33.922 45.936 1.00 57.19 648 LEU A N 1
ATOM 4958 C CA . LEU A 1 648 ? 51.992 34.709 45.938 1.00 57.19 648 LEU A CA 1
ATOM 4959 C C . LEU A 1 648 ? 51.713 36.205 45.734 1.00 57.19 648 LEU A C 1
ATOM 4961 O O . LEU A 1 648 ? 52.288 37.020 46.454 1.00 57.19 648 LEU A O 1
ATOM 4965 N N . ALA A 1 649 ? 50.783 36.566 44.845 1.00 49.16 649 ALA A N 1
ATOM 4966 C CA . ALA A 1 649 ? 50.330 37.945 44.658 1.00 49.16 649 ALA A CA 1
ATOM 4967 C C . ALA A 1 649 ? 49.673 38.506 45.933 1.00 49.16 649 ALA A C 1
ATOM 4969 O O . ALA A 1 649 ? 50.019 39.603 46.367 1.00 49.16 649 ALA A O 1
ATOM 4970 N N . ALA A 1 650 ? 48.814 37.721 46.596 1.00 50.75 650 ALA A N 1
ATOM 4971 C CA . ALA A 1 650 ? 48.182 38.099 47.863 1.00 50.75 650 ALA A CA 1
ATOM 4972 C C . ALA A 1 650 ? 49.189 38.252 49.023 1.00 50.75 650 ALA A C 1
ATOM 4974 O O . ALA A 1 650 ? 48.987 39.066 49.930 1.00 50.75 650 ALA A O 1
ATOM 4975 N N . ARG A 1 651 ? 50.288 37.482 49.006 1.00 53.41 651 ARG A N 1
ATOM 4976 C CA . ARG A 1 651 ? 51.385 37.603 49.981 1.00 53.41 651 ARG A CA 1
ATOM 4977 C C . ARG A 1 651 ? 52.276 38.815 49.704 1.00 53.41 651 ARG A C 1
ATOM 4979 O O . ARG A 1 651 ? 52.670 39.477 50.658 1.00 53.41 651 ARG A O 1
ATOM 4986 N N . ALA A 1 652 ? 52.538 39.136 48.435 1.00 51.56 652 ALA A N 1
ATOM 4987 C CA . ALA A 1 652 ? 53.316 40.308 48.034 1.00 51.56 652 ALA A CA 1
ATOM 4988 C C . ALA A 1 652 ? 52.617 41.627 48.415 1.00 51.56 652 ALA A C 1
ATOM 4990 O O . ALA A 1 652 ? 53.262 42.530 48.938 1.00 51.56 652 ALA A O 1
ATOM 4991 N N . THR A 1 653 ? 51.286 41.705 48.288 1.00 51.38 653 THR A N 1
ATOM 4992 C CA . THR A 1 653 ? 50.496 42.872 48.733 1.00 51.38 653 THR A CA 1
ATOM 4993 C C . THR A 1 653 ? 50.475 43.083 50.250 1.00 51.38 653 THR A C 1
ATOM 4995 O O . THR A 1 653 ? 50.130 44.167 50.702 1.00 51.38 653 THR A O 1
ATOM 4998 N N . ARG A 1 654 ? 50.849 42.075 51.055 1.00 51.75 654 ARG A N 1
ATOM 4999 C CA . ARG A 1 654 ? 50.975 42.197 52.522 1.00 51.75 654 ARG A CA 1
ATOM 5000 C C . ARG A 1 654 ? 52.366 42.633 52.993 1.00 51.75 654 ARG A C 1
ATOM 5002 O O . ARG A 1 654 ? 52.548 42.789 54.191 1.00 51.75 654 ARG A O 1
ATOM 5009 N N . TRP A 1 655 ? 53.344 42.749 52.094 1.00 50.91 655 TRP A N 1
ATOM 5010 C CA . TRP A 1 655 ? 54.721 43.153 52.424 1.00 50.91 655 TRP A CA 1
ATOM 5011 C C . TRP A 1 655 ? 55.070 44.563 51.918 1.00 50.91 655 TRP A C 1
ATOM 5013 O O . TRP A 1 655 ? 56.127 45.083 52.257 1.00 50.91 655 TRP A O 1
ATOM 5023 N N . SER A 1 656 ? 54.192 45.191 51.128 1.00 48.03 656 SER A N 1
ATOM 5024 C CA . SER A 1 656 ? 54.315 46.586 50.675 1.00 48.03 656 SER A CA 1
ATOM 5025 C C . SER A 1 656 ? 53.347 47.550 51.382 1.00 48.03 656 SER A C 1
ATOM 5027 O O . SER A 1 656 ? 53.128 48.657 50.893 1.00 48.03 656 SER A O 1
ATOM 5029 N N . ALA A 1 657 ? 52.746 47.115 52.490 1.00 42.91 657 ALA A N 1
ATOM 5030 C CA . ALA A 1 657 ? 51.943 47.895 53.431 1.00 42.91 657 ALA A CA 1
ATOM 5031 C C . ALA A 1 657 ? 52.447 47.573 54.839 1.00 42.91 657 ALA A C 1
ATOM 5033 O O . ALA A 1 657 ? 52.490 48.507 55.668 1.00 42.91 657 ALA A O 1
#

Sequence (657 aa):
MNRAFPWLLIAFLAGAGTMIVELTAPRLMQPWFGASTFVWTNVIGVILLALSLGYNLGGRLSARKGLERRVGLTLLAAAGLSALVPFIFGPFAALLLPEPGSLDDAASARSRMEWASFAATVFLFAPPVFLLALLPPQIVRALVDLEQPVGLASGRVYMWGTLGSLLGTFLPTHVLVPWLGSRLAFVTAAAILLVASLLLLFRTRRLARLAALGLLLPLAFWPVTAGSVIRPALPHERLVLEQETDYQYLRLVEAPALGAGLDPTRDRELLLRIDEGVEEFHSVKLLGDRKDTGAKYYDLFGLLPGLFPPERTLKVLVLGSGAGTMARVLDAFHGDRIGSIVNVELDPAVLELEARFGADIERLRSYAMDGRGFLRQSNESFDLIFVDAYARQIDIPFHLATREMWLAVHNHLTSDGVVAINVSGYDAGTALVRGLAASMRAGGFDDLRLNPVPWWGNMMLWSRRGFVGPGLAAARLPDRPHLGDLRDRSVAAESRLEPQGEDPVFTDDRAPLERLTNVSLTRRLVLQGEDARVPSASPLESASASRARRDLDRAAGILLSALDAQPDDFGLNYELGSLLLQDAADPEGARPYLERARRLAPDSASRDAATRGLTEVEMRTKTAQANAKRVAWAVGLAFALLGCAALLAARATRWSA

Mean predicted aligned error: 11.92 Å

Radius of gyration: 31.34 Å; Cα contacts (8 Å, |Δi|>4): 1118; chains: 1; bounding box: 95×71×94 Å

pLDDT: mean 81.88, std 15.72, range [34.47, 98.56]

Secondary structure (DSSP, 8-state):
--TTHHHHHHHHHHHHHHHHHHHHHHHHHHHHH-S-HHHHHHHHHHHHHHHHHHHHHHHHHHTSS-HHHHHHHHHHHHHHHHHHHHHHHHHHHHHHSPPTT-TT-HHHHHHHHHHHHHHHIIIIIHHHHHHHHTHHHHHHHHHHTTT--HHHHHHHHHHHHHHHHHHHHHHIIIIIHHHHHHHHHHHHHHHHHHHHHHHHHTTSHHHHHHHHHHHHHHHHHHHHHHSS-SSPPPTT-EEEEEEE-SS-EEEEEEEE--STT--TTT-EEEEEEETT-SS--SEEEESSS--S-SSSHHHHHTTGGGGS-TTPPEEEEEES-TTTHHHHHHHHHHTTTEEEEEEEES-HHHHTTTTTTT---TTEEEEES-HHHHHHH----EEEEEE---BTTTBPPGGGSSHHHHHHHHHHEEEEEEEEEEE--S-TTSHHHHHHHHHHHHTT--EEEEEEPSSSS-EEEEEETT-----GGG----S-HHHHHHHHHHHHT-EE----TTSPPPBTTB--HHHHHHHHHHHHHHHHHHHH------TTHHHHHHHHHHHHHHHHHHHHHHHHH-TT-HHHHHHHHHHTTS-TT-TTTTHHHHHHHHHH-SSHHHHHHHHHHHHHHHHHHHHHHHHHHHHHHHHHHHHHHHHHHHHHHHHHTTT--